Protein AF-A0A530ALJ4-F1 (afdb_monomer)

Foldseek 3Di:
DLVCVVVVNDQQAFAQPVVQLQVQLVLQCVQPVVCSQVSVVVVFVCVVQQQKFFDAPRDTDFLVNDPRRGQPGPVSVNVGGPGMHGRPVCNVLSNDNVSSLLVLLVVLLVLCVDDPSSVVSNQLSNDVVCNPPPVPTDDPVRNVVSNCVSVVNDDDPPPPDPDDDDDDDDDDDPDDDPDPADAFDPPQQAQWFWAQDPQAIETDDDLQLDFADSHPCSVVVQVVLLVVLQVLLVVLLVCVVVCVDDDDCVLNVLSVQLNQQRQDPVGSRGLLSNVLSLVLNQLSCQVCQVPGDQVSLVSNQVSSVSSLVNCVRRCSNVVLLVLLVLFDDPDAFPVVLLVLLLVLQVVCPPVHHDPNVNVVLCVLLPDDDDDDDDDDDDDPPTRHHDQRPSHDGDRRSSSLSNSLSRLSSVVNNLVVCCVPCVVPPSSVVSCVSNRVSSRSSSVNSVNRRD

Mean predicted aligned error: 17.32 Å

Structure (mmCIF, N/CA/C/O backbone):
data_AF-A0A530ALJ4-F1
#
_entry.id   AF-A0A530ALJ4-F1
#
loop_
_atom_site.group_PDB
_atom_site.id
_atom_site.type_symbol
_atom_site.label_atom_id
_atom_site.label_alt_id
_atom_site.label_comp_id
_atom_site.label_asym_id
_atom_site.label_entity_id
_atom_site.label_seq_id
_atom_site.pdbx_PDB_ins_code
_atom_site.Cartn_x
_atom_site.Cartn_y
_atom_site.Cartn_z
_atom_site.occupancy
_atom_site.B_iso_or_equiv
_atom_site.auth_seq_id
_atom_site.auth_comp_id
_atom_site.auth_asym_id
_atom_site.auth_atom_id
_atom_site.pdbx_PDB_model_num
ATOM 1 N N . MET A 1 1 ? 7.897 -26.451 12.520 1.00 87.94 1 MET A N 1
ATOM 2 C CA . MET A 1 1 ? 6.699 -27.219 12.928 1.00 87.94 1 MET A CA 1
ATOM 3 C C . MET A 1 1 ? 6.142 -28.083 11.814 1.00 87.94 1 MET A C 1
ATOM 5 O O . MET A 1 1 ? 5.813 -29.214 12.121 1.00 87.94 1 MET A O 1
ATOM 9 N N . ILE A 1 2 ? 6.093 -27.618 10.557 1.00 90.00 2 ILE A N 1
ATOM 10 C CA . ILE A 1 2 ? 5.659 -28.441 9.409 1.00 90.00 2 ILE A CA 1
ATOM 11 C C . ILE A 1 2 ? 6.342 -29.816 9.406 1.00 90.00 2 ILE A C 1
ATOM 13 O O . ILE A 1 2 ? 5.658 -30.824 9.496 1.00 90.00 2 ILE A O 1
ATOM 17 N N . ASP A 1 3 ? 7.677 -29.860 9.478 1.00 89.81 3 ASP A N 1
ATOM 18 C CA . ASP A 1 3 ? 8.403 -31.140 9.524 1.00 89.81 3 ASP A CA 1
ATOM 19 C C . ASP A 1 3 ? 8.071 -31.996 10.747 1.00 89.81 3 ASP A C 1
ATOM 21 O O . ASP A 1 3 ? 8.085 -33.213 10.670 1.00 89.81 3 ASP A O 1
ATOM 25 N N . LEU A 1 4 ? 7.790 -31.382 11.900 1.00 91.06 4 LEU A N 1
ATOM 26 C CA . LEU A 1 4 ? 7.402 -32.146 13.086 1.00 91.06 4 LEU A CA 1
ATOM 27 C C . LEU A 1 4 ? 6.035 -32.809 12.882 1.00 91.06 4 LEU A C 1
ATOM 29 O O . LEU A 1 4 ? 5.836 -33.916 13.371 1.00 91.06 4 LEU A O 1
ATOM 33 N N . ALA A 1 5 ? 5.114 -32.146 12.177 1.00 90.19 5 ALA A N 1
ATOM 34 C CA . ALA A 1 5 ? 3.811 -32.708 11.835 1.00 90.19 5 ALA A CA 1
ATOM 35 C C . ALA A 1 5 ? 3.948 -33.805 10.770 1.00 90.19 5 ALA A C 1
ATOM 37 O O . ALA A 1 5 ? 3.363 -34.871 10.924 1.00 90.19 5 ALA A O 1
ATOM 38 N N . ASP A 1 6 ? 4.772 -33.583 9.740 1.00 88.62 6 ASP A N 1
ATOM 39 C CA . ASP A 1 6 ? 5.056 -34.581 8.697 1.00 88.62 6 ASP A CA 1
ATOM 40 C C . ASP A 1 6 ? 5.747 -35.834 9.267 1.00 88.62 6 ASP A C 1
ATOM 42 O O . ASP A 1 6 ? 5.489 -36.949 8.828 1.00 88.62 6 ASP A O 1
ATOM 46 N N . GLU A 1 7 ? 6.580 -35.667 10.297 1.00 90.50 7 GLU A N 1
ATOM 47 C CA . GLU A 1 7 ? 7.210 -36.763 11.044 1.00 90.50 7 GLU A CA 1
ATOM 48 C C . GLU A 1 7 ? 6.268 -37.431 12.068 1.00 90.50 7 GLU A C 1
ATOM 50 O O . GLU A 1 7 ? 6.688 -38.359 12.760 1.00 90.50 7 GLU A O 1
ATOM 55 N N . GLY A 1 8 ? 5.030 -36.947 12.231 1.00 89.06 8 GLY A N 1
ATOM 56 C CA . GLY A 1 8 ? 4.081 -37.453 13.231 1.00 89.06 8 GLY A CA 1
ATOM 57 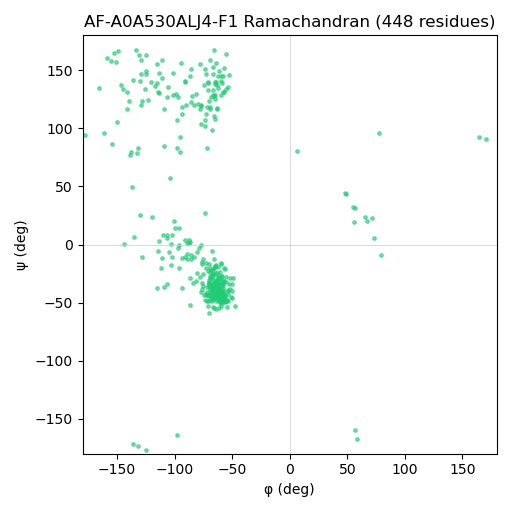C C . GLY A 1 8 ? 4.516 -37.216 14.682 1.00 89.06 8 GLY A C 1
ATOM 58 O O . GLY A 1 8 ? 4.118 -37.953 15.581 1.00 89.06 8 GLY A O 1
ATOM 59 N N . ARG A 1 9 ? 5.372 -36.216 14.926 1.00 89.81 9 ARG A N 1
ATOM 60 C CA . ARG A 1 9 ? 5.935 -35.900 16.251 1.00 89.81 9 ARG A CA 1
ATOM 61 C C . ARG A 1 9 ? 5.153 -34.848 17.028 1.00 89.81 9 ARG A C 1
ATOM 63 O O . ARG A 1 9 ? 5.456 -34.638 18.200 1.00 89.81 9 ARG A O 1
ATOM 70 N N . ILE A 1 10 ? 4.214 -34.161 16.383 1.00 89.94 10 ILE A N 1
ATOM 71 C CA . ILE A 1 10 ? 3.303 -33.211 17.025 1.00 89.94 10 ILE A CA 1
ATOM 72 C C . ILE A 1 10 ? 1.868 -33.514 16.607 1.00 89.94 10 ILE A C 1
ATOM 74 O O . ILE A 1 10 ? 1.613 -33.806 15.440 1.00 89.94 10 ILE A O 1
ATOM 78 N N . GLU A 1 11 ? 0.941 -33.390 17.551 1.00 87.88 11 GLU A N 1
ATOM 79 C CA . GLU A 1 11 ? -0.495 -33.345 17.285 1.00 87.88 11 GLU A CA 1
ATOM 80 C C . GLU A 1 11 ? -0.937 -31.875 17.370 1.00 87.88 11 GLU A C 1
ATOM 82 O O . GLU A 1 11 ? -0.630 -31.224 18.367 1.00 87.88 11 GLU A O 1
ATOM 87 N N . PRO A 1 12 ? -1.653 -31.315 16.376 1.00 85.94 12 PRO A N 1
ATOM 88 C CA . PRO A 1 12 ? -2.104 -29.919 16.392 1.00 85.94 12 PRO A CA 1
ATOM 89 C C . PRO A 1 12 ? -2.809 -29.447 17.673 1.00 85.94 12 PRO A C 1
ATOM 91 O O . PRO A 1 12 ? -2.748 -28.262 17.992 1.00 85.94 12 PRO A O 1
ATOM 94 N N . ALA A 1 13 ? -3.478 -30.349 18.395 1.00 86.38 13 ALA A N 1
ATOM 95 C CA . ALA A 1 13 ? -4.177 -30.047 19.644 1.00 86.38 13 ALA A CA 1
ATOM 96 C C . ALA A 1 13 ? -3.306 -30.197 20.906 1.00 86.38 13 ALA A C 1
ATOM 98 O O . ALA A 1 13 ? -3.757 -29.843 21.986 1.00 86.38 13 ALA A O 1
ATOM 99 N N . GLU A 1 14 ? -2.091 -30.737 20.800 1.00 90.19 14 GLU A N 1
ATOM 100 C CA . GLU A 1 14 ? -1.212 -30.964 21.948 1.00 90.19 14 GLU A CA 1
ATOM 101 C C . GLU A 1 14 ? 0.255 -30.980 21.491 1.00 90.19 14 GLU A C 1
ATOM 103 O O . GLU A 1 14 ? 0.837 -32.012 21.151 1.00 90.19 14 GLU A O 1
ATOM 108 N N . ILE A 1 15 ? 0.855 -29.791 21.435 1.00 92.88 15 ILE A N 1
ATOM 109 C CA . ILE A 1 15 ? 2.227 -29.582 20.972 1.00 92.88 15 ILE A CA 1
ATOM 110 C C . ILE A 1 15 ? 3.134 -29.267 22.161 1.00 92.88 15 ILE A C 1
ATOM 112 O O . ILE A 1 15 ? 2.912 -28.307 22.899 1.00 92.88 15 ILE A O 1
ATOM 116 N N . ASP A 1 16 ? 4.231 -30.013 22.288 1.00 93.50 16 ASP A N 1
ATOM 117 C CA . ASP A 1 16 ? 5.317 -29.668 23.205 1.00 93.50 16 ASP A CA 1
ATOM 118 C C . ASP A 1 16 ? 6.116 -28.466 22.663 1.00 93.50 16 ASP A C 1
ATOM 120 O O . ASP A 1 16 ? 6.846 -28.557 21.668 1.00 93.50 16 ASP A O 1
ATOM 124 N N . ALA A 1 17 ? 6.018 -27.324 23.349 1.00 92.44 17 ALA A N 1
ATOM 125 C CA . ALA A 1 17 ? 6.743 -26.103 23.002 1.00 92.44 17 ALA A CA 1
ATOM 126 C C . ALA A 1 17 ? 8.272 -26.290 23.003 1.00 92.44 17 ALA A C 1
ATOM 128 O O . ALA A 1 17 ? 8.984 -25.625 22.238 1.00 92.44 17 ALA A O 1
ATOM 129 N N . LYS A 1 18 ? 8.798 -27.205 23.829 1.00 93.62 18 LYS A N 1
ATOM 130 C CA . LYS A 1 18 ? 10.225 -27.533 23.859 1.00 93.62 18 LYS A CA 1
ATOM 131 C C . LYS A 1 18 ? 10.652 -28.167 22.541 1.00 93.62 18 LYS A C 1
ATOM 133 O O . LYS A 1 18 ? 11.658 -27.742 21.976 1.00 93.62 18 LYS A O 1
ATOM 138 N N . LEU A 1 19 ? 9.870 -29.114 22.026 1.00 94.44 19 LEU A N 1
ATOM 139 C CA . LEU A 1 19 ? 10.148 -29.792 20.761 1.00 94.44 19 LEU A CA 1
ATOM 140 C C . LEU A 1 19 ? 10.218 -28.804 19.588 1.00 94.44 19 LEU A C 1
ATOM 142 O O . LEU A 1 19 ? 11.087 -28.923 18.722 1.00 94.44 19 LEU A O 1
ATOM 146 N N . VAL A 1 20 ? 9.349 -27.791 19.585 1.00 93.94 20 VAL A N 1
ATOM 147 C CA . VAL A 1 20 ? 9.362 -26.730 18.568 1.00 93.94 20 VAL A CA 1
ATOM 148 C C . VAL A 1 20 ? 10.607 -25.852 18.685 1.00 93.94 20 VAL A C 1
ATOM 150 O O . VAL A 1 20 ? 11.263 -25.583 17.678 1.00 93.94 20 VAL A O 1
ATOM 153 N N . CYS A 1 21 ? 10.964 -25.434 19.903 1.00 93.94 21 CYS A N 1
ATOM 154 C CA . CYS A 1 21 ? 12.163 -24.628 20.141 1.00 93.94 21 CYS A CA 1
ATOM 155 C C . CYS A 1 21 ? 13.450 -25.381 19.781 1.00 93.94 21 CYS A C 1
ATOM 157 O O . CYS A 1 21 ? 14.392 -24.779 19.273 1.00 93.94 21 CYS A O 1
ATOM 159 N N . ASP A 1 22 ? 13.508 -26.681 20.065 1.00 93.69 22 ASP A N 1
ATOM 160 C CA . ASP A 1 22 ? 14.657 -27.519 19.728 1.00 93.69 22 ASP A CA 1
ATOM 161 C C . ASP A 1 22 ? 14.760 -27.687 18.208 1.00 93.69 22 ASP A C 1
ATOM 163 O O . ASP A 1 22 ? 15.823 -27.446 17.644 1.00 93.69 22 ASP A O 1
ATOM 167 N N . ARG A 1 23 ? 13.635 -27.929 17.515 1.00 92.56 23 ARG A N 1
ATOM 168 C CA . ARG A 1 23 ? 13.611 -27.969 16.044 1.00 92.56 23 ARG A CA 1
ATOM 169 C C . ARG A 1 23 ? 14.056 -26.652 15.407 1.00 92.56 23 ARG A C 1
ATOM 171 O O . ARG A 1 23 ? 14.727 -26.669 14.382 1.00 92.56 23 ARG A O 1
ATOM 178 N N . PHE A 1 24 ? 13.673 -25.514 15.978 1.00 93.12 24 PHE A N 1
ATOM 179 C CA . PHE A 1 24 ? 14.162 -24.217 15.510 1.00 93.12 24 PHE A CA 1
ATOM 180 C C . PHE A 1 24 ? 15.687 -24.119 15.652 1.00 93.12 24 PHE A C 1
ATOM 182 O O . PHE A 1 24 ? 16.373 -23.702 14.722 1.00 93.12 24 PHE A O 1
ATOM 189 N N . SER A 1 25 ? 16.219 -24.543 16.801 1.00 93.00 25 SER A N 1
ATOM 190 C CA . SER A 1 25 ? 17.659 -24.559 17.053 1.00 93.00 25 SER A CA 1
ATOM 191 C C . SER A 1 25 ? 18.400 -25.444 16.049 1.00 93.00 25 SER A C 1
ATOM 193 O O . SER A 1 25 ? 19.443 -25.017 15.556 1.00 93.00 25 SER A O 1
ATOM 195 N N . ASP A 1 26 ? 17.858 -26.617 15.707 1.00 91.25 26 ASP A N 1
ATOM 196 C CA . ASP A 1 26 ? 18.438 -27.529 14.709 1.00 91.25 26 ASP A CA 1
ATOM 197 C C . ASP A 1 26 ? 18.567 -26.866 13.328 1.00 91.25 26 ASP A C 1
ATOM 199 O O . ASP A 1 26 ? 19.550 -27.090 12.628 1.00 91.25 26 ASP A O 1
ATOM 203 N N . TYR A 1 27 ? 17.601 -26.021 12.949 1.00 89.44 27 TYR A N 1
ATOM 204 C CA . TYR A 1 27 ? 17.629 -25.305 11.673 1.00 89.44 27 TYR A CA 1
ATOM 205 C C . TYR A 1 27 ? 18.568 -24.112 11.651 1.00 89.44 27 TYR A C 1
ATOM 207 O O . TYR A 1 27 ? 19.235 -23.873 10.650 1.00 89.44 27 TYR A O 1
ATOM 215 N N . VAL A 1 28 ? 18.602 -23.344 12.735 1.00 90.56 28 VAL A N 1
ATOM 216 C CA . VAL A 1 28 ? 19.259 -22.036 12.730 1.00 90.56 28 VAL A CA 1
ATOM 217 C C . VAL A 1 28 ? 20.703 -22.128 13.203 1.00 90.56 28 VAL A C 1
ATOM 219 O O . VAL A 1 28 ? 21.560 -21.460 12.637 1.00 90.56 28 VAL A O 1
ATOM 222 N N . SER A 1 29 ? 21.012 -22.970 14.191 1.00 92.12 29 SER A N 1
ATOM 223 C CA . SER A 1 29 ? 22.356 -23.025 14.792 1.00 92.12 29 SER A CA 1
ATOM 224 C C . SER A 1 29 ? 23.487 -23.387 13.820 1.00 92.12 29 SER A C 1
ATOM 226 O O . SER A 1 29 ? 24.571 -22.835 13.997 1.00 92.12 29 SER A O 1
ATOM 228 N N . PRO A 1 30 ? 23.295 -24.254 12.801 1.00 90.38 30 PRO A N 1
ATOM 229 C CA . PRO A 1 30 ? 24.355 -24.555 11.834 1.00 90.38 30 PRO A CA 1
ATOM 230 C C . PRO A 1 30 ? 24.824 -23.341 11.020 1.00 90.38 30 PRO A C 1
ATOM 232 O O . PRO A 1 30 ? 25.971 -23.307 10.583 1.00 90.38 30 PRO A O 1
ATOM 235 N N . PHE A 1 31 ? 23.951 -22.349 10.829 1.00 88.25 31 PHE A N 1
ATOM 236 C CA . PHE A 1 31 ? 24.226 -21.145 10.037 1.00 88.25 31 PHE A CA 1
ATOM 237 C C . PHE A 1 31 ? 24.429 -19.907 10.922 1.00 88.25 31 PHE A C 1
ATOM 239 O O . PHE A 1 31 ? 25.254 -19.050 10.623 1.00 88.25 31 PHE A O 1
ATOM 246 N N . TYR A 1 32 ? 23.714 -19.846 12.048 1.00 89.56 32 TYR A N 1
ATOM 247 C CA . TYR A 1 32 ? 23.690 -18.738 13.001 1.00 89.56 32 TYR A CA 1
ATOM 248 C C . TYR A 1 32 ? 23.687 -19.269 14.452 1.00 89.56 32 TYR A C 1
ATOM 250 O O . TYR A 1 32 ? 22.644 -19.252 15.120 1.00 89.56 32 TYR A O 1
ATOM 258 N N . PRO A 1 33 ? 24.844 -19.722 14.979 1.00 87.81 33 PRO A N 1
ATOM 259 C CA . PRO A 1 33 ? 24.946 -20.370 16.293 1.00 87.81 33 PRO A CA 1
ATOM 260 C C . PRO A 1 33 ? 24.354 -19.547 17.444 1.00 87.81 33 PRO A C 1
ATOM 262 O O . PRO A 1 33 ? 23.663 -20.079 18.314 1.00 87.81 33 PRO A O 1
ATOM 265 N N . ASP A 1 34 ? 24.553 -18.228 17.419 1.00 88.19 34 ASP A N 1
ATOM 266 C CA . ASP A 1 34 ? 24.066 -17.330 18.468 1.00 88.19 34 ASP A CA 1
ATOM 267 C C . ASP A 1 34 ? 22.549 -17.117 18.444 1.00 88.19 34 ASP A C 1
ATOM 269 O O . ASP A 1 34 ? 21.971 -16.734 19.465 1.00 88.19 34 ASP A O 1
ATOM 273 N N . ARG A 1 35 ? 21.895 -17.385 17.305 1.00 88.06 35 ARG A N 1
ATOM 274 C CA . ARG A 1 35 ? 20.454 -17.166 17.101 1.00 88.06 35 ARG A CA 1
ATOM 275 C C . ARG A 1 35 ? 19.616 -18.422 17.335 1.00 88.06 35 ARG A C 1
ATOM 277 O O . ARG A 1 35 ? 18.432 -18.303 17.636 1.00 88.06 35 ARG A O 1
ATOM 284 N N . GLY A 1 36 ? 20.200 -19.620 17.278 1.00 87.81 36 GLY A N 1
ATOM 285 C CA . GLY A 1 36 ? 19.458 -20.878 17.461 1.00 87.81 36 GLY A CA 1
ATOM 286 C C . GLY A 1 36 ? 18.722 -20.991 18.803 1.00 87.81 36 GLY A C 1
ATOM 287 O O . GLY A 1 36 ? 17.618 -21.531 18.880 1.00 87.81 36 GLY A O 1
ATOM 288 N N . LYS A 1 37 ? 19.276 -20.386 19.862 1.00 89.06 37 LYS A N 1
ATOM 289 C CA . LYS A 1 37 ? 18.667 -20.351 21.205 1.00 89.06 37 LYS A CA 1
ATOM 290 C C . LYS A 1 37 ? 17.417 -19.467 21.311 1.00 89.06 37 LYS A C 1
ATOM 292 O O . LYS A 1 37 ? 16.649 -19.613 22.265 1.00 89.06 37 LYS A O 1
ATOM 297 N N . ASP A 1 38 ? 17.204 -18.573 20.347 1.00 91.44 38 ASP A N 1
ATOM 298 C CA . ASP A 1 38 ? 16.185 -17.523 20.400 1.00 91.44 38 ASP A CA 1
ATOM 299 C C . ASP A 1 38 ? 14.835 -17.937 19.802 1.00 91.44 38 ASP A C 1
ATOM 301 O O . ASP A 1 38 ? 13.903 -17.137 19.811 1.00 91.44 38 ASP A O 1
ATOM 305 N N . GLY A 1 39 ? 14.672 -19.196 19.374 1.00 90.62 39 GLY A N 1
ATOM 306 C CA . GLY A 1 39 ? 13.433 -19.711 18.770 1.00 90.62 39 GLY A CA 1
ATOM 307 C C . GLY A 1 39 ? 12.168 -19.548 19.617 1.00 90.62 39 GLY A C 1
ATOM 308 O O . GLY A 1 39 ? 11.067 -19.506 19.077 1.00 90.62 39 GLY A O 1
ATOM 309 N N . TYR A 1 40 ? 12.306 -19.377 20.934 1.00 93.06 40 TYR A N 1
ATOM 310 C CA . TYR A 1 40 ? 11.180 -19.099 21.829 1.00 93.06 40 TYR A CA 1
ATOM 311 C C . TYR A 1 40 ? 10.529 -17.726 21.577 1.00 93.06 40 TYR A C 1
ATOM 313 O O . TYR A 1 40 ? 9.357 -17.552 21.898 1.00 93.06 40 TYR A O 1
ATOM 321 N N . LYS A 1 41 ? 11.266 -16.753 21.018 1.00 91.06 41 LYS A N 1
ATOM 322 C CA . LYS A 1 41 ? 10.756 -15.409 20.705 1.00 91.06 41 LYS A CA 1
ATOM 323 C C . LYS A 1 41 ? 9.762 -15.439 19.538 1.00 91.06 41 LYS A C 1
ATOM 325 O O . LYS A 1 41 ? 8.616 -15.064 19.773 1.00 91.06 41 LYS A O 1
ATOM 330 N N . PRO A 1 42 ? 10.116 -15.914 18.323 1.00 89.00 42 PRO A N 1
ATOM 331 C CA . PRO A 1 42 ? 9.137 -16.044 17.245 1.00 89.00 42 PRO A CA 1
ATOM 332 C C . PRO A 1 42 ? 8.036 -17.046 17.611 1.00 89.00 42 PRO A C 1
ATOM 334 O O . PRO A 1 42 ? 6.880 -16.820 17.267 1.00 89.00 42 PRO A O 1
ATOM 337 N N . LEU A 1 43 ? 8.361 -18.094 18.386 1.00 90.94 43 LEU A N 1
ATOM 338 C CA . LEU A 1 43 ? 7.355 -19.017 18.910 1.00 90.94 43 LEU A CA 1
ATOM 339 C C . LEU A 1 43 ? 6.315 -18.292 19.786 1.00 90.94 43 LEU A C 1
ATOM 341 O O . LEU A 1 43 ? 5.129 -18.577 19.703 1.00 90.94 43 LEU A O 1
ATOM 345 N N . TRP A 1 44 ? 6.732 -17.339 20.620 1.00 88.62 44 TRP A N 1
ATOM 346 C CA . TRP A 1 44 ? 5.804 -16.517 21.393 1.00 88.62 44 TRP A CA 1
ATOM 347 C C . TRP A 1 44 ? 5.052 -15.512 20.518 1.00 88.62 44 TRP A C 1
ATOM 349 O O . TRP A 1 44 ? 3.839 -15.437 20.604 1.00 88.62 44 TRP A O 1
ATOM 359 N N . HIS A 1 45 ? 5.734 -14.762 19.651 1.00 84.06 45 HIS A N 1
ATOM 360 C CA . HIS A 1 45 ? 5.103 -13.676 18.891 1.00 84.06 45 HIS A CA 1
ATOM 361 C C . HIS A 1 45 ? 3.930 -14.123 18.015 1.00 84.06 45 HIS A C 1
ATOM 363 O O . HIS A 1 45 ? 2.936 -13.409 17.934 1.00 84.06 45 HIS A O 1
ATOM 369 N N . LEU A 1 46 ? 3.988 -15.331 17.459 1.00 81.75 46 LEU A N 1
ATOM 370 C CA . LEU A 1 46 ? 2.913 -15.901 16.641 1.00 81.75 46 LEU A CA 1
ATOM 371 C C . LEU A 1 46 ? 1.621 -16.212 17.440 1.00 81.75 46 LEU A C 1
ATOM 373 O O . LEU A 1 46 ? 0.592 -16.540 16.845 1.00 81.75 46 LEU A O 1
ATOM 377 N N . THR A 1 47 ? 1.610 -16.052 18.773 1.00 79.50 47 THR A N 1
ATOM 378 C CA . THR A 1 47 ? 0.356 -16.031 19.552 1.00 79.50 47 THR A CA 1
ATOM 379 C C . THR A 1 47 ? -0.462 -14.774 19.302 1.00 79.50 47 THR A C 1
ATOM 381 O O . THR A 1 47 ? -1.690 -14.831 19.348 1.00 79.50 47 THR A O 1
ATOM 384 N N . ASN A 1 48 ? 0.195 -13.639 19.031 1.00 75.38 48 ASN A N 1
ATOM 385 C CA . ASN A 1 48 ? -0.492 -12.393 18.671 1.00 75.38 48 ASN A CA 1
ATOM 386 C C . ASN A 1 48 ? -1.319 -12.585 17.392 1.00 75.38 48 ASN A C 1
ATOM 388 O O . ASN A 1 48 ? -2.405 -12.027 17.246 1.00 75.38 48 ASN A O 1
ATOM 392 N N . ASP A 1 49 ? -0.835 -13.485 16.542 1.00 73.56 49 ASP A N 1
ATOM 393 C CA . ASP A 1 49 ? -1.369 -13.806 15.226 1.00 73.56 49 ASP A CA 1
ATOM 394 C C . ASP A 1 49 ? -2.436 -14.914 15.302 1.00 73.56 49 ASP A C 1
ATOM 396 O O . ASP A 1 49 ? -3.001 -15.345 14.292 1.00 73.56 49 ASP A O 1
ATOM 400 N N . ARG A 1 50 ? -2.728 -15.382 16.528 1.00 79.25 50 ARG A N 1
ATOM 401 C CA . ARG A 1 50 ? -3.640 -16.488 16.862 1.00 79.25 50 ARG A CA 1
ATOM 402 C C . ARG A 1 50 ? -3.302 -17.799 16.158 1.00 79.25 50 ARG A C 1
ATOM 404 O O . ARG A 1 50 ? -4.159 -18.678 16.069 1.00 79.25 50 ARG A O 1
ATOM 411 N N . LEU A 1 51 ? -2.072 -17.947 15.666 1.00 82.25 51 LEU A N 1
ATOM 412 C CA . LEU A 1 51 ? -1.645 -19.168 14.989 1.00 82.25 51 LEU A CA 1
ATOM 413 C C . LEU A 1 51 ? -1.634 -20.344 15.969 1.00 82.25 51 LEU A C 1
ATOM 415 O O . LEU A 1 51 ? -1.973 -21.471 15.608 1.00 82.25 51 LEU A O 1
ATOM 419 N N . TRP A 1 52 ? -1.320 -20.059 17.230 1.00 89.00 52 TRP A N 1
ATOM 420 C CA . TRP A 1 52 ? -1.424 -21.001 18.330 1.00 89.00 52 TRP A CA 1
ATOM 421 C C . TRP A 1 52 ? -1.665 -20.302 19.667 1.00 89.00 52 TRP A C 1
ATOM 423 O O . TRP A 1 52 ? -1.487 -19.092 19.807 1.00 89.00 52 TRP A O 1
ATOM 433 N N . THR A 1 53 ? -2.084 -21.080 20.659 1.00 89.19 53 THR A N 1
ATOM 434 C CA . THR A 1 53 ? -2.351 -20.641 22.030 1.00 89.19 53 THR A CA 1
ATOM 435 C C . THR A 1 53 ? -1.560 -21.509 23.000 1.00 89.19 53 THR A C 1
ATOM 437 O O . THR A 1 53 ? -1.548 -22.730 22.875 1.00 89.19 53 THR A O 1
ATOM 440 N N . PHE A 1 54 ? -0.892 -20.882 23.967 1.00 91.81 54 PHE A N 1
ATOM 441 C CA . PHE A 1 54 ? -0.218 -21.596 25.050 1.00 91.81 54 PHE A CA 1
ATOM 442 C C . PHE A 1 54 ? -1.181 -21.872 26.194 1.00 91.81 54 PHE A C 1
ATOM 444 O O . PHE A 1 54 ? -1.998 -21.013 26.523 1.00 91.81 54 PHE A O 1
ATOM 451 N N . PHE A 1 55 ? -1.029 -23.016 26.850 1.00 92.44 55 PHE A N 1
ATOM 452 C CA . PHE A 1 55 ? -1.857 -23.402 27.982 1.00 92.44 55 PHE A CA 1
ATOM 453 C C . PHE A 1 55 ? -1.022 -23.733 29.217 1.00 92.44 55 PHE A C 1
ATOM 455 O O . PHE A 1 55 ? 0.095 -24.240 29.128 1.00 92.44 55 PHE A O 1
ATOM 462 N N . CYS A 1 56 ? -1.593 -23.430 30.381 1.00 93.12 56 CYS A N 1
ATOM 463 C CA . CYS A 1 56 ? -1.116 -23.867 31.687 1.00 93.12 56 CYS A CA 1
ATOM 464 C C . CYS A 1 56 ? -2.320 -24.245 32.550 1.00 93.12 56 CYS A C 1
ATOM 466 O O . CYS A 1 56 ? -3.223 -23.430 32.756 1.00 93.12 56 CYS A O 1
ATOM 468 N N . ASN A 1 57 ? -2.352 -25.474 33.055 1.00 89.06 57 ASN A N 1
ATOM 469 C CA . ASN A 1 57 ? -3.426 -26.048 33.856 1.00 89.06 57 ASN A CA 1
ATOM 470 C C . ASN A 1 57 ? -4.813 -25.839 33.216 1.00 89.06 57 ASN A C 1
ATOM 472 O O . ASN A 1 57 ? -5.766 -25.424 33.878 1.00 89.06 57 ASN A O 1
ATOM 476 N N . GLY A 1 58 ? -4.905 -26.056 31.899 1.00 85.44 58 GLY A N 1
ATOM 477 C CA . GLY A 1 58 ? -6.136 -25.891 31.115 1.00 85.44 58 GLY A CA 1
ATOM 478 C C . GLY A 1 58 ? -6.574 -24.441 30.870 1.00 85.44 58 GLY A C 1
ATOM 479 O O . GLY A 1 58 ? -7.649 -24.220 30.315 1.00 85.44 58 GLY A O 1
ATOM 480 N N . LYS A 1 59 ? -5.776 -23.440 31.263 1.00 89.25 59 LYS A N 1
ATOM 481 C CA . LYS A 1 59 ? -6.040 -22.019 30.992 1.00 89.25 59 LYS A CA 1
ATOM 482 C C . LYS A 1 59 ? -5.122 -21.499 29.897 1.00 89.25 59 LYS A C 1
ATOM 484 O O . LYS A 1 59 ? -3.920 -21.743 29.941 1.00 89.25 59 LYS A O 1
ATOM 489 N N . SER A 1 60 ? -5.687 -20.747 28.955 1.00 89.56 60 SER A N 1
ATOM 490 C CA . SER A 1 60 ? -4.915 -20.054 27.924 1.00 89.56 60 SER A CA 1
ATOM 491 C C . SER A 1 60 ? -4.057 -18.955 28.546 1.00 89.56 60 SER A C 1
ATOM 493 O O . SER A 1 60 ? -4.569 -18.146 29.323 1.00 89.56 60 SER A O 1
ATOM 495 N N . LEU A 1 61 ? -2.788 -18.901 28.167 1.00 85.62 61 LEU A N 1
ATOM 496 C CA . LEU A 1 61 ? -1.852 -17.856 28.556 1.00 85.62 61 LEU A CA 1
ATOM 497 C C . LEU A 1 61 ? -1.860 -16.721 27.528 1.00 85.62 61 LEU A C 1
ATOM 499 O O . LEU A 1 61 ? -1.869 -16.963 26.322 1.00 85.62 61 LEU A O 1
ATOM 503 N N . GLY A 1 62 ? -1.798 -15.485 28.013 1.00 82.69 62 GLY A N 1
ATOM 504 C CA . GLY A 1 62 ? -1.644 -14.276 27.208 1.00 82.69 62 GLY A CA 1
ATOM 505 C C . GLY A 1 62 ? -0.548 -13.356 27.745 1.00 82.69 62 GLY A C 1
ATOM 506 O O . GLY A 1 62 ? 0.177 -13.685 28.683 1.00 82.69 62 GLY A O 1
ATOM 507 N N . SER A 1 63 ? -0.420 -12.161 27.166 1.00 80.75 63 SER A N 1
ATOM 508 C CA . SER A 1 63 ? 0.610 -11.188 27.560 1.00 80.75 63 SER A CA 1
ATOM 509 C C . SER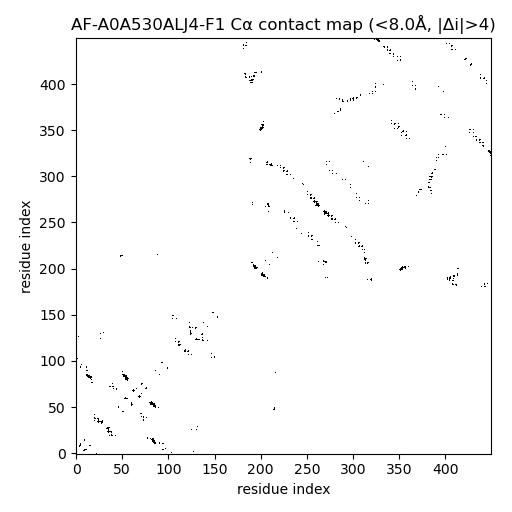 A 1 63 ? 0.542 -10.797 29.039 1.00 80.75 63 SER A C 1
ATOM 511 O O . SER A 1 63 ? 1.580 -10.632 29.675 1.00 80.75 63 SER A O 1
ATOM 513 N N . SER A 1 64 ? -0.660 -10.715 29.619 1.00 80.75 64 SER A N 1
ATOM 514 C CA . SER A 1 64 ? -0.863 -10.414 31.044 1.00 80.75 64 SER A CA 1
ATOM 515 C C . SER A 1 64 ? -0.261 -11.456 31.988 1.00 80.75 64 SER A C 1
ATOM 517 O O . SER A 1 64 ? -0.023 -11.159 33.155 1.00 80.75 64 SER A O 1
ATOM 519 N N . ASP A 1 65 ? 0.013 -12.666 31.499 1.00 81.31 65 ASP A N 1
ATOM 520 C CA . ASP A 1 65 ? 0.627 -13.726 32.290 1.00 81.31 65 ASP A CA 1
ATOM 521 C C . ASP A 1 65 ? 2.149 -13.564 32.413 1.00 81.31 65 ASP A C 1
ATOM 523 O O . ASP A 1 65 ? 2.788 -14.290 33.175 1.00 81.31 65 ASP A O 1
ATOM 527 N N . PHE A 1 66 ? 2.761 -12.607 31.718 1.00 80.44 66 PHE A N 1
ATOM 528 C CA . PHE A 1 66 ? 4.196 -12.355 31.783 1.00 80.44 66 PHE A CA 1
ATOM 529 C C . PHE A 1 66 ? 4.475 -10.928 32.255 1.00 80.44 66 PHE A C 1
ATOM 531 O O . PHE A 1 66 ? 3.826 -9.979 31.829 1.00 80.44 66 PHE A O 1
ATOM 538 N N . SER A 1 67 ? 5.492 -10.757 33.107 1.00 73.25 67 SER A N 1
ATOM 539 C CA . SER A 1 67 ? 5.800 -9.477 33.773 1.00 73.25 67 SER A CA 1
ATOM 540 C C . SER A 1 67 ? 6.044 -8.292 32.826 1.00 73.25 67 SER A C 1
ATOM 542 O O . SER A 1 67 ? 5.931 -7.149 33.252 1.00 73.25 67 SER A O 1
ATOM 544 N N . HIS A 1 68 ? 6.369 -8.551 31.557 1.00 74.19 68 HIS A N 1
ATOM 545 C CA . HIS A 1 68 ? 6.598 -7.531 30.527 1.00 74.19 68 HIS A CA 1
ATOM 546 C C . HIS A 1 68 ? 5.809 -7.810 29.239 1.00 74.19 68 HIS A C 1
ATOM 548 O O . HIS A 1 68 ? 6.247 -7.444 28.154 1.00 74.19 68 HIS A O 1
ATOM 554 N N . GLY A 1 69 ? 4.689 -8.533 29.322 1.00 76.75 69 GLY A N 1
ATOM 555 C CA . GLY A 1 69 ? 3.889 -8.877 28.141 1.00 76.75 69 GLY A CA 1
ATOM 556 C C . GLY A 1 69 ? 4.426 -10.045 27.300 1.00 76.75 69 GLY A C 1
ATOM 557 O O . GLY A 1 69 ? 3.727 -10.519 26.406 1.00 76.75 69 GLY A O 1
ATOM 558 N N . ALA A 1 70 ? 5.645 -10.520 27.583 1.00 85.06 70 ALA A N 1
ATOM 559 C CA . ALA A 1 70 ? 6.316 -11.607 26.873 1.00 85.06 70 ALA A CA 1
ATOM 560 C C . ALA A 1 70 ? 7.293 -12.385 27.787 1.00 85.06 70 ALA A C 1
ATOM 562 O O . ALA A 1 70 ? 7.774 -11.843 28.793 1.00 85.06 70 ALA A O 1
ATOM 563 N N . PRO A 1 71 ? 7.627 -13.649 27.461 1.00 86.19 71 PRO A N 1
ATOM 564 C CA . PRO A 1 71 ? 8.618 -14.431 28.191 1.00 86.19 71 PRO A CA 1
ATOM 565 C C . PRO A 1 71 ? 10.022 -13.833 28.035 1.00 86.19 71 PRO A C 1
ATOM 567 O O . PRO A 1 71 ? 10.519 -13.639 26.930 1.00 86.19 71 PRO A O 1
ATOM 570 N N . ALA A 1 72 ? 10.719 -13.607 29.152 1.00 85.75 72 ALA A N 1
ATOM 571 C CA . ALA A 1 72 ? 12.075 -13.047 29.108 1.00 85.75 72 ALA A CA 1
ATOM 572 C C . ALA A 1 72 ? 13.156 -14.063 28.677 1.00 85.75 72 ALA A C 1
ATOM 574 O O . ALA A 1 72 ? 14.271 -13.665 28.355 1.00 85.75 72 ALA A O 1
ATOM 575 N N . SER A 1 73 ? 12.865 -15.370 28.684 1.00 90.12 73 SER A N 1
ATOM 576 C CA . SER A 1 73 ? 13.791 -16.420 28.232 1.00 90.12 73 SER A CA 1
ATOM 577 C C . SER A 1 73 ? 13.057 -17.712 27.855 1.00 90.12 73 SER A C 1
ATOM 579 O O . SER A 1 73 ? 11.949 -17.953 28.344 1.00 90.12 73 SER A O 1
ATOM 581 N N . LYS A 1 74 ? 13.711 -18.587 27.069 1.00 91.25 74 LYS A N 1
ATOM 582 C CA . LYS A 1 74 ? 13.231 -19.955 26.771 1.00 91.25 74 LYS A CA 1
ATOM 583 C C . LYS A 1 74 ? 12.862 -20.712 28.051 1.00 91.25 74 LYS A C 1
ATOM 585 O O . LYS A 1 74 ? 11.784 -21.283 28.133 1.00 91.25 74 LYS A O 1
ATOM 590 N N . ALA A 1 75 ? 13.718 -20.662 29.075 1.00 91.44 75 ALA A N 1
ATOM 591 C CA . ALA A 1 75 ? 13.470 -21.339 30.349 1.00 91.44 75 ALA A CA 1
ATOM 592 C C . ALA A 1 75 ? 12.204 -20.826 31.056 1.00 91.44 75 ALA A C 1
ATOM 594 O O . ALA A 1 75 ? 11.438 -21.624 31.583 1.00 91.44 75 ALA A O 1
ATOM 595 N N . LYS A 1 76 ? 11.950 -19.508 31.034 1.00 90.38 76 LYS A N 1
ATOM 596 C CA . LYS A 1 76 ? 10.735 -18.928 31.630 1.00 90.38 76 LYS A CA 1
ATOM 597 C C . LYS A 1 76 ? 9.465 -19.282 30.859 1.00 90.38 76 LYS A C 1
ATOM 599 O O . LYS A 1 76 ? 8.429 -19.448 31.492 1.00 90.38 76 LYS A O 1
ATOM 604 N N . LEU A 1 77 ? 9.537 -19.386 29.530 1.00 90.44 77 LEU A N 1
ATOM 605 C CA . LEU A 1 77 ? 8.411 -19.858 28.721 1.00 90.44 77 LEU A CA 1
ATOM 606 C C . LEU A 1 77 ? 8.089 -21.317 29.070 1.00 90.44 77 LEU A C 1
ATOM 608 O O . LEU A 1 77 ? 6.977 -21.618 29.487 1.00 90.44 77 LEU A O 1
ATOM 612 N N . LEU A 1 78 ? 9.083 -22.203 28.975 1.00 92.25 78 LEU A N 1
ATOM 613 C CA . LEU A 1 78 ? 8.892 -23.644 29.170 1.00 92.25 78 LEU A CA 1
ATOM 614 C C . LEU A 1 78 ? 8.543 -24.030 30.614 1.00 92.25 78 LEU A C 1
ATOM 616 O O . LEU A 1 78 ? 7.897 -25.041 30.826 1.00 92.25 78 LEU A O 1
ATOM 620 N N . ALA A 1 79 ? 8.939 -23.235 31.611 1.00 90.75 79 ALA A N 1
ATOM 621 C CA . ALA A 1 79 ? 8.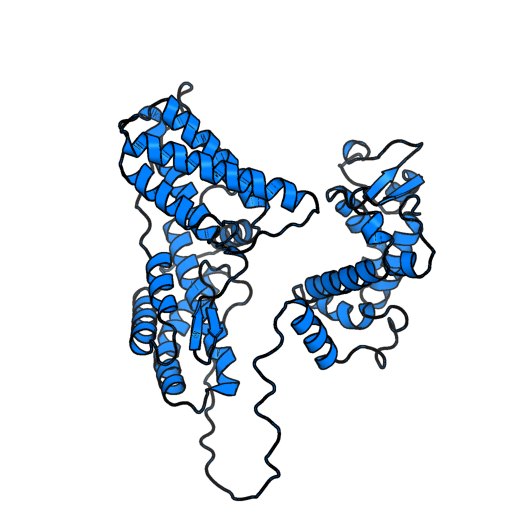549 -23.476 33.001 1.00 90.75 79 ALA A CA 1
ATOM 622 C C . ALA A 1 79 ? 7.072 -23.152 33.289 1.00 90.75 79 ALA A C 1
ATOM 624 O O . ALA A 1 79 ? 6.568 -23.522 34.347 1.00 90.75 79 ALA A O 1
ATOM 625 N N . LYS A 1 80 ? 6.407 -22.402 32.401 1.00 89.38 80 LYS A N 1
ATOM 626 C CA . LYS A 1 80 ? 5.036 -21.916 32.595 1.00 89.38 80 LYS A CA 1
ATOM 627 C C . LYS A 1 80 ? 4.026 -22.564 31.648 1.00 89.38 80 LYS A C 1
ATOM 629 O O . LYS A 1 80 ? 2.836 -22.497 31.919 1.00 89.38 80 LYS A O 1
ATOM 634 N N . VAL A 1 81 ? 4.487 -23.130 30.541 1.00 91.75 81 VAL A N 1
ATOM 635 C CA . VAL A 1 81 ? 3.652 -23.734 29.501 1.00 91.75 81 VAL A CA 1
ATOM 636 C C . VAL A 1 81 ? 3.618 -25.242 29.694 1.00 91.75 81 VAL A C 1
ATOM 638 O O . VAL A 1 81 ? 4.677 -25.862 29.744 1.00 91.75 81 VAL A O 1
ATOM 641 N N . ASP A 1 82 ? 2.419 -25.815 29.709 1.00 90.88 82 ASP A N 1
ATOM 642 C CA . ASP A 1 82 ? 2.231 -27.267 29.679 1.00 90.88 82 ASP A CA 1
ATOM 643 C C . ASP A 1 82 ? 2.220 -27.764 28.231 1.00 90.88 82 ASP A C 1
ATOM 645 O O . ASP A 1 82 ? 2.997 -28.638 27.853 1.00 90.88 82 ASP A O 1
ATOM 649 N N . HIS A 1 83 ? 1.381 -27.147 27.396 1.00 92.25 83 HIS A N 1
ATOM 650 C CA . HIS A 1 83 ? 1.273 -27.460 25.977 1.00 92.25 83 HIS A CA 1
ATOM 651 C C . HIS A 1 83 ? 0.873 -26.236 25.151 1.00 92.25 83 HIS A C 1
ATOM 653 O O . HIS A 1 83 ? 0.460 -25.188 25.660 1.00 92.25 83 HIS A O 1
ATOM 659 N N . LEU A 1 84 ? 1.036 -26.379 23.844 1.00 93.00 84 LEU A N 1
ATOM 660 C CA . LEU A 1 84 ? 0.628 -25.435 22.820 1.00 93.00 84 LEU A CA 1
ATOM 661 C C . LEU A 1 84 ? -0.461 -26.083 21.954 1.00 93.00 84 LEU A C 1
ATOM 663 O O . LEU A 1 84 ? -0.330 -27.241 21.571 1.00 93.00 84 LEU A O 1
ATOM 667 N N . GLU A 1 85 ? -1.494 -25.329 21.591 1.00 92.44 85 GLU A N 1
ATOM 668 C CA . GLU A 1 85 ? -2.504 -25.765 20.618 1.00 92.44 85 GLU A CA 1
ATOM 669 C C . GLU A 1 85 ? -2.483 -24.855 19.396 1.00 92.44 85 GLU A C 1
ATOM 671 O O . GLU A 1 85 ? -2.448 -23.631 19.531 1.00 92.44 85 GLU A O 1
ATOM 676 N N . ILE A 1 86 ? -2.557 -25.434 18.200 1.00 89.38 86 ILE A N 1
ATOM 677 C CA . ILE A 1 86 ? -2.805 -24.682 16.970 1.00 89.38 86 ILE A CA 1
ATOM 678 C C . ILE A 1 86 ? -4.204 -24.067 17.050 1.00 89.38 86 ILE A C 1
ATOM 680 O O . ILE A 1 86 ? -5.159 -24.709 17.489 1.00 89.38 86 ILE A O 1
ATOM 684 N N . GLY A 1 87 ? -4.333 -22.809 16.622 1.00 86.12 87 GLY A N 1
ATOM 685 C CA . GLY A 1 87 ? -5.617 -22.117 16.601 1.00 86.12 87 GLY A CA 1
ATOM 686 C C . GLY A 1 87 ? -6.662 -22.932 15.835 1.00 86.12 87 GLY A C 1
ATOM 687 O O . GLY A 1 87 ? -6.379 -23.454 14.758 1.00 86.12 87 GLY A O 1
ATOM 688 N N . LYS A 1 88 ? -7.879 -23.036 16.384 1.00 81.81 88 LYS A N 1
ATOM 689 C CA . LYS A 1 88 ? -8.953 -23.888 15.834 1.00 81.81 88 LYS A CA 1
ATOM 690 C C . LYS A 1 88 ? -9.233 -23.628 14.353 1.00 81.81 88 LYS A C 1
ATOM 692 O O . LYS A 1 88 ? -9.507 -24.571 13.621 1.00 81.81 88 LYS A O 1
ATOM 697 N N . ASP A 1 89 ? -9.086 -22.377 13.922 1.00 80.50 89 ASP A N 1
ATOM 698 C CA . ASP A 1 89 ? -9.273 -21.945 12.533 1.00 80.50 89 ASP A CA 1
ATOM 699 C C . ASP A 1 89 ? -8.264 -22.571 11.549 1.00 80.50 89 ASP A C 1
ATOM 701 O O . ASP A 1 89 ? -8.500 -22.567 10.344 1.00 80.50 89 ASP A O 1
ATOM 705 N N . TYR A 1 90 ? -7.147 -23.111 12.046 1.00 82.56 90 TYR A N 1
ATOM 706 C CA . TYR A 1 90 ? -6.045 -23.634 11.240 1.00 82.56 90 TYR A CA 1
ATOM 707 C C . TYR A 1 90 ? -5.841 -25.147 11.382 1.00 82.56 90 TYR A C 1
ATOM 709 O O . TYR A 1 90 ? -5.005 -25.705 10.674 1.00 82.56 90 TYR A O 1
ATOM 717 N N . ILE A 1 91 ? -6.566 -25.827 12.279 1.00 84.12 91 ILE A N 1
ATOM 718 C CA . ILE A 1 91 ? -6.340 -27.253 12.578 1.00 84.12 91 ILE A CA 1
ATOM 719 C C . ILE A 1 91 ? -6.485 -28.125 11.325 1.00 84.12 91 ILE A C 1
ATOM 721 O O . ILE A 1 91 ? -5.632 -28.978 11.082 1.00 84.12 91 ILE A O 1
ATOM 725 N N . ASP A 1 92 ? -7.519 -27.900 10.514 1.00 79.81 92 ASP A N 1
ATOM 726 C CA . ASP A 1 92 ? -7.780 -28.722 9.325 1.00 79.81 92 ASP A CA 1
ATOM 727 C C . ASP A 1 92 ? -6.701 -28.527 8.249 1.00 79.81 92 ASP A C 1
ATOM 729 O O . ASP A 1 92 ? -6.230 -29.495 7.648 1.00 79.81 92 ASP A O 1
ATOM 733 N N . ILE A 1 93 ? -6.227 -27.287 8.086 1.00 79.75 93 ILE A N 1
ATOM 734 C CA . ILE A 1 93 ? -5.110 -26.935 7.198 1.00 79.75 93 ILE A CA 1
ATOM 735 C C . ILE A 1 93 ? -3.832 -27.629 7.683 1.00 79.75 93 ILE A C 1
ATOM 737 O O . ILE A 1 93 ? -3.130 -28.270 6.907 1.00 79.75 93 ILE A O 1
ATOM 741 N N . TRP A 1 94 ? -3.555 -27.577 8.988 1.00 83.81 94 TRP A N 1
ATOM 742 C CA . TRP A 1 94 ? -2.380 -28.217 9.575 1.00 83.81 94 TRP A CA 1
ATOM 743 C C . TRP A 1 94 ? -2.413 -29.740 9.518 1.00 83.81 94 TRP A C 1
ATOM 745 O O . TRP A 1 94 ? -1.346 -30.348 9.516 1.00 83.81 94 TRP A O 1
ATOM 755 N N . LYS A 1 95 ? -3.586 -30.376 9.455 1.00 86.25 95 LYS A N 1
ATOM 756 C CA . LYS A 1 95 ? -3.708 -31.836 9.301 1.00 86.25 95 LYS A CA 1
ATOM 757 C C . LYS A 1 95 ? -3.462 -32.305 7.868 1.00 86.25 95 LYS A C 1
ATOM 759 O O . LYS A 1 95 ? -2.961 -33.414 7.679 1.00 86.25 95 LYS A O 1
ATOM 764 N N . SER A 1 96 ? -3.725 -31.464 6.871 1.00 87.50 96 SER A N 1
ATOM 765 C CA . SER A 1 96 ? -3.497 -31.791 5.461 1.00 87.50 96 SER A CA 1
ATOM 766 C C . SER A 1 96 ? -2.016 -31.693 5.074 1.00 87.50 96 SER A C 1
ATOM 768 O O . SER A 1 96 ? -1.406 -30.630 5.144 1.00 87.50 96 SER A O 1
ATOM 770 N N . GLU A 1 97 ? -1.428 -32.801 4.612 1.00 88.62 97 GLU A N 1
ATOM 771 C CA . GLU A 1 97 ? -0.047 -32.814 4.100 1.00 88.62 97 GLU A CA 1
ATOM 772 C C . GLU A 1 97 ? 0.121 -31.899 2.876 1.00 88.62 97 GLU A C 1
ATOM 774 O O . GLU A 1 97 ? 1.126 -31.201 2.755 1.00 88.62 97 GLU A O 1
ATOM 779 N N . ALA A 1 98 ? -0.876 -31.863 1.986 1.00 82.94 98 ALA A N 1
ATOM 780 C CA . ALA A 1 98 ? -0.848 -31.006 0.804 1.00 82.94 98 ALA A CA 1
ATOM 781 C C . ALA A 1 98 ? -0.829 -29.519 1.190 1.00 82.94 98 ALA A C 1
ATOM 783 O O . ALA A 1 98 ? 0.003 -28.765 0.690 1.00 82.94 98 ALA A O 1
ATOM 784 N N . GLU A 1 99 ? -1.671 -29.115 2.143 1.00 84.00 99 GLU A N 1
ATOM 785 C CA . GLU A 1 99 ? -1.708 -27.732 2.631 1.00 84.00 99 GLU A CA 1
ATOM 786 C C . GLU A 1 99 ? -0.422 -27.354 3.367 1.00 84.00 99 GLU A C 1
ATOM 788 O O . GLU A 1 99 ? 0.096 -26.253 3.196 1.00 84.00 99 GLU A O 1
ATOM 793 N N . ARG A 1 100 ? 0.161 -28.279 4.141 1.00 88.31 100 ARG A N 1
ATOM 794 C CA . ARG A 1 100 ? 1.466 -28.062 4.779 1.00 88.31 100 ARG A CA 1
ATOM 795 C C . ARG A 1 100 ? 2.595 -27.878 3.761 1.00 88.31 100 ARG A C 1
ATOM 797 O O . ARG A 1 100 ? 3.476 -27.045 3.986 1.00 88.31 100 ARG A O 1
ATOM 804 N N . LYS A 1 101 ? 2.574 -28.604 2.637 1.00 85.19 101 LYS A N 1
ATOM 805 C CA . LYS A 1 101 ? 3.521 -28.394 1.524 1.00 85.19 101 LYS A CA 1
ATOM 806 C C . LYS A 1 101 ? 3.338 -27.015 0.898 1.00 85.19 101 LYS A C 1
ATOM 808 O O . LYS A 1 101 ? 4.321 -26.296 0.739 1.00 85.19 101 LYS A O 1
ATOM 813 N N . THR A 1 102 ? 2.099 -26.616 0.624 1.00 82.12 102 THR A N 1
ATOM 814 C CA . THR A 1 102 ? 1.771 -25.278 0.112 1.00 82.12 102 THR A CA 1
ATOM 815 C C . THR A 1 102 ? 2.232 -24.178 1.072 1.00 82.12 102 THR A C 1
ATOM 817 O O . THR A 1 102 ? 2.917 -23.242 0.662 1.00 82.12 102 THR A O 1
ATOM 820 N N . LEU A 1 103 ? 1.950 -24.322 2.370 1.00 84.44 103 LEU A N 1
ATOM 821 C CA . LEU A 1 103 ? 2.387 -23.388 3.408 1.00 84.44 103 LEU A CA 1
ATOM 822 C C . LEU A 1 103 ? 3.912 -23.259 3.451 1.00 84.44 103 LEU A C 1
ATOM 824 O O . LEU A 1 103 ? 4.421 -22.144 3.542 1.00 84.44 103 LEU A O 1
ATOM 828 N N . ARG A 1 104 ? 4.653 -24.371 3.347 1.00 87.88 104 ARG A N 1
ATOM 829 C CA . ARG A 1 104 ? 6.121 -24.328 3.270 1.00 87.88 104 ARG A CA 1
ATOM 830 C C . ARG A 1 104 ? 6.579 -23.468 2.099 1.00 87.88 104 ARG A C 1
ATOM 832 O O . ARG A 1 104 ? 7.457 -22.634 2.288 1.00 87.88 104 ARG A O 1
ATOM 839 N N . LEU A 1 105 ? 6.002 -23.663 0.916 1.00 84.94 105 LEU A N 1
ATOM 840 C CA . LEU A 1 105 ? 6.393 -22.908 -0.271 1.00 84.94 105 LEU A CA 1
ATOM 841 C C . LEU A 1 105 ? 6.140 -21.406 -0.094 1.00 84.94 105 LEU A C 1
ATOM 843 O O . LEU A 1 105 ? 7.031 -20.614 -0.388 1.00 84.94 105 LEU A O 1
ATOM 847 N N . PHE A 1 106 ? 4.998 -21.015 0.479 1.00 81.56 106 PHE A N 1
ATOM 848 C CA . PHE A 1 106 ? 4.730 -19.611 0.805 1.00 81.56 106 PHE A CA 1
ATOM 849 C C . PHE A 1 106 ? 5.700 -19.051 1.850 1.00 81.56 106 PHE A C 1
ATOM 851 O O . PHE A 1 106 ? 6.187 -17.936 1.696 1.00 81.56 106 PHE A O 1
ATOM 858 N N . MET A 1 107 ? 6.044 -19.819 2.887 1.00 86.00 107 MET A N 1
ATOM 859 C CA . MET A 1 107 ? 7.043 -19.391 3.874 1.00 86.00 107 MET A CA 1
ATOM 860 C C . MET A 1 107 ? 8.425 -19.191 3.240 1.00 86.00 107 MET A C 1
ATOM 862 O O . MET A 1 107 ? 9.111 -18.228 3.566 1.00 86.00 107 MET A O 1
ATOM 866 N N . LEU A 1 108 ? 8.831 -20.073 2.324 1.00 87.12 108 LEU A N 1
ATOM 867 C CA . LEU A 1 108 ? 10.090 -19.930 1.591 1.00 87.12 108 LEU A CA 1
ATOM 868 C C . LEU A 1 108 ? 10.059 -18.733 0.630 1.00 87.12 108 LEU A C 1
ATOM 870 O O . LEU A 1 108 ? 11.075 -18.060 0.496 1.00 87.12 108 LEU A O 1
ATOM 874 N N . ALA A 1 109 ? 8.910 -18.432 0.018 1.00 80.88 109 ALA A N 1
ATOM 875 C CA . ALA A 1 109 ? 8.733 -17.240 -0.810 1.00 80.88 109 ALA A CA 1
ATOM 876 C C . ALA A 1 109 ? 8.868 -15.948 0.017 1.00 80.88 109 ALA A C 1
ATOM 878 O O . ALA A 1 109 ? 9.584 -15.041 -0.390 1.00 80.88 109 ALA A O 1
ATOM 879 N N . ILE A 1 110 ? 8.298 -15.906 1.228 1.00 79.62 110 ILE A N 1
ATOM 880 C CA . ILE A 1 110 ? 8.477 -14.775 2.158 1.00 79.62 110 ILE A CA 1
ATOM 881 C C . ILE A 1 110 ? 9.958 -14.592 2.523 1.00 79.62 110 ILE A C 1
ATOM 883 O O . ILE A 1 110 ? 10.459 -13.471 2.541 1.00 79.62 110 ILE A O 1
ATOM 887 N N . LEU A 1 111 ? 10.688 -15.684 2.786 1.00 82.94 111 LEU A N 1
ATOM 888 C CA . LEU A 1 111 ? 12.135 -15.604 3.026 1.00 82.94 111 LEU A CA 1
ATOM 889 C C . LEU A 1 111 ? 12.900 -15.134 1.780 1.00 82.94 111 LEU A C 1
ATOM 891 O O . LEU A 1 111 ? 13.924 -14.467 1.916 1.00 82.94 111 LEU A O 1
ATOM 895 N N . ASN A 1 112 ? 12.413 -15.466 0.579 1.00 81.50 112 ASN A N 1
ATOM 896 C CA . ASN A 1 112 ? 13.017 -15.057 -0.691 1.00 81.50 112 ASN A CA 1
ATOM 897 C C . ASN A 1 112 ? 12.924 -13.546 -0.925 1.00 81.50 112 ASN A C 1
ATOM 899 O O . ASN A 1 112 ? 13.817 -12.969 -1.538 1.00 81.50 112 ASN A O 1
ATOM 903 N N . GLU A 1 113 ? 11.875 -12.915 -0.407 1.00 75.69 113 GLU A N 1
ATOM 904 C CA . GLU A 1 113 ? 11.647 -11.468 -0.475 1.00 75.69 113 GLU A CA 1
ATOM 905 C C . GLU A 1 113 ? 12.316 -10.695 0.678 1.00 75.69 113 GLU A C 1
ATOM 907 O O . GLU A 1 113 ? 12.197 -9.475 0.761 1.00 75.69 113 GLU A O 1
ATOM 912 N N . SER A 1 114 ? 13.029 -11.392 1.571 1.00 76.88 114 SER A N 1
ATOM 913 C CA . SER A 1 114 ? 13.655 -10.818 2.764 1.00 76.88 114 SER A CA 1
ATOM 914 C C . SER A 1 114 ? 15.154 -10.509 2.571 1.00 76.88 114 SER A C 1
ATOM 916 O O . SER A 1 114 ? 15.678 -10.433 1.455 1.00 76.88 114 SER A O 1
ATOM 918 N N . ASP A 1 115 ? 15.872 -10.299 3.676 1.00 80.06 115 ASP A N 1
ATOM 919 C CA . ASP A 1 115 ? 17.299 -9.984 3.684 1.00 80.06 115 ASP A CA 1
ATOM 920 C C . ASP A 1 115 ? 18.186 -11.134 3.157 1.00 80.06 115 ASP A C 1
ATOM 922 O O . ASP A 1 115 ? 17.757 -12.270 2.930 1.00 80.06 115 ASP A O 1
ATOM 926 N N . SER A 1 116 ? 19.461 -10.830 2.894 1.00 80.25 116 SER A N 1
ATOM 927 C CA . SER A 1 116 ? 20.428 -11.811 2.381 1.00 80.25 116 SER A CA 1
ATOM 928 C C . SER A 1 116 ? 20.638 -12.998 3.326 1.00 80.25 116 SER A C 1
ATOM 930 O O . SER A 1 116 ? 20.824 -14.118 2.851 1.00 80.25 116 SER A O 1
ATOM 932 N N . ASP A 1 117 ? 20.577 -12.781 4.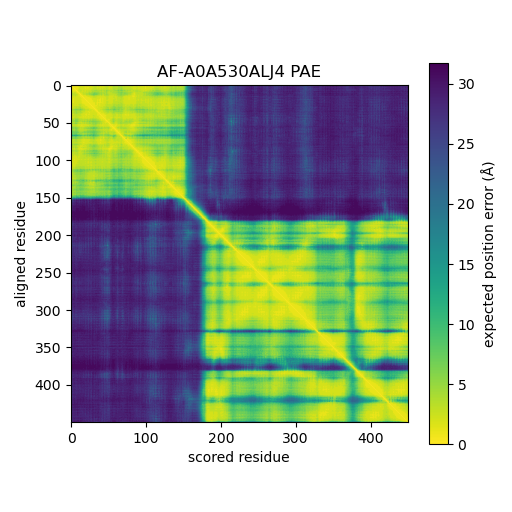642 1.00 79.81 117 ASP A N 1
ATOM 933 C CA . ASP A 1 117 ? 20.714 -13.838 5.648 1.00 79.81 117 ASP A CA 1
ATOM 934 C C . ASP A 1 117 ? 19.548 -14.835 5.569 1.00 79.81 117 ASP A C 1
ATOM 936 O O . ASP A 1 117 ? 19.741 -16.052 5.550 1.00 79.81 117 ASP A O 1
ATOM 940 N N . SER A 1 118 ? 18.332 -14.319 5.440 1.00 82.62 118 SER A N 1
ATOM 941 C CA . SER A 1 118 ? 17.100 -15.091 5.304 1.00 82.62 118 SER A CA 1
ATOM 942 C C . SER A 1 118 ? 17.065 -15.868 3.988 1.00 82.62 118 SER A C 1
ATOM 944 O O . SER A 1 118 ? 16.705 -17.048 3.977 1.00 82.62 118 SER A O 1
ATOM 946 N N . ARG A 1 119 ? 17.532 -15.261 2.889 1.00 84.19 119 ARG A N 1
ATOM 947 C CA . ARG A 1 119 ? 17.652 -15.935 1.586 1.00 84.19 119 ARG A CA 1
ATOM 948 C C . ARG A 1 119 ? 18.636 -17.100 1.604 1.00 84.19 119 ARG A C 1
ATOM 950 O O . ARG A 1 119 ? 18.365 -18.141 1.005 1.00 84.19 119 ARG A O 1
ATOM 957 N N . ASN A 1 120 ? 19.738 -16.975 2.339 1.00 85.06 120 ASN A N 1
ATOM 958 C CA . ASN A 1 120 ? 20.726 -18.048 2.479 1.00 85.06 120 ASN A CA 1
ATOM 959 C C . ASN A 1 120 ? 20.173 -19.291 3.200 1.00 85.06 120 ASN A C 1
ATOM 961 O O . ASN A 1 120 ? 20.725 -20.382 3.045 1.00 85.06 120 ASN A O 1
ATOM 965 N N . LEU A 1 121 ? 19.075 -19.155 3.951 1.00 85.69 121 LEU A N 1
ATOM 966 C CA . LEU A 1 121 ? 18.392 -20.276 4.599 1.00 85.69 121 LEU A CA 1
ATOM 967 C C . LEU A 1 121 ? 17.415 -21.013 3.671 1.00 85.69 121 LEU A C 1
ATOM 969 O O . LEU A 1 121 ? 16.968 -22.103 4.016 1.00 85.69 121 LEU A O 1
ATOM 973 N N . ILE A 1 122 ? 17.094 -20.484 2.489 1.00 88.62 122 ILE A N 1
ATOM 974 C CA . ILE A 1 122 ? 16.094 -21.094 1.600 1.00 88.62 122 ILE A CA 1
ATOM 975 C C . ILE A 1 122 ? 16.548 -22.451 1.051 1.00 88.62 122 ILE A C 1
ATOM 977 O O . ILE A 1 122 ? 15.803 -23.417 1.243 1.00 88.62 122 ILE A O 1
ATOM 981 N N . PRO A 1 123 ? 17.731 -22.587 0.407 1.00 88.06 123 PRO A N 1
ATOM 982 C CA . PRO A 1 123 ? 18.165 -23.886 -0.104 1.00 88.06 123 PRO A CA 1
ATOM 983 C C . PRO A 1 123 ? 18.178 -25.001 0.962 1.00 88.06 123 PRO A C 1
ATOM 985 O O . PRO A 1 123 ? 17.593 -26.054 0.698 1.00 88.06 123 PRO A O 1
ATOM 988 N N . PRO A 1 124 ? 18.743 -24.797 2.175 1.00 87.19 124 PRO A N 1
ATOM 989 C CA . PRO A 1 124 ? 18.742 -25.836 3.205 1.00 87.19 124 PRO A CA 1
ATOM 990 C C . PRO A 1 124 ? 17.352 -26.127 3.801 1.00 87.19 124 PRO A C 1
ATOM 992 O O . PRO A 1 124 ? 17.105 -27.247 4.245 1.00 87.19 124 PRO A O 1
ATOM 995 N N . LEU A 1 125 ? 16.416 -25.169 3.807 1.00 87.12 125 LEU A N 1
ATOM 996 C CA . LEU A 1 125 ? 15.059 -25.367 4.346 1.00 87.12 125 LEU A CA 1
ATOM 997 C C . LEU A 1 125 ? 14.068 -25.980 3.342 1.00 87.12 125 LEU A C 1
ATOM 999 O O . LEU A 1 125 ? 12.958 -26.370 3.732 1.00 87.12 125 LEU A O 1
ATOM 1003 N N . PHE A 1 126 ? 14.462 -26.098 2.072 1.00 84.38 126 PHE A N 1
ATOM 1004 C CA . PHE A 1 126 ? 13.630 -26.682 1.021 1.00 84.38 126 PHE A CA 1
ATOM 1005 C C . PHE A 1 126 ? 13.308 -28.155 1.302 1.00 84.38 126 PHE A C 1
ATOM 1007 O O . PHE A 1 126 ? 12.164 -28.587 1.167 1.00 84.38 126 PHE A O 1
ATOM 1014 N N . ASN A 1 127 ? 14.300 -28.910 1.783 1.00 81.38 127 ASN A N 1
ATOM 1015 C CA . ASN A 1 127 ? 14.121 -30.259 2.307 1.00 81.38 127 ASN A CA 1
ATOM 1016 C C . ASN A 1 127 ? 15.011 -30.463 3.536 1.00 81.38 127 ASN A C 1
ATOM 1018 O O . ASN A 1 127 ? 16.236 -30.483 3.422 1.00 81.38 127 ASN A O 1
ATOM 1022 N N . LYS A 1 128 ? 14.387 -30.695 4.697 1.00 78.12 128 LYS A N 1
ATOM 1023 C CA . LYS A 1 128 ? 15.085 -30.924 5.968 1.00 78.12 128 LYS A CA 1
ATOM 1024 C C . LYS A 1 128 ? 16.159 -32.008 5.872 1.00 78.12 128 LYS A C 1
ATOM 1026 O O . LYS A 1 128 ? 17.192 -31.878 6.522 1.00 78.12 128 LYS A O 1
ATOM 1031 N N . ILE A 1 129 ? 15.910 -33.087 5.128 1.00 82.25 129 ILE A N 1
ATOM 1032 C CA . ILE A 1 129 ? 16.843 -34.225 5.052 1.00 82.25 129 ILE A CA 1
ATOM 1033 C C . ILE A 1 129 ? 18.217 -33.753 4.558 1.00 82.25 129 ILE A C 1
ATOM 1035 O O . ILE A 1 129 ? 19.237 -34.229 5.041 1.00 82.25 129 ILE A O 1
ATOM 1039 N N . ASN A 1 130 ? 18.232 -32.733 3.701 1.00 84.50 130 ASN A N 1
ATOM 1040 C CA . ASN A 1 130 ? 19.429 -32.218 3.054 1.00 84.50 130 ASN A CA 1
ATOM 1041 C C . ASN A 1 130 ? 19.973 -30.959 3.750 1.00 84.50 130 ASN A C 1
ATOM 1043 O O . ASN A 1 130 ? 20.796 -30.255 3.171 1.00 84.50 130 ASN A O 1
ATOM 1047 N N . LEU A 1 131 ? 19.531 -30.643 4.977 1.00 86.38 131 LEU A N 1
ATOM 1048 C CA . LEU A 1 131 ? 19.834 -29.371 5.651 1.00 86.38 131 LEU A CA 1
ATOM 1049 C C . LEU A 1 131 ? 21.333 -29.028 5.650 1.00 86.38 131 LEU A C 1
ATOM 1051 O O . LEU A 1 131 ? 21.700 -27.872 5.460 1.00 86.38 131 LEU A O 1
ATOM 1055 N N . LEU A 1 132 ? 22.196 -30.028 5.852 1.00 87.25 132 LEU A N 1
ATOM 1056 C CA . LEU A 1 132 ? 23.653 -29.862 5.914 1.00 87.25 132 LEU A CA 1
ATOM 1057 C C . LEU A 1 132 ? 24.382 -30.355 4.652 1.00 87.25 132 LEU A C 1
ATOM 1059 O O . LEU A 1 132 ? 25.588 -30.150 4.531 1.00 87.25 132 LEU A O 1
ATOM 1063 N N . GLU A 1 133 ? 23.667 -30.976 3.715 1.00 88.56 133 GLU A N 1
ATOM 1064 C CA . GLU A 1 133 ? 24.223 -31.595 2.508 1.00 88.56 133 GLU A CA 1
ATOM 1065 C C . GLU A 1 133 ? 24.085 -30.629 1.330 1.00 88.56 133 GLU A C 1
ATOM 1067 O O . GLU A 1 133 ? 23.126 -30.690 0.558 1.00 88.56 133 GLU A O 1
ATOM 1072 N N . LYS A 1 134 ? 25.038 -29.693 1.222 1.00 85.69 134 LYS A N 1
ATOM 1073 C CA . LYS A 1 134 ? 25.019 -28.613 0.219 1.00 85.69 134 LYS A CA 1
ATOM 1074 C C . LYS A 1 134 ? 24.904 -29.123 -1.211 1.00 85.69 134 LYS A C 1
ATOM 1076 O O . LYS A 1 134 ? 24.312 -28.453 -2.051 1.00 85.69 134 LYS A O 1
ATOM 1081 N N . GLU A 1 135 ? 25.463 -30.295 -1.488 1.00 88.38 135 GLU A N 1
ATOM 1082 C CA . GLU A 1 135 ? 25.419 -30.932 -2.802 1.00 88.38 135 GLU A CA 1
ATOM 1083 C C . GLU A 1 135 ? 24.001 -31.369 -3.199 1.00 88.38 135 GLU A C 1
ATOM 1085 O O . GLU A 1 135 ? 23.717 -31.519 -4.385 1.00 88.38 135 GLU A O 1
ATOM 1090 N N . LEU A 1 136 ? 23.110 -31.555 -2.219 1.00 87.19 136 LEU A N 1
ATOM 1091 C CA . LEU A 1 136 ? 21.716 -31.960 -2.412 1.00 87.19 136 LEU A CA 1
ATOM 1092 C C . LEU A 1 136 ? 20.726 -30.793 -2.292 1.00 87.19 136 LEU A C 1
ATOM 1094 O O . LEU A 1 136 ? 19.508 -31.011 -2.244 1.00 87.19 136 LEU A O 1
ATOM 1098 N N . TRP A 1 137 ? 21.224 -29.559 -2.199 1.00 90.44 137 TRP A N 1
ATOM 1099 C CA . TRP A 1 137 ? 20.380 -28.371 -2.194 1.00 90.44 137 TRP A CA 1
ATOM 1100 C C . TRP A 1 137 ? 19.807 -28.107 -3.590 1.00 90.44 137 TRP A C 1
ATOM 1102 O O . TRP A 1 137 ? 20.467 -28.379 -4.597 1.00 90.44 137 TRP A O 1
ATOM 1112 N N . PRO A 1 138 ? 18.582 -27.562 -3.682 1.00 87.38 138 PRO A N 1
ATOM 1113 C CA . PRO A 1 138 ? 18.013 -27.183 -4.966 1.00 87.38 138 PRO A CA 1
ATOM 1114 C C . PRO A 1 138 ? 18.898 -26.141 -5.658 1.00 87.38 138 PRO A C 1
ATOM 1116 O O . PRO A 1 138 ? 19.418 -25.220 -5.022 1.00 87.38 138 PRO A O 1
ATOM 1119 N N . SER A 1 139 ? 19.050 -26.271 -6.977 1.00 86.81 139 SER A N 1
ATOM 1120 C CA . SER A 1 139 ? 19.776 -25.280 -7.767 1.00 86.81 139 SER A CA 1
ATOM 1121 C C . SER A 1 139 ? 19.058 -23.926 -7.733 1.00 86.81 139 SER A C 1
ATOM 1123 O O . SER A 1 139 ? 17.840 -23.842 -7.555 1.00 86.81 139 SER A O 1
ATOM 1125 N N . ALA A 1 140 ? 19.802 -22.845 -7.969 1.00 81.75 140 ALA A N 1
ATOM 1126 C CA . ALA A 1 140 ? 19.220 -21.506 -8.069 1.00 81.75 140 ALA A CA 1
ATOM 1127 C C . ALA A 1 140 ? 18.176 -21.391 -9.200 1.00 81.75 140 ALA A C 1
ATOM 1129 O O . ALA A 1 140 ? 17.277 -20.560 -9.136 1.00 81.75 140 ALA A O 1
ATOM 1130 N N . GLU A 1 141 ? 18.295 -22.203 -10.250 1.00 81.19 141 GLU A N 1
ATOM 1131 C CA . GLU A 1 141 ? 17.322 -22.292 -11.344 1.00 81.19 141 GLU A CA 1
ATOM 1132 C C . GLU A 1 141 ? 16.036 -23.010 -10.909 1.00 81.19 141 GLU A C 1
ATOM 1134 O O . GLU A 1 141 ? 14.935 -22.525 -11.170 1.00 81.19 141 GLU A O 1
ATOM 1139 N N . HIS A 1 142 ? 16.165 -24.105 -10.152 1.00 83.88 142 HIS A N 1
ATOM 1140 C CA . HIS A 1 142 ? 15.018 -24.808 -9.585 1.00 83.88 142 HIS A CA 1
ATOM 1141 C C . HIS A 1 142 ? 14.240 -23.919 -8.610 1.00 83.88 142 HIS A C 1
ATOM 1143 O O . HIS A 1 142 ? 13.022 -23.817 -8.716 1.00 83.88 142 HIS A O 1
ATOM 1149 N N . LEU A 1 143 ? 14.934 -23.223 -7.702 1.00 83.56 143 LEU A N 1
ATOM 1150 C CA . LEU A 1 143 ? 14.298 -22.281 -6.775 1.00 83.56 143 LEU A CA 1
ATOM 1151 C C . LEU A 1 143 ? 13.571 -21.155 -7.518 1.00 83.56 143 LEU A C 1
ATOM 1153 O O . LEU A 1 143 ? 12.430 -20.848 -7.182 1.00 83.56 143 LEU A O 1
ATOM 1157 N N . ARG A 1 144 ? 14.191 -20.587 -8.563 1.00 79.31 144 ARG A N 1
ATOM 1158 C CA . ARG A 1 144 ? 13.551 -19.572 -9.414 1.00 79.31 144 ARG A CA 1
ATOM 1159 C C . ARG A 1 144 ? 12.267 -20.091 -10.054 1.00 79.31 144 ARG A C 1
ATOM 1161 O O . ARG A 1 144 ? 11.252 -19.418 -9.944 1.00 79.31 144 ARG A O 1
ATOM 1168 N N . THR A 1 145 ? 12.300 -21.293 -10.628 1.00 81.31 145 THR A N 1
ATOM 1169 C CA . THR A 1 145 ? 11.131 -21.939 -11.252 1.00 81.31 145 THR A CA 1
ATOM 1170 C C . THR A 1 145 ? 10.009 -22.194 -10.243 1.00 81.31 145 THR A C 1
ATOM 1172 O O . THR A 1 145 ? 8.829 -21.990 -10.516 1.00 81.31 145 THR A O 1
ATOM 1175 N N . VAL A 1 146 ? 10.363 -22.653 -9.042 1.00 79.75 146 VAL A N 1
ATOM 1176 C CA . VAL A 1 146 ? 9.384 -22.918 -7.984 1.00 79.75 146 VAL A CA 1
ATOM 1177 C C . VAL A 1 146 ? 8.712 -21.623 -7.537 1.00 79.75 146 VAL A C 1
ATOM 1179 O O . VAL A 1 146 ? 7.488 -21.588 -7.426 1.00 79.75 146 VAL A O 1
ATOM 1182 N N . PHE A 1 147 ? 9.481 -20.555 -7.313 1.00 80.81 147 PHE A N 1
ATOM 1183 C CA . PHE A 1 147 ? 8.921 -19.279 -6.877 1.00 80.81 147 PHE A CA 1
ATOM 1184 C C . PHE A 1 147 ? 8.148 -18.557 -7.982 1.00 80.81 147 PHE A C 1
ATOM 1186 O O . PHE A 1 147 ? 7.092 -18.009 -7.683 1.00 80.81 147 PHE A O 1
ATOM 1193 N N . SER A 1 148 ? 8.589 -18.623 -9.243 1.00 72.12 148 SER A N 1
ATOM 1194 C CA . SER A 1 148 ? 7.854 -18.051 -10.379 1.00 72.12 148 SER A CA 1
ATOM 1195 C C . SER A 1 148 ? 6.480 -18.702 -10.554 1.00 72.12 148 SER A C 1
ATOM 1197 O O . SER A 1 148 ? 5.482 -18.014 -10.759 1.00 72.12 148 SER A O 1
ATOM 1199 N N . ASN A 1 149 ? 6.395 -20.024 -10.382 1.00 71.44 149 ASN A N 1
ATOM 1200 C CA . ASN A 1 149 ? 5.127 -20.751 -10.446 1.00 71.44 149 ASN A CA 1
ATOM 1201 C C . ASN A 1 149 ? 4.214 -20.453 -9.246 1.00 71.44 149 ASN A C 1
ATOM 1203 O O . ASN A 1 149 ? 2.993 -20.474 -9.386 1.00 71.44 149 ASN A O 1
ATOM 1207 N N . LEU A 1 150 ? 4.784 -20.163 -8.071 1.00 66.75 150 LEU A N 1
ATOM 1208 C CA . LEU A 1 150 ? 4.015 -19.863 -6.859 1.00 66.75 150 LEU A CA 1
ATOM 1209 C C . LEU A 1 150 ? 3.403 -18.457 -6.871 1.00 66.75 150 LEU A C 1
ATOM 1211 O O . LEU A 1 150 ? 2.308 -18.258 -6.351 1.00 66.75 150 LEU A O 1
ATOM 1215 N N . THR A 1 151 ? 4.111 -17.484 -7.448 1.00 59.97 151 THR A N 1
ATOM 1216 C CA . THR A 1 151 ? 3.664 -16.085 -7.546 1.00 59.97 151 THR A CA 1
ATOM 1217 C C . THR A 1 151 ? 2.790 -15.823 -8.775 1.00 59.97 151 THR A C 1
ATOM 1219 O O . THR A 1 151 ? 2.349 -14.694 -8.981 1.00 59.97 151 THR A O 1
ATOM 1222 N N . GLY A 1 152 ? 2.505 -16.858 -9.577 1.00 46.06 152 GLY A N 1
ATOM 1223 C CA . GLY A 1 152 ? 1.725 -16.739 -10.810 1.00 46.06 152 GLY A CA 1
ATOM 1224 C C . GLY A 1 152 ? 2.475 -16.027 -11.940 1.00 46.06 152 GLY A C 1
ATOM 1225 O O . GLY A 1 152 ? 1.845 -15.490 -12.845 1.00 46.06 152 GLY A O 1
ATOM 1226 N N . GLN A 1 153 ? 3.809 -16.015 -11.903 1.00 42.91 153 GLN A N 1
ATOM 1227 C CA . GLN A 1 153 ? 4.675 -15.436 -12.931 1.00 42.91 153 GLN A CA 1
ATOM 1228 C C . GLN A 1 153 ? 5.311 -16.523 -13.812 1.00 42.91 153 GLN A C 1
ATOM 1230 O O . GLN A 1 153 ? 6.532 -16.618 -13.914 1.00 42.91 153 GLN A O 1
ATOM 1235 N N . GLY A 1 154 ? 4.489 -17.355 -14.455 1.00 35.03 154 GLY A N 1
ATOM 1236 C CA . GLY A 1 154 ? 4.956 -18.407 -15.363 1.00 35.03 154 GLY A CA 1
ATOM 1237 C C . GLY A 1 154 ? 4.208 -18.415 -16.693 1.00 35.03 154 GLY A C 1
ATOM 1238 O O . GLY A 1 154 ? 3.231 -19.140 -16.811 1.00 35.03 154 GLY A O 1
ATOM 1239 N N . ASP A 1 155 ? 4.633 -17.560 -17.633 1.00 35.34 155 ASP A N 1
ATOM 1240 C CA . ASP A 1 155 ? 4.849 -17.863 -19.068 1.00 35.34 155 ASP A CA 1
ATOM 1241 C C . ASP A 1 155 ? 4.961 -16.566 -19.888 1.00 35.34 155 ASP A C 1
ATOM 1243 O O . ASP A 1 155 ? 3.974 -16.004 -20.361 1.00 35.34 155 ASP A O 1
ATOM 1247 N N . LEU A 1 156 ? 6.189 -16.076 -20.078 1.00 28.44 156 LEU A N 1
ATOM 1248 C CA . LEU A 1 156 ? 6.471 -15.012 -21.055 1.00 28.44 156 LEU A CA 1
ATOM 1249 C C . LEU A 1 156 ? 7.831 -15.154 -21.761 1.00 28.44 156 LEU A C 1
ATOM 1251 O O . LEU A 1 156 ? 8.148 -14.328 -22.611 1.00 28.44 156 LEU A O 1
ATOM 1255 N N . PHE A 1 157 ? 8.627 -16.194 -21.466 1.00 35.41 157 PHE A N 1
ATOM 1256 C CA . PHE A 1 157 ? 10.037 -16.226 -21.890 1.00 35.41 157 PHE A CA 1
ATOM 1257 C C . PHE A 1 157 ? 10.572 -17.535 -22.502 1.00 35.41 157 PHE A C 1
ATOM 1259 O O . PHE A 1 157 ? 11.752 -17.573 -22.830 1.00 35.41 157 PHE A O 1
ATOM 1266 N N . GLU A 1 158 ? 9.763 -18.570 -22.763 1.00 30.72 158 GLU A N 1
ATOM 1267 C CA . GLU A 1 158 ? 10.299 -19.870 -23.239 1.00 30.72 158 GLU A CA 1
ATOM 1268 C C . GLU A 1 158 ? 9.812 -20.369 -24.613 1.00 30.72 158 GLU A C 1
ATOM 1270 O O . GLU A 1 158 ? 9.918 -21.552 -24.922 1.00 30.72 158 GLU A O 1
ATOM 1275 N N . ALA A 1 159 ? 9.362 -19.486 -25.511 1.00 26.06 159 ALA A N 1
ATOM 1276 C CA . ALA A 1 159 ? 9.062 -19.879 -26.900 1.00 26.06 159 ALA A CA 1
ATOM 1277 C C . ALA A 1 159 ? 10.124 -19.466 -27.944 1.00 26.06 159 ALA A C 1
ATOM 1279 O O . ALA A 1 159 ? 9.946 -19.754 -29.125 1.00 26.06 159 ALA A O 1
ATOM 1280 N N . ALA A 1 160 ? 11.223 -18.803 -27.561 1.00 30.80 160 ALA A N 1
ATOM 1281 C CA . ALA A 1 160 ? 12.137 -18.178 -28.531 1.00 30.80 160 ALA A CA 1
ATOM 1282 C C . ALA A 1 160 ? 13.526 -18.830 -28.682 1.00 30.80 160 ALA A C 1
ATOM 1284 O O . ALA A 1 160 ? 14.380 -18.270 -29.366 1.00 30.80 160 ALA A O 1
ATOM 1285 N N . SER A 1 161 ? 13.790 -19.997 -28.089 1.00 33.69 161 SER A N 1
ATOM 1286 C CA . SER A 1 161 ? 15.144 -20.576 -28.096 1.00 33.69 161 SER A CA 1
ATOM 1287 C C . SER A 1 161 ? 15.193 -22.079 -28.371 1.00 33.69 161 SER A C 1
ATOM 1289 O O . SER A 1 161 ? 15.912 -22.816 -27.705 1.00 33.69 161 SER A O 1
ATOM 1291 N N . VAL A 1 162 ? 14.510 -22.543 -29.421 1.00 31.33 162 VAL A N 1
ATOM 1292 C CA . VAL A 1 162 ? 14.864 -23.819 -30.067 1.00 31.33 162 VAL A CA 1
ATOM 1293 C C . VAL A 1 162 ? 14.787 -23.659 -31.584 1.00 31.33 162 VAL A C 1
ATOM 1295 O O . VAL A 1 162 ? 13.774 -23.972 -32.192 1.00 31.33 162 VAL A O 1
ATOM 1298 N N . ASP A 1 163 ? 15.832 -23.068 -32.168 1.00 31.69 163 ASP A N 1
ATOM 1299 C CA . ASP A 1 163 ? 16.458 -23.521 -33.423 1.00 31.69 163 ASP A CA 1
ATOM 1300 C C . ASP A 1 163 ? 17.476 -22.484 -33.918 1.00 31.69 163 ASP A C 1
ATOM 1302 O O . ASP A 1 163 ? 17.164 -21.587 -34.695 1.00 31.69 163 ASP A O 1
ATOM 1306 N N . ALA A 1 164 ? 18.732 -22.631 -33.494 1.00 27.89 164 ALA A N 1
ATOM 1307 C CA . ALA A 1 164 ? 19.877 -22.164 -34.272 1.00 27.89 164 ALA A CA 1
ATOM 1308 C C . ALA A 1 164 ? 21.154 -22.865 -33.791 1.00 27.89 164 ALA A C 1
ATOM 1310 O O . ALA A 1 164 ? 21.806 -22.446 -32.836 1.00 27.89 164 ALA A O 1
ATOM 1311 N N . SER A 1 165 ? 21.527 -23.949 -34.474 1.00 27.66 165 SER A N 1
ATOM 1312 C CA . SER A 1 165 ? 22.921 -24.406 -34.475 1.00 27.66 165 SER A CA 1
ATOM 1313 C C . SER A 1 165 ? 23.813 -23.380 -35.199 1.00 27.66 165 SER A C 1
ATOM 1315 O O . SER A 1 165 ? 23.330 -22.669 -36.083 1.00 27.66 165 SER A O 1
ATOM 1317 N N . PRO A 1 166 ? 25.110 -23.286 -34.857 1.00 31.97 166 PRO A N 1
ATOM 1318 C CA . PRO A 1 166 ? 25.931 -22.137 -35.207 1.00 31.97 166 PRO A CA 1
ATOM 1319 C C . PRO A 1 166 ? 26.531 -22.285 -36.608 1.00 31.97 166 PRO A C 1
ATOM 1321 O O . PRO A 1 166 ? 27.291 -23.215 -36.876 1.00 31.97 166 PRO A O 1
ATOM 1324 N N . SER A 1 167 ? 26.263 -21.321 -37.490 1.00 24.80 167 SER A N 1
ATOM 1325 C CA . SER A 1 167 ? 27.092 -21.078 -38.672 1.00 24.80 167 SER A CA 1
ATOM 1326 C C . SER A 1 167 ? 27.862 -19.774 -38.494 1.00 24.80 167 SER A C 1
ATOM 1328 O O . SER A 1 167 ? 27.288 -18.693 -38.389 1.00 24.80 167 SER A O 1
ATOM 1330 N N . SER A 1 168 ? 29.180 -19.914 -38.448 1.00 34.38 168 SER A N 1
ATOM 1331 C CA . SER A 1 168 ? 30.180 -18.860 -38.362 1.00 34.38 168 SER A CA 1
ATOM 1332 C C . SER A 1 168 ? 30.102 -17.850 -39.511 1.00 34.38 168 SER A C 1
ATOM 1334 O O . SER A 1 168 ? 30.219 -18.248 -40.669 1.00 34.38 168 SER A O 1
ATOM 1336 N N . SER A 1 169 ? 30.106 -16.556 -39.193 1.00 25.67 169 SER A N 1
ATOM 1337 C CA . SER A 1 169 ? 30.935 -15.577 -39.909 1.00 25.67 169 SER A CA 1
ATOM 1338 C C . SER A 1 169 ? 31.025 -14.261 -39.138 1.00 25.67 169 SER A C 1
ATOM 1340 O O . SER A 1 169 ? 30.032 -13.755 -38.626 1.00 25.67 169 SER A O 1
ATOM 1342 N N . ALA A 1 170 ? 32.258 -13.771 -39.069 1.00 31.09 170 ALA A N 1
ATOM 1343 C CA . ALA A 1 170 ? 32.770 -12.606 -38.368 1.00 31.09 170 ALA A CA 1
ATOM 1344 C C . ALA A 1 170 ? 32.104 -11.247 -38.672 1.00 31.09 170 ALA A C 1
ATOM 1346 O O . ALA A 1 170 ? 31.518 -11.035 -39.730 1.00 31.09 170 ALA A O 1
ATOM 1347 N N . ASP A 1 171 ? 32.394 -10.324 -37.746 1.00 29.61 171 ASP A N 1
ATOM 1348 C CA . ASP A 1 171 ? 32.477 -8.864 -37.877 1.00 29.61 171 ASP A CA 1
ATOM 1349 C C . ASP A 1 171 ? 31.187 -8.031 -37.923 1.00 29.61 171 ASP A C 1
ATOM 1351 O O . ASP A 1 171 ? 30.645 -7.715 -38.980 1.00 29.61 171 ASP A O 1
ATOM 1355 N N . ARG A 1 172 ? 30.810 -7.504 -36.746 1.00 29.59 172 ARG A N 1
ATOM 1356 C CA . ARG A 1 172 ? 31.010 -6.085 -36.366 1.00 29.59 172 ARG A CA 1
ATOM 1357 C C . ARG A 1 172 ? 30.496 -5.858 -34.940 1.00 29.59 172 ARG A C 1
ATOM 1359 O O . ARG A 1 172 ? 29.320 -5.586 -34.722 1.00 29.59 172 ARG A O 1
ATOM 1366 N N . SER A 1 173 ? 31.395 -5.952 -33.965 1.00 33.38 173 SER A N 1
ATOM 1367 C CA . SER A 1 173 ? 31.114 -5.562 -32.582 1.00 33.38 173 SER A CA 1
ATOM 1368 C C . SER A 1 173 ? 31.076 -4.039 -32.467 1.00 33.38 173 SER A C 1
ATOM 1370 O O . SER A 1 173 ? 32.113 -3.385 -32.416 1.00 33.38 173 SER A O 1
ATOM 1372 N N . SER A 1 174 ? 29.871 -3.479 -32.418 1.00 32.22 174 SER A N 1
ATOM 1373 C CA . SER A 1 174 ? 29.596 -2.227 -31.712 1.00 32.22 174 SER A CA 1
ATOM 1374 C C . SER A 1 174 ? 29.080 -2.620 -30.331 1.00 32.22 174 SER A C 1
ATOM 1376 O O . SER A 1 174 ? 27.873 -2.698 -30.110 1.00 32.22 174 SER A O 1
ATOM 1378 N N . SER A 1 175 ? 29.994 -2.965 -29.428 1.00 32.97 175 SER A N 1
ATOM 1379 C CA . SER A 1 175 ? 29.671 -3.194 -28.023 1.00 32.97 175 SER A CA 1
ATOM 1380 C C . SER A 1 175 ? 29.208 -1.876 -27.406 1.00 32.97 175 SER A C 1
ATOM 1382 O O . SER A 1 175 ? 29.993 -0.942 -27.260 1.00 32.97 175 SER A O 1
ATOM 1384 N N . PHE A 1 176 ? 27.920 -1.802 -27.087 1.00 39.44 176 PHE A N 1
ATOM 1385 C CA . PHE A 1 176 ? 27.362 -0.793 -26.201 1.00 39.44 176 PHE A CA 1
ATOM 1386 C C . PHE A 1 176 ? 27.958 -1.029 -24.806 1.00 39.44 176 PHE A C 1
ATOM 1388 O O . PHE A 1 176 ? 27.654 -2.039 -24.176 1.00 39.44 176 PHE A O 1
ATOM 1395 N N . GLU A 1 177 ? 28.858 -0.155 -24.357 1.00 31.75 177 GLU A N 1
ATOM 1396 C CA . GLU A 1 177 ? 29.275 -0.097 -22.953 1.00 31.75 177 GLU A CA 1
ATOM 1397 C C . GLU A 1 177 ? 28.396 0.946 -22.244 1.00 31.75 177 GLU A C 1
ATOM 1399 O O . GLU A 1 177 ? 28.514 2.135 -22.560 1.00 31.75 177 GLU A O 1
ATOM 1404 N N . PRO A 1 178 ? 27.507 0.551 -21.313 1.00 39.88 178 PRO A N 1
ATOM 1405 C CA . PRO A 1 178 ? 26.784 1.511 -20.494 1.00 39.88 178 PRO A CA 1
ATOM 1406 C C . PRO A 1 178 ? 27.772 2.183 -19.531 1.00 39.88 178 PRO A C 1
ATOM 1408 O O . PRO A 1 178 ? 28.407 1.536 -18.695 1.00 39.88 178 PRO A O 1
ATOM 1411 N N . ALA A 1 179 ? 27.949 3.495 -19.678 1.00 36.66 179 ALA A N 1
ATOM 1412 C CA . ALA A 1 179 ? 28.776 4.300 -18.788 1.00 36.66 179 ALA A CA 1
ATOM 1413 C C . ALA A 1 179 ? 28.115 4.393 -17.402 1.00 36.66 179 ALA A C 1
ATOM 1415 O O . ALA A 1 179 ? 26.956 4.781 -17.329 1.00 36.66 179 ALA A O 1
ATOM 1416 N N . HIS A 1 180 ? 28.868 4.049 -16.343 1.00 44.66 180 HIS A N 1
ATO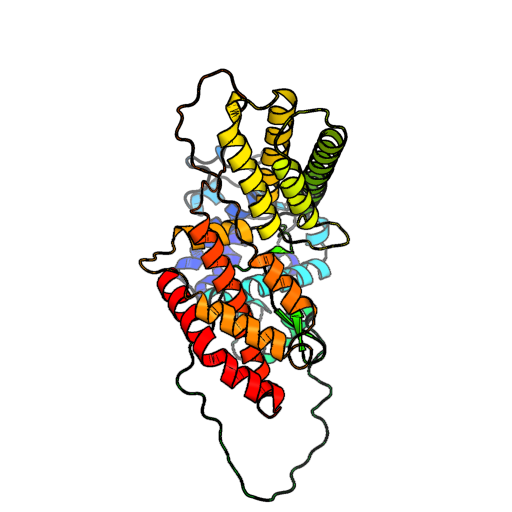M 1417 C CA . HIS A 1 180 ? 28.536 4.151 -14.904 1.00 44.66 180 HIS A CA 1
ATOM 1418 C C . HIS A 1 180 ? 27.090 4.580 -14.595 1.00 44.66 180 HIS A C 1
ATOM 1420 O O . HIS A 1 180 ? 26.811 5.748 -14.318 1.00 44.66 180 HIS A O 1
ATOM 1426 N N . GLU A 1 181 ? 26.181 3.607 -14.667 1.00 61.12 181 GLU A N 1
ATOM 1427 C CA . GLU A 1 181 ? 24.745 3.813 -14.520 1.00 61.12 181 GLU A CA 1
ATOM 1428 C C . GLU A 1 181 ? 24.366 4.065 -13.055 1.00 61.12 181 GLU A C 1
ATOM 1430 O O . GLU A 1 181 ? 24.845 3.412 -12.126 1.00 61.12 181 GLU A O 1
ATOM 1435 N N . ILE A 1 182 ? 23.474 5.031 -12.830 1.00 72.31 182 ILE A N 1
ATOM 1436 C CA . ILE A 1 182 ? 22.734 5.100 -11.575 1.00 72.31 182 ILE A CA 1
ATOM 1437 C C . ILE A 1 182 ? 21.683 3.982 -11.610 1.00 72.31 182 ILE A C 1
ATOM 1439 O O . ILE A 1 182 ? 20.686 4.065 -12.328 1.00 72.31 182 ILE A O 1
ATOM 1443 N N . ASP A 1 183 ? 21.928 2.933 -10.825 1.00 84.81 183 ASP A N 1
ATOM 1444 C CA . ASP A 1 183 ? 20.940 1.880 -10.576 1.00 84.81 183 ASP A CA 1
ATOM 1445 C C . ASP A 1 183 ? 19.683 2.419 -9.878 1.00 84.81 183 ASP A C 1
ATOM 1447 O O . ASP A 1 183 ? 19.752 3.297 -9.008 1.00 84.81 183 ASP A O 1
ATOM 1451 N N . ALA A 1 184 ? 18.527 1.854 -10.221 1.00 88.00 184 ALA A N 1
ATOM 1452 C CA . ALA A 1 184 ? 17.310 2.090 -9.458 1.00 88.00 184 ALA A CA 1
ATOM 1453 C C . ALA A 1 184 ? 17.493 1.633 -7.999 1.00 88.00 184 ALA A C 1
ATOM 1455 O O . ALA A 1 184 ? 18.179 0.654 -7.710 1.00 88.00 184 ALA A O 1
ATOM 1456 N N . ILE A 1 185 ? 16.873 2.356 -7.074 1.00 87.88 185 ILE A N 1
ATOM 1457 C CA . ILE A 1 185 ? 16.877 2.048 -5.648 1.00 87.88 185 ILE A CA 1
ATOM 1458 C C . ILE A 1 185 ? 15.821 0.973 -5.384 1.00 87.88 185 ILE A C 1
ATOM 1460 O O . ILE A 1 185 ? 14.666 1.097 -5.803 1.00 87.88 185 ILE A O 1
ATOM 1464 N N . ASP A 1 186 ? 16.207 -0.086 -4.683 1.00 83.75 186 ASP A N 1
ATOM 1465 C CA . ASP A 1 186 ? 15.282 -1.148 -4.306 1.00 83.75 186 ASP A CA 1
ATOM 1466 C C . ASP A 1 186 ? 14.330 -0.717 -3.183 1.00 83.75 186 ASP A C 1
ATOM 1468 O O . ASP A 1 186 ? 14.668 0.103 -2.333 1.00 83.75 186 ASP A O 1
ATOM 1472 N N . HIS A 1 187 ? 13.133 -1.311 -3.180 1.00 81.00 187 HIS A N 1
ATOM 1473 C CA . HIS A 1 187 ? 12.113 -1.138 -2.137 1.00 81.00 187 HIS A CA 1
ATOM 1474 C C . HIS A 1 187 ? 11.668 0.314 -1.885 1.00 81.00 187 HIS A C 1
ATOM 1476 O O . HIS A 1 187 ? 11.297 0.657 -0.767 1.00 81.00 187 HIS A O 1
ATOM 1482 N N . VAL A 1 188 ? 11.678 1.167 -2.915 1.00 84.31 188 VAL A N 1
ATOM 1483 C CA . VAL A 1 188 ? 11.064 2.500 -2.834 1.00 84.31 188 VAL A CA 1
ATOM 1484 C C . VAL A 1 188 ? 9.548 2.378 -3.027 1.00 84.31 188 VAL A C 1
ATOM 1486 O O . VAL A 1 188 ? 9.133 1.914 -4.095 1.00 84.31 188 VAL A O 1
ATOM 1489 N N . PRO A 1 189 ? 8.731 2.812 -2.047 1.00 84.19 189 PRO A N 1
ATOM 1490 C CA . PRO A 1 189 ? 7.282 2.838 -2.183 1.00 84.19 189 PRO A CA 1
ATOM 1491 C C . PRO A 1 189 ? 6.833 3.699 -3.359 1.00 84.19 189 PRO A C 1
ATOM 1493 O O . PRO A 1 189 ? 7.372 4.785 -3.581 1.00 84.19 189 PRO A O 1
ATOM 1496 N N . THR A 1 190 ? 5.836 3.239 -4.111 1.00 86.06 190 THR A N 1
ATOM 1497 C CA . THR A 1 190 ? 5.353 3.971 -5.289 1.00 86.06 190 THR A CA 1
ATOM 1498 C C . THR A 1 190 ? 3.852 3.786 -5.508 1.00 86.06 190 THR A C 1
ATOM 1500 O O . THR A 1 190 ? 3.350 2.662 -5.420 1.00 86.06 190 THR A O 1
ATOM 1503 N N . PRO A 1 191 ? 3.110 4.860 -5.842 1.00 81.56 191 PRO A N 1
ATOM 1504 C CA . PRO A 1 191 ? 1.711 4.735 -6.229 1.00 81.56 191 PRO A CA 1
ATOM 1505 C C . PRO A 1 191 ? 1.558 4.047 -7.592 1.00 81.56 191 PRO A C 1
ATOM 1507 O O . PRO A 1 191 ? 0.556 3.380 -7.807 1.00 81.56 191 PRO A O 1
ATOM 1510 N N . ILE A 1 192 ? 2.532 4.156 -8.501 1.00 85.81 192 ILE A N 1
ATOM 1511 C CA . ILE A 1 192 ? 2.472 3.516 -9.822 1.00 85.81 192 ILE A CA 1
ATOM 1512 C C . ILE A 1 192 ? 3.552 2.447 -9.914 1.00 85.81 192 ILE A C 1
ATOM 1514 O O . ILE A 1 192 ? 4.723 2.721 -9.633 1.00 85.81 192 ILE A O 1
ATOM 1518 N N . ALA A 1 193 ? 3.176 1.247 -10.349 1.00 85.12 193 ALA A N 1
ATOM 1519 C CA . ALA A 1 193 ? 4.136 0.249 -10.786 1.00 85.12 193 ALA A CA 1
ATOM 1520 C C . ALA A 1 193 ? 4.007 -0.039 -12.271 1.00 85.12 193 ALA A C 1
ATOM 1522 O O . ALA A 1 193 ? 2.918 -0.017 -12.846 1.00 85.12 193 ALA A O 1
ATOM 1523 N N . TYR A 1 194 ? 5.149 -0.352 -12.864 1.00 84.62 194 TYR A N 1
ATOM 1524 C CA . TYR A 1 194 ? 5.274 -0.682 -14.267 1.00 84.62 194 TYR A CA 1
ATOM 1525 C C . TYR A 1 194 ? 5.719 -2.133 -14.448 1.00 84.62 194 TYR A C 1
ATOM 1527 O O . TYR A 1 194 ? 6.360 -2.732 -13.584 1.00 84.62 194 TYR A O 1
ATOM 1535 N N . GLY A 1 195 ? 5.387 -2.705 -15.598 1.00 85.81 195 GLY A N 1
ATOM 1536 C CA . GLY A 1 195 ? 5.816 -4.038 -15.996 1.00 85.81 195 GLY A CA 1
ATOM 1537 C C . GLY A 1 195 ? 5.824 -4.186 -17.511 1.00 85.81 195 GLY A C 1
ATOM 1538 O O . GLY A 1 195 ? 5.140 -3.450 -18.219 1.00 85.81 195 GLY A O 1
ATOM 1539 N N . TRP A 1 196 ? 6.604 -5.141 -18.018 1.00 79.00 196 TRP A N 1
ATOM 1540 C CA . TRP A 1 196 ? 6.573 -5.488 -19.437 1.00 79.00 196 TRP A CA 1
ATOM 1541 C C . TRP A 1 196 ? 5.347 -6.357 -19.740 1.00 79.00 196 TRP A C 1
ATOM 1543 O O . TRP A 1 196 ? 5.242 -7.479 -19.248 1.00 79.00 196 TRP A O 1
ATOM 1553 N N . VAL A 1 197 ? 4.440 -5.854 -20.576 1.00 80.31 197 VAL A N 1
ATOM 1554 C CA . VAL A 1 197 ? 3.230 -6.533 -21.052 1.00 80.31 197 VAL A CA 1
ATOM 1555 C C . VAL A 1 197 ? 3.203 -6.451 -22.574 1.00 80.31 197 VAL A C 1
ATOM 1557 O O . VAL A 1 197 ? 3.275 -5.365 -23.142 1.00 80.31 197 VAL A O 1
ATOM 1560 N N . ALA A 1 198 ? 3.126 -7.600 -23.253 1.00 79.69 198 ALA A N 1
ATOM 1561 C CA . ALA A 1 198 ? 3.067 -7.676 -24.719 1.00 79.69 198 ALA A CA 1
ATOM 1562 C C . ALA A 1 198 ? 4.126 -6.801 -25.439 1.00 79.69 198 ALA A C 1
ATOM 1564 O O . ALA A 1 198 ? 3.826 -6.115 -26.416 1.00 79.69 198 ALA A O 1
ATOM 1565 N N . ASN A 1 199 ? 5.373 -6.841 -24.953 1.00 77.88 199 ASN A N 1
ATOM 1566 C CA . ASN A 1 199 ? 6.530 -6.081 -25.455 1.00 77.88 199 ASN A CA 1
ATOM 1567 C C . ASN A 1 199 ? 6.467 -4.556 -25.270 1.00 77.88 199 ASN A C 1
ATOM 1569 O O . ASN A 1 199 ? 7.194 -3.827 -25.943 1.00 77.88 199 ASN A O 1
ATOM 1573 N N . LYS A 1 200 ? 5.631 -4.071 -24.351 1.00 83.69 200 LYS A N 1
ATOM 1574 C CA . LYS A 1 200 ? 5.566 -2.664 -23.944 1.00 83.69 200 LYS A CA 1
ATOM 1575 C C . LYS A 1 200 ? 5.631 -2.544 -22.434 1.00 83.69 200 LYS A C 1
ATOM 1577 O O . LYS A 1 200 ? 5.314 -3.490 -21.723 1.00 83.69 200 LYS A O 1
ATOM 1582 N N . ILE A 1 201 ? 6.011 -1.380 -21.942 1.00 84.00 201 ILE A N 1
ATOM 1583 C CA . ILE A 1 201 ? 5.902 -1.032 -20.532 1.00 84.00 201 ILE A CA 1
ATOM 1584 C C . ILE A 1 201 ? 4.475 -0.554 -20.282 1.00 84.00 201 ILE A C 1
ATOM 1586 O O . ILE A 1 201 ? 4.041 0.423 -20.884 1.00 84.00 201 ILE A O 1
ATOM 1590 N N . ALA A 1 202 ? 3.759 -1.242 -19.403 1.00 84.44 202 ALA A N 1
ATOM 1591 C CA . ALA A 1 202 ? 2.395 -0.924 -19.005 1.00 84.44 202 ALA A CA 1
ATOM 1592 C C . ALA A 1 202 ? 2.304 -0.762 -17.484 1.00 84.44 202 ALA A C 1
ATOM 1594 O O . ALA A 1 202 ? 3.191 -1.205 -16.749 1.00 84.44 202 ALA A O 1
ATOM 1595 N N . VAL A 1 203 ? 1.225 -0.135 -17.016 1.00 84.94 203 VAL A N 1
ATOM 1596 C CA . VAL A 1 203 ? 0.899 -0.070 -15.586 1.00 84.94 203 VAL A CA 1
ATOM 1597 C C . VAL A 1 203 ? 0.455 -1.454 -15.117 1.00 84.94 203 VAL A C 1
ATOM 1599 O O . VAL A 1 203 ? -0.350 -2.111 -15.776 1.00 84.94 203 VAL A O 1
ATOM 1602 N N . VAL A 1 204 ? 0.991 -1.904 -13.986 1.00 83.69 204 VAL A N 1
ATOM 1603 C CA . VAL A 1 204 ? 0.679 -3.203 -13.376 1.00 83.69 204 VAL A CA 1
ATOM 1604 C C . VAL A 1 204 ? 0.363 -3.036 -11.893 1.00 83.69 204 VAL A C 1
ATOM 1606 O O . VAL A 1 204 ? 0.700 -2.024 -11.282 1.00 83.69 204 VAL A O 1
ATOM 1609 N N . GLU A 1 205 ? -0.268 -4.047 -11.302 1.00 81.00 205 GLU A N 1
ATOM 1610 C CA . GLU A 1 205 ? -0.531 -4.068 -9.862 1.00 81.00 205 GLU A CA 1
ATOM 1611 C C . GLU A 1 205 ? 0.759 -4.171 -9.027 1.00 81.00 205 GLU A C 1
ATOM 1613 O O . GLU A 1 205 ? 1.710 -4.868 -9.388 1.00 81.00 205 GLU A O 1
ATOM 1618 N N . ASN A 1 206 ? 0.751 -3.538 -7.856 1.00 80.69 206 ASN A N 1
ATOM 1619 C CA . ASN A 1 206 ? 1.802 -3.541 -6.847 1.00 80.69 206 ASN A CA 1
ATOM 1620 C C . ASN A 1 206 ? 1.249 -3.724 -5.421 1.00 80.69 206 ASN A C 1
ATOM 1622 O O . ASN A 1 206 ? 0.070 -4.015 -5.203 1.00 80.69 206 ASN A O 1
ATOM 1626 N N . SER A 1 207 ? 2.129 -3.560 -4.433 1.00 77.50 207 SER A N 1
ATOM 1627 C CA . SER A 1 207 ? 1.815 -3.629 -3.003 1.00 77.50 207 SER A CA 1
ATOM 1628 C C . SER A 1 207 ? 0.802 -2.574 -2.537 1.00 77.50 207 SER A C 1
ATOM 1630 O O . SER A 1 207 ? 0.024 -2.853 -1.628 1.00 77.50 207 SER A O 1
ATOM 1632 N N . ALA A 1 208 ? 0.731 -1.400 -3.171 1.00 80.44 208 ALA A N 1
ATOM 1633 C CA . ALA A 1 208 ? -0.298 -0.392 -2.904 1.00 80.44 208 ALA A CA 1
ATOM 1634 C C . ALA A 1 208 ? -1.691 -0.811 -3.412 1.00 80.44 208 ALA A C 1
ATOM 1636 O O . ALA A 1 208 ? -2.707 -0.334 -2.902 1.00 80.44 208 ALA A O 1
ATOM 1637 N N . ASN A 1 209 ? -1.765 -1.715 -4.391 1.00 83.25 209 ASN A N 1
ATOM 1638 C CA . ASN A 1 209 ? -3.032 -2.230 -4.913 1.00 83.25 209 ASN A CA 1
ATOM 1639 C C . ASN A 1 209 ? -3.527 -3.469 -4.137 1.00 83.25 209 ASN A C 1
ATOM 1641 O O . ASN A 1 209 ? -4.670 -3.895 -4.293 1.00 83.25 209 ASN A O 1
ATOM 1645 N N . ARG A 1 210 ? -2.688 -4.081 -3.287 1.00 81.12 210 ARG A N 1
ATOM 1646 C CA . ARG A 1 210 ? -2.988 -5.385 -2.676 1.00 81.12 210 ARG A CA 1
ATOM 1647 C C . ARG A 1 210 ? -2.967 -5.344 -1.149 1.00 81.12 210 ARG A C 1
ATOM 1649 O O . ARG A 1 210 ? -1.947 -5.003 -0.555 1.00 81.12 210 ARG A O 1
ATOM 1656 N N . PRO A 1 211 ? -4.059 -5.754 -0.479 1.00 83.75 211 PRO A N 1
ATOM 1657 C CA . PRO A 1 211 ? -4.033 -5.901 0.964 1.00 83.75 211 PRO A CA 1
ATOM 1658 C C . PRO A 1 211 ? -3.173 -7.103 1.370 1.00 83.75 211 PRO A C 1
ATOM 1660 O O . PRO A 1 211 ? -3.254 -8.182 0.777 1.00 83.75 211 PRO A O 1
ATOM 1663 N N . ILE A 1 212 ? -2.407 -6.940 2.443 1.00 81.69 212 ILE A N 1
ATOM 1664 C CA . ILE A 1 212 ? -1.680 -8.018 3.104 1.00 81.69 212 ILE A CA 1
ATOM 1665 C C . ILE A 1 212 ? -2.512 -8.507 4.287 1.00 81.69 212 ILE A C 1
ATOM 1667 O O . ILE A 1 212 ? -2.940 -7.745 5.158 1.00 81.69 212 ILE A O 1
ATOM 1671 N N . PHE A 1 213 ? -2.750 -9.817 4.320 1.00 82.62 213 PHE A N 1
ATOM 1672 C CA . PHE A 1 213 ? -3.497 -10.481 5.381 1.00 82.62 213 PHE A CA 1
ATOM 1673 C C . PHE A 1 213 ? -2.548 -11.325 6.226 1.00 82.62 213 PHE A C 1
ATOM 1675 O O . PHE A 1 213 ? -2.443 -12.528 5.994 1.00 82.62 213 PHE A O 1
ATOM 1682 N N . PRO A 1 214 ? -1.873 -10.726 7.224 1.00 62.25 214 PRO A N 1
ATOM 1683 C CA . PRO A 1 214 ? -0.941 -11.474 8.063 1.00 62.25 214 PRO A CA 1
ATOM 1684 C C . PRO A 1 214 ? -1.651 -12.539 8.918 1.00 62.25 214 PRO A C 1
ATOM 1686 O O . PRO A 1 214 ? -1.020 -13.502 9.341 1.00 62.25 214 PRO A O 1
ATOM 1689 N N . PHE A 1 215 ? -2.969 -12.410 9.144 1.00 68.88 215 PHE A N 1
ATOM 1690 C CA . PHE A 1 215 ? -3.778 -13.329 9.958 1.00 68.88 215 PHE A CA 1
ATOM 1691 C C . PHE A 1 215 ? -4.975 -13.867 9.160 1.00 68.88 215 PHE A C 1
ATOM 1693 O O . PHE A 1 215 ? -5.554 -13.141 8.351 1.00 68.88 215 PHE A O 1
ATOM 1700 N N . ALA A 1 216 ? -5.452 -15.091 9.426 1.00 58.22 216 ALA A N 1
ATOM 1701 C CA . ALA A 1 216 ? -6.621 -15.633 8.707 1.00 58.22 216 ALA A CA 1
ATOM 1702 C C . ALA A 1 216 ? -7.913 -14.840 8.942 1.00 58.22 216 ALA A C 1
ATOM 1704 O O . ALA A 1 216 ? -8.782 -14.781 8.070 1.00 58.22 216 ALA A O 1
ATOM 1705 N N . THR A 1 217 ? -8.046 -14.186 10.100 1.00 65.69 217 THR A N 1
ATOM 1706 C CA . THR A 1 217 ? -9.181 -13.287 10.351 1.00 65.69 217 THR A CA 1
ATOM 1707 C C . THR A 1 217 ? -9.034 -11.949 9.630 1.00 65.69 217 THR A C 1
ATOM 1709 O O . THR A 1 217 ? -10.037 -11.269 9.433 1.00 65.69 217 THR A O 1
ATOM 1712 N N . SER A 1 218 ? -7.832 -11.581 9.171 1.00 69.62 218 SER A N 1
ATOM 1713 C CA . SER A 1 218 ? -7.576 -10.300 8.507 1.00 69.62 218 SER A CA 1
ATOM 1714 C C . SER A 1 218 ? -8.390 -10.147 7.229 1.00 69.62 218 SER A C 1
ATOM 1716 O O . SER A 1 218 ? -8.982 -9.093 7.031 1.00 69.62 218 SER A O 1
ATOM 1718 N N . ARG A 1 219 ? -8.546 -11.211 6.431 1.00 71.94 219 ARG A N 1
ATOM 1719 C CA . ARG A 1 219 ? -9.411 -11.176 5.239 1.00 71.94 219 ARG A CA 1
ATOM 1720 C C . ARG A 1 219 ? -10.888 -10.969 5.604 1.00 71.94 219 ARG A C 1
ATOM 1722 O O . ARG A 1 219 ? -11.564 -10.153 4.988 1.00 71.94 219 ARG A O 1
ATOM 1729 N N . ARG A 1 220 ? -11.378 -11.653 6.649 1.00 75.75 220 ARG A N 1
ATOM 1730 C CA . ARG A 1 220 ? -12.758 -11.489 7.159 1.00 75.75 220 ARG A CA 1
ATOM 1731 C C . ARG A 1 220 ? -13.002 -10.114 7.787 1.00 75.75 220 ARG A C 1
ATOM 1733 O O . ARG A 1 220 ? -14.134 -9.650 7.786 1.00 75.75 220 ARG A O 1
ATOM 1740 N N . ASN A 1 221 ? -11.963 -9.475 8.320 1.00 80.06 221 ASN A N 1
ATOM 1741 C CA . ASN A 1 221 ? -12.044 -8.146 8.926 1.00 80.06 221 ASN A CA 1
ATOM 1742 C C . ASN A 1 221 ? -11.878 -7.018 7.899 1.00 80.06 221 ASN A C 1
ATOM 1744 O O . ASN A 1 221 ? -12.413 -5.931 8.104 1.00 80.06 221 ASN A O 1
ATOM 1748 N N . HIS A 1 222 ? -11.139 -7.263 6.817 1.00 89.06 222 HIS A N 1
ATOM 1749 C CA . HIS A 1 222 ? -10.856 -6.280 5.776 1.00 89.06 222 HIS A CA 1
ATOM 1750 C C . HIS A 1 222 ? -12.088 -5.957 4.937 1.00 89.06 222 HIS A C 1
ATOM 1752 O O . HIS A 1 222 ? -12.460 -4.788 4.882 1.00 89.06 222 HIS A O 1
ATOM 1758 N N . ALA A 1 223 ? -12.771 -6.960 4.374 1.00 86.19 223 ALA A N 1
ATOM 1759 C CA . ALA A 1 223 ? -13.906 -6.715 3.480 1.00 86.19 223 ALA A CA 1
ATOM 1760 C C . ALA A 1 223 ? -15.024 -5.860 4.124 1.00 86.19 223 ALA A C 1
ATOM 1762 O O . ALA A 1 223 ? -15.417 -4.859 3.523 1.00 86.19 223 ALA A O 1
ATOM 1763 N N . PRO A 1 224 ? -15.474 -6.120 5.374 1.00 86.75 224 PRO A N 1
ATOM 1764 C CA . PRO A 1 224 ? -16.457 -5.259 6.035 1.00 86.75 224 PRO A CA 1
ATOM 1765 C C . PRO A 1 224 ? -15.963 -3.831 6.296 1.00 86.75 224 PRO A C 1
ATOM 1767 O O . PRO A 1 224 ? -16.765 -2.901 6.292 1.00 86.75 224 PRO A O 1
ATOM 1770 N N . ARG A 1 225 ? -14.660 -3.632 6.538 1.00 87.94 225 ARG A N 1
ATOM 1771 C CA . ARG A 1 225 ? -14.076 -2.297 6.763 1.00 87.94 225 ARG A CA 1
ATOM 1772 C C . ARG A 1 225 ? -13.960 -1.511 5.466 1.00 87.94 225 ARG A C 1
ATOM 1774 O O . ARG A 1 225 ? -14.309 -0.335 5.435 1.00 87.94 225 ARG A O 1
ATOM 1781 N N . LEU A 1 226 ? -13.508 -2.169 4.404 1.00 91.94 226 LEU A N 1
ATOM 1782 C CA . LEU A 1 226 ? -13.447 -1.601 3.063 1.00 91.94 226 LEU A CA 1
ATOM 1783 C C . LEU A 1 226 ? -14.844 -1.169 2.601 1.00 91.94 226 LEU A C 1
ATOM 1785 O O . LEU A 1 226 ? -15.028 -0.044 2.141 1.00 91.94 226 LEU A O 1
ATOM 1789 N N . GLU A 1 227 ? -15.844 -2.024 2.822 1.00 91.69 227 GLU A N 1
ATOM 1790 C CA . GLU A 1 227 ? -17.235 -1.707 2.512 1.00 91.69 227 GLU A CA 1
ATOM 1791 C C . GLU A 1 227 ? -17.788 -0.585 3.399 1.00 91.69 227 GLU A C 1
ATOM 1793 O O . GLU A 1 227 ? -18.445 0.327 2.904 1.00 91.69 227 GLU A O 1
ATOM 1798 N N . ALA A 1 228 ? -17.466 -0.570 4.696 1.00 92.50 228 ALA A N 1
ATOM 1799 C CA . ALA A 1 228 ? -17.861 0.524 5.580 1.00 92.50 228 ALA A CA 1
ATOM 1800 C C . ALA A 1 228 ? -17.292 1.877 5.121 1.00 92.50 228 ALA A C 1
ATOM 1802 O O . ALA A 1 228 ? -18.012 2.876 5.159 1.00 92.50 228 ALA A O 1
ATOM 1803 N N . CYS A 1 229 ? -16.034 1.918 4.672 1.00 95.62 229 CYS A N 1
ATOM 1804 C CA . CYS A 1 229 ? -15.440 3.101 4.052 1.00 95.62 229 CYS A CA 1
ATOM 1805 C C . CYS A 1 229 ? -16.228 3.525 2.808 1.00 95.62 229 CYS A C 1
ATOM 1807 O O . CYS A 1 229 ? -16.620 4.685 2.697 1.00 95.62 229 CYS A O 1
ATOM 1809 N N . ARG A 1 230 ? -16.501 2.583 1.901 1.00 95.19 230 ARG A N 1
ATOM 1810 C CA . ARG A 1 230 ? -17.200 2.848 0.640 1.00 95.19 230 ARG A CA 1
ATOM 1811 C C . ARG A 1 230 ? -18.608 3.391 0.863 1.00 95.19 230 ARG A C 1
ATOM 1813 O O . ARG A 1 230 ? -18.915 4.483 0.391 1.00 95.19 230 ARG A O 1
ATOM 1820 N N . VAL A 1 231 ? -19.434 2.676 1.625 1.00 94.94 231 VAL A N 1
ATOM 1821 C CA . VAL A 1 231 ? -20.830 3.053 1.900 1.00 94.94 231 VAL A CA 1
ATOM 1822 C C . VAL A 1 231 ? -20.904 4.427 2.562 1.00 94.94 231 VAL A C 1
ATOM 1824 O O . VAL A 1 231 ? -21.735 5.250 2.186 1.00 94.94 231 VAL A O 1
ATOM 1827 N N . LYS A 1 232 ? -20.015 4.715 3.522 1.00 95.25 232 LYS A N 1
ATOM 1828 C CA . LYS A 1 232 ? -19.982 6.022 4.195 1.00 95.25 232 LYS A CA 1
ATOM 1829 C C . LYS A 1 232 ? -19.594 7.149 3.248 1.00 95.25 232 LYS A C 1
ATOM 1831 O O . LYS A 1 232 ? -20.229 8.200 3.283 1.00 95.25 232 LYS A O 1
ATOM 1836 N N . SER A 1 233 ? -18.586 6.943 2.403 1.00 96.75 233 SER A N 1
ATOM 1837 C CA . SER A 1 233 ? -18.190 7.946 1.413 1.00 96.75 233 SER A CA 1
ATOM 1838 C C . SER A 1 233 ? -19.297 8.185 0.386 1.00 96.75 233 SER A C 1
ATOM 1840 O O . SER A 1 233 ? -19.585 9.334 0.064 1.00 96.75 233 SER A O 1
ATOM 1842 N N . GLN A 1 234 ? -19.977 7.131 -0.079 1.00 96.94 234 GLN A N 1
ATOM 1843 C CA . GLN A 1 234 ? -21.108 7.251 -1.006 1.00 96.94 234 GLN A CA 1
ATOM 1844 C C . GLN A 1 234 ? -22.288 8.009 -0.384 1.00 96.94 234 GLN A C 1
ATOM 1846 O O . GLN A 1 234 ? -22.838 8.901 -1.028 1.00 96.94 234 GLN A O 1
ATOM 1851 N N . ASP A 1 235 ? -22.643 7.709 0.870 1.00 95.69 235 ASP A N 1
ATOM 1852 C CA . ASP A 1 235 ? -23.690 8.422 1.615 1.00 95.69 235 ASP A CA 1
ATOM 1853 C C . ASP A 1 235 ? -23.345 9.909 1.800 1.00 95.69 235 ASP A C 1
ATOM 1855 O O . ASP A 1 235 ? -24.183 10.781 1.567 1.00 95.69 235 ASP A O 1
ATOM 1859 N N . LEU A 1 236 ? -22.091 10.220 2.146 1.00 95.69 236 LEU A N 1
ATOM 1860 C CA . LEU A 1 236 ? -21.608 11.599 2.235 1.00 95.69 236 LEU A CA 1
ATOM 1861 C C . LEU A 1 236 ? -21.706 12.323 0.887 1.00 95.69 236 LEU A C 1
ATOM 1863 O O . LEU A 1 236 ? -22.251 13.423 0.831 1.00 95.69 236 LEU A O 1
ATOM 1867 N N . ILE A 1 237 ? -21.234 11.711 -0.203 1.00 96.25 237 ILE A N 1
ATOM 1868 C CA . ILE A 1 237 ? -21.316 12.290 -1.553 1.00 96.25 237 ILE A CA 1
ATOM 1869 C C . ILE A 1 237 ? -22.771 12.529 -1.955 1.00 96.25 237 ILE A C 1
ATOM 1871 O O . ILE A 1 237 ? -23.075 13.582 -2.516 1.00 96.25 237 ILE A O 1
ATOM 1875 N N . LEU A 1 238 ? -23.671 11.582 -1.678 1.00 94.75 238 LEU A N 1
ATOM 1876 C CA . LEU A 1 238 ? -25.095 11.720 -1.978 1.00 94.75 238 LEU A CA 1
ATOM 1877 C C . LEU A 1 238 ? -25.692 12.920 -1.234 1.00 94.75 238 LEU A C 1
ATOM 1879 O O . LEU A 1 238 ? -26.271 13.799 -1.866 1.00 94.75 238 LEU A O 1
ATOM 1883 N N . LYS A 1 239 ? -25.463 13.022 0.078 1.00 89.31 239 LYS A N 1
ATOM 1884 C CA . LYS A 1 239 ? -25.952 14.140 0.899 1.00 89.31 239 LYS A CA 1
ATOM 1885 C C . LYS A 1 239 ? -25.361 15.489 0.483 1.00 89.31 239 LYS A C 1
ATOM 1887 O O . LYS A 1 239 ? -26.053 16.503 0.545 1.00 89.31 239 LYS A O 1
ATOM 1892 N N . LEU A 1 240 ? -24.109 15.519 0.022 1.00 88.12 240 LEU A N 1
ATOM 1893 C CA . LEU A 1 240 ? -23.497 16.722 -0.554 1.00 88.12 240 LEU A CA 1
ATOM 1894 C C . LEU A 1 240 ? -24.125 17.093 -1.906 1.00 88.12 240 LEU A C 1
ATOM 1896 O O . LEU A 1 240 ? -24.382 18.268 -2.155 1.00 88.12 240 LEU A O 1
ATOM 1900 N N . LYS A 1 241 ? -24.430 16.110 -2.767 1.00 90.50 241 LYS A N 1
ATOM 1901 C CA . LYS A 1 241 ? -25.153 16.328 -4.037 1.00 90.50 241 LYS A CA 1
ATOM 1902 C C . LYS A 1 241 ? -26.569 16.855 -3.803 1.00 90.50 241 LYS A C 1
ATOM 1904 O O . LYS A 1 241 ? -27.014 17.735 -4.533 1.00 90.50 241 LYS A O 1
ATOM 1909 N N . GLU A 1 242 ? -27.239 16.360 -2.769 1.00 90.56 242 GLU A N 1
ATOM 1910 C CA . GLU A 1 242 ? -28.560 16.815 -2.321 1.00 90.56 242 GLU A CA 1
ATOM 1911 C C . GLU A 1 242 ? -28.516 18.138 -1.537 1.00 90.56 242 GLU A C 1
ATOM 1913 O O . GLU A 1 242 ? -29.559 18.640 -1.123 1.00 90.56 242 GLU A O 1
ATOM 1918 N N . GLN A 1 243 ? -27.326 18.718 -1.337 1.00 86.31 243 GLN A N 1
ATOM 1919 C CA . GLN A 1 243 ? -27.115 19.960 -0.588 1.00 86.31 243 GLN A CA 1
ATOM 1920 C C . GLN A 1 243 ? -27.682 19.918 0.843 1.00 86.31 243 GLN A C 1
ATOM 1922 O O . GLN A 1 243 ? -28.085 20.944 1.392 1.00 86.31 243 GLN A O 1
ATOM 1927 N N . VAL A 1 244 ? -27.672 18.737 1.477 1.00 82.56 244 VAL A N 1
ATOM 1928 C CA . VAL A 1 244 ? -28.084 18.546 2.882 1.00 82.56 244 VAL A CA 1
ATOM 1929 C C . VAL A 1 244 ? -27.263 19.436 3.820 1.00 82.56 244 VAL A C 1
ATOM 1931 O O . VAL A 1 244 ? -27.762 19.899 4.847 1.00 82.56 244 VAL A O 1
ATOM 1934 N N . TRP A 1 245 ? -26.009 19.708 3.451 1.00 85.94 245 TRP A N 1
ATOM 1935 C CA . TRP A 1 245 ? -25.101 20.600 4.161 1.00 85.94 245 TRP A CA 1
ATOM 1936 C C . TRP A 1 245 ? -24.484 21.626 3.215 1.00 85.94 245 TRP A C 1
ATOM 1938 O O . TRP A 1 245 ? -24.195 21.326 2.059 1.00 85.94 245 TRP A O 1
ATOM 1948 N N . GLN A 1 246 ? -24.237 22.827 3.736 1.00 79.94 246 GLN A N 1
ATOM 1949 C CA . GLN A 1 246 ? -23.528 23.895 3.035 1.00 79.94 246 GLN A CA 1
ATOM 1950 C C . GLN A 1 246 ? -22.054 23.851 3.444 1.00 79.94 246 GLN A C 1
ATOM 1952 O O . GLN A 1 246 ? -21.674 24.398 4.476 1.00 79.94 246 GLN A O 1
ATOM 1957 N N . VAL A 1 247 ? -21.243 23.139 2.665 1.00 84.88 247 VAL A N 1
ATOM 1958 C CA . VAL A 1 247 ? -19.786 23.022 2.843 1.00 84.88 247 VAL A CA 1
ATOM 1959 C C . VAL A 1 247 ? -19.095 23.228 1.496 1.00 84.88 247 VAL A C 1
ATOM 1961 O O . VAL A 1 247 ? -19.755 23.220 0.455 1.00 84.88 247 VAL A O 1
ATOM 1964 N N . ARG A 1 248 ? -17.773 23.422 1.490 1.00 84.06 248 ARG A N 1
ATOM 1965 C CA . ARG A 1 248 ? -17.016 23.567 0.237 1.00 84.06 248 ARG A CA 1
ATOM 1966 C C . ARG A 1 248 ? -17.178 22.348 -0.672 1.00 84.06 248 ARG A C 1
ATOM 1968 O O . ARG A 1 248 ? -17.218 21.207 -0.209 1.00 84.06 248 ARG A O 1
ATOM 1975 N N . ASN A 1 249 ? -17.194 22.602 -1.979 1.00 83.81 249 ASN A N 1
ATOM 1976 C CA . ASN A 1 249 ? -17.309 21.552 -2.992 1.00 83.81 249 ASN A CA 1
ATOM 1977 C C . ASN A 1 249 ? -16.116 20.590 -2.987 1.00 83.81 249 ASN A C 1
ATOM 1979 O O . ASN A 1 249 ? -16.277 19.436 -3.374 1.00 83.81 249 ASN A O 1
ATOM 1983 N N . ASP A 1 250 ? -14.958 21.032 -2.498 1.00 83.88 250 ASP A N 1
ATOM 1984 C CA . ASP A 1 250 ? -13.746 20.212 -2.473 1.00 83.88 250 ASP A CA 1
ATOM 1985 C C . ASP A 1 250 ? -13.916 18.957 -1.608 1.00 83.88 250 ASP A C 1
ATOM 1987 O O . ASP A 1 250 ? -13.382 17.916 -1.960 1.00 83.88 250 ASP A O 1
ATOM 1991 N N . TYR A 1 251 ? -14.755 18.975 -0.559 1.00 88.12 251 TYR A N 1
ATOM 1992 C CA . TYR A 1 251 ? -15.091 17.743 0.169 1.00 88.12 251 TYR A CA 1
ATOM 1993 C C . TYR A 1 251 ? -15.701 16.682 -0.737 1.00 88.12 251 TYR A C 1
ATOM 1995 O O . TYR A 1 251 ? -15.374 15.506 -0.613 1.00 88.12 251 TYR A O 1
ATOM 2003 N N . LYS A 1 252 ? -16.603 17.082 -1.636 1.00 89.94 252 LYS A N 1
ATOM 2004 C CA . LYS A 1 252 ? -17.227 16.154 -2.575 1.00 89.94 252 LYS A CA 1
ATOM 2005 C C . LYS A 1 252 ? -16.186 15.631 -3.564 1.00 89.94 252 LYS A C 1
ATOM 2007 O O . LYS A 1 252 ? -16.135 14.423 -3.764 1.00 89.94 252 LYS A O 1
ATOM 2012 N N . SER A 1 253 ? -15.377 16.518 -4.143 1.00 88.38 253 SER A N 1
ATOM 2013 C CA . SER A 1 253 ? -14.323 16.142 -5.092 1.00 88.38 253 SER A CA 1
ATOM 2014 C C . SER A 1 253 ? -13.342 15.150 -4.468 1.00 88.38 253 SER A C 1
ATOM 2016 O O . SER A 1 253 ? -13.084 14.102 -5.048 1.00 88.38 253 SER A O 1
ATOM 2018 N N . GLU A 1 254 ? -12.876 15.416 -3.247 1.00 90.44 254 GLU A N 1
ATOM 2019 C CA . GLU A 1 254 ? -11.943 14.534 -2.544 1.00 90.44 254 GLU A CA 1
ATOM 2020 C C . GLU A 1 254 ? -12.586 13.219 -2.093 1.00 90.44 254 GLU A C 1
ATOM 2022 O O . GLU A 1 254 ? -11.936 12.179 -2.118 1.00 90.44 254 GLU A O 1
ATOM 2027 N N . LEU A 1 255 ? -13.874 13.208 -1.731 1.00 95.38 255 LEU A N 1
ATOM 2028 C CA . LEU A 1 255 ? -14.599 11.960 -1.468 1.00 95.38 255 LEU A CA 1
ATOM 2029 C C . LEU A 1 255 ? -14.769 11.119 -2.745 1.00 95.38 255 LEU A C 1
ATOM 2031 O O . LEU A 1 255 ? -14.698 9.892 -2.684 1.00 95.38 255 LEU A O 1
ATOM 2035 N N . GLU A 1 256 ? -14.995 11.759 -3.895 1.00 94.25 256 GLU A N 1
ATOM 2036 C CA . GLU A 1 256 ? -15.065 11.089 -5.198 1.00 94.25 256 GLU A CA 1
ATOM 2037 C C . GLU A 1 256 ? -13.688 10.529 -5.601 1.00 94.25 256 GLU A C 1
ATOM 2039 O O . GLU A 1 256 ? -13.616 9.376 -6.029 1.00 94.25 256 GLU A O 1
ATOM 2044 N N . SER A 1 257 ? -12.600 11.277 -5.379 1.00 89.94 257 SER A N 1
ATOM 2045 C CA . SER A 1 257 ? -11.219 10.791 -5.531 1.00 89.94 257 SER A CA 1
ATOM 2046 C C . SER A 1 257 ? -10.922 9.625 -4.587 1.00 89.94 257 SER A C 1
ATOM 2048 O O . SER A 1 257 ? -10.409 8.596 -5.016 1.00 89.94 257 SER A O 1
ATOM 2050 N N . TYR A 1 258 ? -11.312 9.735 -3.316 1.00 94.81 258 TYR A N 1
ATOM 2051 C CA . TYR A 1 258 ? -11.145 8.675 -2.328 1.00 94.81 258 TYR A CA 1
ATOM 2052 C C . TYR A 1 258 ? -11.805 7.368 -2.773 1.00 94.81 258 TYR A C 1
ATOM 2054 O O . TYR A 1 258 ? -11.170 6.321 -2.731 1.00 94.81 258 TYR A O 1
ATOM 2062 N N . ILE A 1 259 ? -13.068 7.414 -3.215 1.00 94.06 259 ILE A N 1
ATOM 2063 C CA . ILE A 1 259 ? -13.781 6.217 -3.686 1.00 94.06 259 ILE A CA 1
ATOM 2064 C C . ILE A 1 259 ? -13.149 5.653 -4.950 1.00 94.06 259 ILE A C 1
ATOM 2066 O O . ILE A 1 259 ? -13.049 4.435 -5.053 1.00 94.06 259 ILE A O 1
ATOM 2070 N N . ARG A 1 260 ? -12.747 6.513 -5.894 1.00 90.62 260 ARG A N 1
ATOM 2071 C CA . ARG A 1 260 ? -12.104 6.086 -7.144 1.00 90.62 260 ARG A CA 1
ATOM 2072 C C . ARG A 1 260 ? -10.894 5.203 -6.867 1.00 90.62 260 ARG A C 1
ATOM 2074 O O . ARG A 1 260 ? -10.719 4.194 -7.531 1.00 90.62 260 ARG A O 1
ATOM 2081 N N . TRP A 1 261 ? -10.091 5.583 -5.879 1.00 90.19 261 TRP A N 1
ATOM 2082 C CA . TRP A 1 261 ? -8.870 4.869 -5.529 1.00 90.19 261 TRP A CA 1
ATOM 2083 C C . TRP A 1 261 ? -9.068 3.782 -4.481 1.00 90.19 261 TRP A C 1
ATOM 2085 O O . TRP A 1 261 ? -8.165 2.986 -4.242 1.00 90.19 261 TRP A O 1
ATOM 2095 N N . LEU A 1 262 ? -10.222 3.717 -3.825 1.00 92.50 2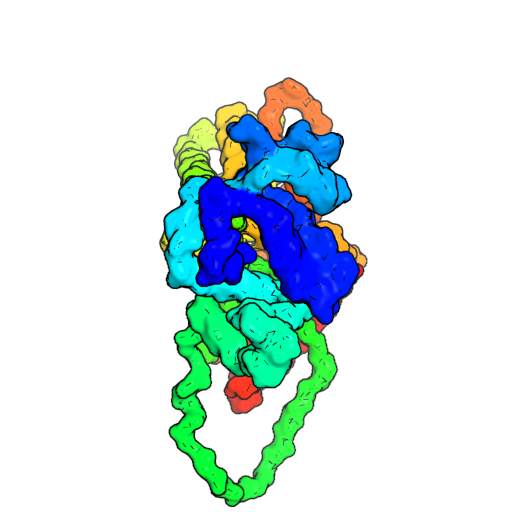62 LEU A N 1
ATOM 2096 C CA . LEU A 1 262 ? -10.456 2.704 -2.811 1.00 92.50 262 LEU A CA 1
ATOM 2097 C C . LEU A 1 262 ? -10.589 1.322 -3.482 1.00 92.50 262 LEU A C 1
ATOM 2099 O O . LEU A 1 262 ? -11.496 1.152 -4.298 1.00 92.50 262 LEU A O 1
ATOM 2103 N N . PRO A 1 263 ? -9.773 0.319 -3.102 1.00 89.06 263 PRO A N 1
ATOM 2104 C CA . PRO A 1 263 ? -9.856 -1.030 -3.669 1.00 89.06 263 PRO A CA 1
ATOM 2105 C C . PRO A 1 263 ? -11.273 -1.602 -3.597 1.00 89.06 263 PRO A C 1
ATOM 2107 O O . PRO A 1 263 ? -11.984 -1.340 -2.627 1.00 89.06 263 PRO A O 1
ATOM 2110 N N . THR A 1 264 ? -11.688 -2.393 -4.583 1.00 84.56 264 THR A N 1
ATOM 2111 C CA . THR A 1 264 ? -12.977 -3.105 -4.664 1.00 84.56 264 THR A CA 1
ATOM 2112 C C . THR A 1 264 ? -12.762 -4.610 -4.888 1.00 84.56 264 THR A C 1
ATOM 2114 O O . THR A 1 264 ? -11.632 -5.086 -4.828 1.00 84.56 264 THR A O 1
ATOM 2117 N N . GLU A 1 265 ? -13.839 -5.387 -5.056 1.00 72.94 265 GLU A N 1
ATOM 2118 C CA . GLU A 1 265 ? -13.714 -6.812 -5.413 1.00 72.94 265 GLU A CA 1
ATOM 2119 C C . GLU A 1 265 ? -13.217 -7.006 -6.854 1.00 72.94 265 GLU A C 1
ATOM 2121 O O . GLU A 1 265 ? -12.460 -7.942 -7.105 1.00 72.94 265 GLU A O 1
ATOM 2126 N N . ASP A 1 266 ? -13.601 -6.105 -7.765 1.00 75.50 266 ASP A N 1
ATOM 2127 C CA . ASP A 1 266 ? -13.337 -6.209 -9.208 1.00 75.50 266 ASP A CA 1
ATOM 2128 C C . ASP A 1 266 ? -12.189 -5.303 -9.689 1.00 75.50 266 ASP A C 1
ATOM 2130 O O . ASP A 1 266 ? -11.646 -5.502 -10.773 1.00 75.50 266 ASP A O 1
ATOM 2134 N N . ASP A 1 267 ? -11.828 -4.302 -8.889 1.00 79.69 267 ASP A N 1
ATOM 2135 C CA . ASP A 1 267 ? -10.788 -3.315 -9.179 1.00 79.69 267 ASP A CA 1
ATOM 2136 C C . ASP A 1 267 ? -9.832 -3.247 -7.983 1.00 79.69 267 ASP A C 1
ATOM 2138 O O . ASP A 1 267 ? -10.278 -2.921 -6.876 1.00 79.69 267 ASP A O 1
ATOM 2142 N N . PRO A 1 268 ? -8.536 -3.542 -8.162 1.00 76.81 268 PRO A N 1
ATOM 2143 C CA . PRO A 1 268 ? -7.577 -3.543 -7.068 1.00 76.81 268 PRO A CA 1
ATOM 2144 C C . PRO A 1 268 ? -7.351 -2.139 -6.468 1.00 76.81 268 PRO A C 1
ATOM 2146 O O . PRO A 1 268 ? -6.821 -2.038 -5.362 1.00 76.81 268 PRO A O 1
ATOM 2149 N N . GLY A 1 269 ? -7.808 -1.059 -7.122 1.00 85.12 269 GLY A N 1
ATOM 2150 C CA . GLY A 1 269 ? -7.715 0.320 -6.634 1.00 85.12 269 GLY A CA 1
ATOM 2151 C C . GLY A 1 269 ? -6.277 0.728 -6.328 1.00 85.12 269 GLY A C 1
ATOM 2152 O O . GLY A 1 269 ? -5.343 0.113 -6.818 1.00 85.12 269 GLY A O 1
ATOM 2153 N N . ASN A 1 270 ? -6.060 1.755 -5.508 1.00 88.81 270 ASN A N 1
ATOM 2154 C CA . ASN A 1 270 ? -4.740 2.191 -5.057 1.00 88.81 270 ASN A CA 1
ATOM 2155 C C . ASN A 1 270 ? -4.817 2.816 -3.659 1.00 88.81 270 ASN A C 1
ATOM 2157 O O . ASN A 1 270 ? -5.265 3.953 -3.486 1.00 88.81 270 ASN A O 1
ATOM 2161 N N . ILE A 1 271 ? -4.359 2.088 -2.640 1.00 91.31 271 ILE A N 1
ATOM 2162 C CA . ILE A 1 271 ? -4.523 2.541 -1.258 1.00 91.31 271 ILE A CA 1
ATOM 2163 C C . ILE A 1 271 ? -3.684 3.778 -0.922 1.00 91.31 271 ILE A C 1
ATOM 2165 O O . ILE A 1 271 ? -4.102 4.551 -0.066 1.00 91.31 271 ILE A O 1
ATOM 2169 N N . LEU A 1 272 ? -2.535 3.994 -1.574 1.00 88.38 272 LEU A N 1
ATOM 2170 C CA . LEU A 1 272 ? -1.701 5.175 -1.326 1.00 88.38 272 LEU A CA 1
ATOM 2171 C C . LEU A 1 272 ? -2.418 6.442 -1.803 1.00 88.38 272 LEU A C 1
ATOM 2173 O O . LEU A 1 272 ? -2.455 7.438 -1.081 1.00 88.38 272 LEU A O 1
ATOM 2177 N N . LEU A 1 273 ? -3.056 6.381 -2.976 1.00 87.44 273 LEU A N 1
ATOM 2178 C CA . LEU A 1 273 ? -3.853 7.489 -3.509 1.00 87.44 273 LEU A CA 1
ATOM 2179 C C . LEU A 1 273 ? -5.139 7.704 -2.694 1.00 87.44 273 LEU A C 1
ATOM 2181 O O . LEU A 1 273 ? -5.508 8.843 -2.400 1.00 87.44 273 LEU A O 1
ATOM 2185 N N . ALA A 1 274 ? -5.788 6.622 -2.248 1.00 91.81 274 ALA A N 1
ATOM 2186 C CA . ALA A 1 274 ? -6.926 6.716 -1.336 1.00 91.81 274 ALA A CA 1
ATOM 2187 C C . ALA A 1 274 ? -6.528 7.311 0.032 1.00 91.81 274 ALA A C 1
ATOM 2189 O O . ALA A 1 274 ? -7.267 8.128 0.580 1.00 91.81 274 ALA A O 1
ATOM 2190 N N . ASP A 1 275 ? -5.368 6.949 0.591 1.00 91.75 275 ASP A N 1
ATOM 2191 C CA . ASP A 1 275 ? -4.848 7.534 1.838 1.00 91.75 275 ASP A CA 1
ATOM 2192 C C . ASP A 1 275 ? -4.552 9.029 1.685 1.00 91.75 275 ASP A C 1
ATOM 2194 O O . ASP A 1 275 ? -4.929 9.818 2.555 1.00 91.75 275 ASP A O 1
ATOM 2198 N N . GLY A 1 276 ? -3.957 9.428 0.556 1.00 87.38 276 GLY A N 1
ATOM 2199 C CA . GLY A 1 276 ? -3.743 10.833 0.204 1.00 87.38 276 GLY A CA 1
ATOM 2200 C C . GLY A 1 276 ? -5.048 11.633 0.231 1.00 87.38 276 GLY A C 1
ATOM 2201 O O . GLY A 1 276 ? -5.168 12.598 0.989 1.00 87.38 276 GLY A O 1
ATOM 2202 N N . ALA A 1 277 ? -6.075 11.172 -0.491 1.00 90.19 277 ALA A N 1
ATOM 2203 C CA . ALA A 1 277 ? -7.393 11.815 -0.503 1.00 90.19 277 ALA A CA 1
ATOM 2204 C C . ALA A 1 277 ? -8.035 11.869 0.900 1.00 90.19 277 ALA A C 1
ATOM 2206 O O . ALA A 1 277 ? -8.547 12.908 1.328 1.00 90.19 277 ALA A O 1
ATOM 2207 N N . ALA A 1 278 ? -7.960 10.779 1.675 1.00 93.25 278 ALA A N 1
ATOM 2208 C CA . ALA A 1 278 ? -8.473 10.743 3.047 1.00 93.25 278 ALA A CA 1
ATOM 2209 C C . ALA A 1 278 ? -7.786 11.779 3.956 1.00 93.25 278 ALA A C 1
ATOM 2211 O O . ALA A 1 278 ? -8.423 12.371 4.833 1.00 93.25 278 ALA A O 1
ATOM 2212 N N . ARG A 1 279 ? -6.497 12.044 3.740 1.00 88.69 279 ARG A N 1
ATOM 2213 C CA . ARG A 1 279 ? -5.747 13.052 4.497 1.00 88.69 279 ARG A CA 1
ATOM 2214 C C . ARG A 1 279 ? -6.058 14.469 4.071 1.00 88.69 279 ARG A C 1
ATOM 2216 O O . ARG A 1 279 ? -6.218 15.307 4.952 1.00 88.69 279 ARG A O 1
ATOM 2223 N N . ILE A 1 280 ? -6.247 14.730 2.781 1.00 86.69 280 ILE A N 1
ATOM 2224 C CA . ILE A 1 280 ? -6.744 16.029 2.306 1.00 86.69 280 ILE A CA 1
ATOM 2225 C C . ILE A 1 280 ? -8.103 16.328 2.956 1.00 86.69 280 ILE A C 1
ATOM 2227 O O . ILE A 1 280 ? -8.288 17.398 3.540 1.00 86.69 280 ILE A O 1
ATOM 2231 N N . ILE A 1 281 ? -9.021 15.352 2.983 1.00 92.12 281 ILE A N 1
ATOM 2232 C CA . ILE A 1 281 ? -10.303 15.464 3.703 1.00 92.12 281 ILE A CA 1
ATOM 2233 C C . ILE A 1 281 ? -10.077 15.793 5.182 1.00 92.12 281 ILE A C 1
ATOM 2235 O O . ILE A 1 281 ? -10.747 16.668 5.738 1.00 92.12 281 ILE A O 1
ATOM 2239 N N . ARG A 1 282 ? -9.125 15.115 5.830 1.00 92.00 282 ARG A N 1
ATOM 2240 C CA . ARG A 1 282 ? -8.777 15.347 7.234 1.00 92.00 282 ARG A CA 1
ATOM 2241 C C . ARG A 1 282 ? -8.200 16.749 7.476 1.00 92.00 282 ARG A C 1
ATOM 2243 O O . ARG A 1 282 ? -8.564 17.363 8.478 1.00 92.00 282 ARG A O 1
ATOM 2250 N N . TYR A 1 283 ? -7.362 17.270 6.580 1.00 86.62 283 TYR A N 1
ATOM 2251 C CA . TYR A 1 283 ? -6.818 18.631 6.650 1.00 86.62 283 TYR A CA 1
ATOM 2252 C C . TYR A 1 283 ? -7.904 19.686 6.493 1.00 86.62 283 TYR A C 1
ATOM 2254 O O . TYR A 1 283 ? -7.976 20.602 7.312 1.00 86.62 283 TYR A O 1
ATOM 2262 N N . MET A 1 284 ? -8.794 19.526 5.508 1.00 87.06 284 MET A N 1
ATOM 2263 C CA . MET A 1 284 ? -9.957 20.404 5.360 1.00 87.06 284 MET A CA 1
ATOM 2264 C C . MET A 1 284 ? -10.818 20.363 6.625 1.00 87.06 284 MET A C 1
ATOM 2266 O O . MET A 1 284 ? -11.187 21.403 7.162 1.00 87.06 284 MET A O 1
ATOM 2270 N N . PHE A 1 285 ? -11.089 19.162 7.155 1.00 91.88 285 PHE A N 1
ATOM 2271 C CA . PHE A 1 285 ? -11.854 18.996 8.393 1.00 91.88 285 PHE A CA 1
ATOM 2272 C C . PHE A 1 285 ? -11.187 19.713 9.573 1.00 91.88 285 PHE A C 1
ATOM 2274 O O . PHE A 1 285 ? -11.852 20.433 10.312 1.00 91.88 285 PHE A O 1
ATOM 2281 N N . PHE A 1 286 ? -9.873 19.586 9.739 1.00 87.81 286 PHE A N 1
ATOM 2282 C CA . PHE A 1 286 ? -9.167 20.307 10.792 1.00 87.81 286 PHE A CA 1
ATOM 2283 C C . PHE A 1 286 ? -9.282 21.831 10.633 1.00 87.81 286 PHE A C 1
ATOM 2285 O O . PHE A 1 286 ? -9.606 22.513 11.605 1.00 87.81 286 PHE A O 1
ATOM 2292 N N . ALA A 1 287 ? -9.052 22.347 9.422 1.00 83.31 287 ALA A N 1
ATOM 2293 C CA . ALA A 1 287 ? -9.074 23.779 9.124 1.00 83.31 287 ALA A CA 1
ATOM 2294 C C . ALA A 1 287 ? -10.461 24.411 9.328 1.00 83.31 287 ALA A C 1
ATOM 2296 O O . ALA A 1 287 ? -10.564 25.562 9.741 1.00 83.31 287 ALA A O 1
ATOM 2297 N N . GLU A 1 288 ? -11.529 23.652 9.076 1.00 84.56 288 GLU A N 1
ATOM 2298 C CA . GLU A 1 288 ? -12.912 24.145 9.101 1.00 84.56 288 GLU A CA 1
ATOM 2299 C C . GLU A 1 288 ? -13.705 23.658 10.328 1.00 84.56 288 GLU A C 1
ATOM 2301 O O . GLU A 1 288 ? -14.908 23.896 10.431 1.00 84.56 288 GLU A O 1
ATOM 2306 N N . ARG A 1 289 ? -13.052 23.006 11.300 1.00 83.50 289 ARG A N 1
ATOM 2307 C CA . ARG A 1 289 ? -13.698 22.338 12.452 1.00 83.50 289 ARG A CA 1
ATOM 2308 C C . ARG A 1 289 ? -14.681 23.212 13.245 1.00 83.50 289 ARG A C 1
ATOM 2310 O O . ARG A 1 289 ? -15.622 22.692 13.838 1.00 83.50 289 ARG A O 1
ATOM 2317 N N . GLU A 1 290 ? -14.462 24.525 13.266 1.00 83.75 290 GLU A N 1
ATOM 2318 C CA . GLU A 1 290 ? -15.286 25.488 14.009 1.00 83.75 290 GLU A CA 1
ATOM 2319 C C . GLU A 1 290 ? -16.576 25.866 13.264 1.00 83.75 290 GLU A C 1
ATOM 2321 O O . GLU A 1 290 ? -17.564 26.238 13.896 1.00 83.75 290 GLU A O 1
ATOM 2326 N N . ILE A 1 291 ? -16.587 25.739 11.932 1.00 82.19 291 ILE A N 1
ATOM 2327 C CA . ILE A 1 291 ? -17.691 26.172 11.061 1.00 82.19 291 ILE A CA 1
ATOM 2328 C C . ILE A 1 291 ? -18.455 25.010 10.414 1.00 82.19 291 ILE A C 1
ATOM 2330 O O . ILE A 1 291 ? -19.524 25.223 9.841 1.00 82.19 291 ILE A O 1
ATOM 2334 N N . LEU A 1 292 ? -17.940 23.779 10.496 1.00 84.62 292 LEU A N 1
ATOM 2335 C CA . LEU A 1 292 ? -18.577 22.621 9.873 1.00 84.62 292 LEU A CA 1
ATOM 2336 C C . LEU A 1 292 ? -19.876 22.211 10.582 1.00 84.62 292 LEU A C 1
ATOM 2338 O O . LEU A 1 292 ? -19.917 22.131 11.815 1.00 84.62 292 LEU A O 1
ATOM 2342 N N . PRO A 1 293 ? -20.933 21.850 9.825 1.00 85.75 293 PRO A N 1
ATOM 2343 C CA . PRO A 1 293 ? -22.154 21.314 10.410 1.00 85.75 293 PRO A CA 1
ATOM 2344 C C . PRO A 1 293 ? -21.864 20.071 11.258 1.00 85.75 293 PRO A C 1
ATOM 2346 O O . PRO A 1 293 ? -21.229 19.126 10.789 1.00 85.75 293 PRO A O 1
ATOM 2349 N N . PHE A 1 294 ? -22.387 20.031 12.486 1.00 85.38 294 PHE A N 1
ATOM 2350 C CA . PHE A 1 294 ? -22.111 18.959 13.457 1.00 85.38 294 PHE A CA 1
ATOM 2351 C C . PHE A 1 294 ? -22.334 17.545 12.890 1.00 85.38 294 PHE A C 1
ATOM 2353 O O . PHE A 1 294 ? -21.492 16.664 13.046 1.00 85.38 294 PHE A O 1
ATOM 2360 N N . ALA A 1 295 ? -23.449 17.326 12.186 1.00 84.31 295 ALA A N 1
ATOM 2361 C CA . ALA A 1 295 ? -23.783 16.029 11.594 1.00 84.31 295 ALA A CA 1
ATOM 2362 C C . ALA A 1 295 ? -22.819 15.623 10.461 1.00 84.31 295 ALA A C 1
ATOM 2364 O O . ALA A 1 295 ? -22.501 14.440 10.310 1.00 84.31 295 ALA A O 1
ATOM 2365 N N . PHE A 1 296 ? -22.326 16.600 9.697 1.00 90.00 296 PHE A N 1
ATOM 2366 C CA . PHE A 1 296 ? -21.325 16.379 8.657 1.00 90.00 296 PHE A CA 1
ATOM 2367 C C . PHE A 1 296 ? -19.963 16.054 9.278 1.00 90.00 296 PHE A C 1
ATOM 2369 O O . PHE A 1 296 ? -19.373 15.029 8.949 1.00 90.00 296 PHE A O 1
ATOM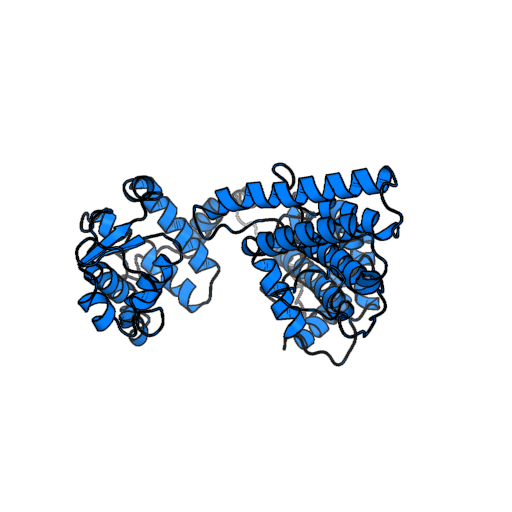 2376 N N . ALA A 1 297 ? -19.523 16.850 10.258 1.00 90.25 297 ALA A N 1
ATOM 2377 C CA . ALA A 1 297 ? -18.287 16.626 11.005 1.00 90.25 297 ALA A CA 1
ATOM 2378 C C . ALA A 1 297 ? -18.258 15.245 11.691 1.00 90.25 297 ALA A C 1
ATOM 2380 O O . ALA A 1 297 ? -17.263 14.526 11.611 1.00 90.25 297 ALA A O 1
ATOM 2381 N N . ALA A 1 298 ? -19.368 14.822 12.306 1.00 89.25 298 ALA A N 1
ATOM 2382 C CA . ALA A 1 298 ? -19.500 13.484 12.886 1.00 89.25 298 ALA A CA 1
ATOM 2383 C C . ALA A 1 298 ? -19.357 12.376 11.829 1.00 89.25 298 ALA A C 1
ATOM 2385 O O . ALA A 1 298 ? -18.680 11.374 12.058 1.00 89.25 298 ALA A O 1
ATOM 2386 N N . SER A 1 299 ? -19.974 12.566 10.661 1.00 92.56 299 SER A N 1
ATOM 2387 C CA . SER A 1 299 ? -19.933 11.594 9.565 1.00 92.56 299 SER A CA 1
ATOM 2388 C C . SER A 1 299 ? -18.529 11.481 8.961 1.00 92.56 299 SER A C 1
ATOM 2390 O O . SER A 1 299 ? -18.041 10.367 8.764 1.00 92.56 299 SER A O 1
ATOM 2392 N N . LEU A 1 300 ? -17.846 12.616 8.757 1.00 95.69 300 LEU A N 1
ATOM 2393 C CA . LEU A 1 300 ? -16.443 12.661 8.337 1.00 95.69 300 LEU A CA 1
ATOM 2394 C C . LEU A 1 300 ? -15.524 11.983 9.351 1.00 95.69 300 LEU A C 1
ATOM 2396 O O . LEU A 1 300 ? -14.682 11.177 8.966 1.00 95.69 300 LEU A O 1
ATOM 2400 N N . LYS A 1 301 ? -15.703 12.260 10.648 1.00 94.75 301 LYS A N 1
ATOM 2401 C CA . LYS A 1 301 ? -14.900 11.635 11.705 1.00 94.75 301 LYS A CA 1
ATOM 2402 C C . LYS A 1 301 ? -14.974 10.111 11.632 1.00 94.75 301 LYS A C 1
ATOM 2404 O O . LYS A 1 301 ? -13.938 9.456 11.612 1.00 94.75 301 LYS A O 1
ATOM 2409 N N . ILE A 1 302 ? -16.183 9.560 11.531 1.00 94.44 302 ILE A N 1
ATOM 2410 C CA . ILE A 1 302 ? -16.380 8.108 11.465 1.00 94.44 302 ILE A CA 1
ATOM 2411 C C . ILE A 1 302 ? -15.768 7.528 10.185 1.00 94.44 302 ILE A C 1
ATOM 2413 O O . ILE A 1 302 ? -15.151 6.469 10.245 1.00 94.44 302 ILE A O 1
ATOM 2417 N N . LEU A 1 303 ? -15.922 8.190 9.032 1.00 96.94 303 LEU A N 1
ATOM 2418 C CA . LEU A 1 303 ? -15.269 7.757 7.791 1.00 96.94 303 LEU A CA 1
ATOM 2419 C C . LEU A 1 303 ? -13.745 7.666 7.972 1.00 96.94 303 LEU A C 1
ATOM 2421 O O . LEU A 1 303 ? -13.149 6.641 7.649 1.00 96.94 303 LEU A O 1
ATOM 2425 N N . LEU A 1 304 ? -13.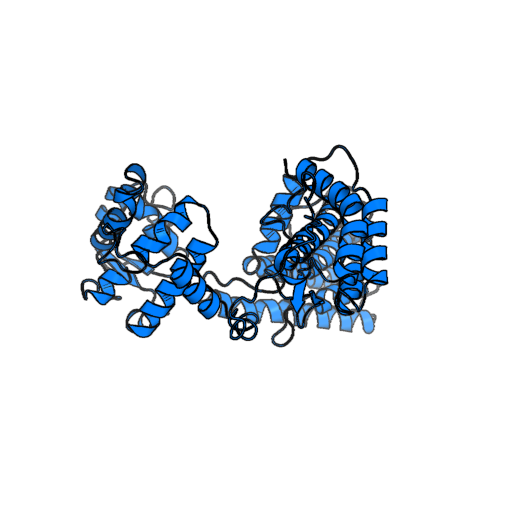128 8.709 8.529 1.00 96.25 304 LEU A N 1
ATOM 2426 C CA . LEU A 1 304 ? -11.682 8.764 8.738 1.00 96.25 304 LEU A CA 1
ATOM 2427 C C . LEU A 1 304 ? -11.201 7.708 9.744 1.00 96.25 304 LEU A C 1
ATOM 2429 O O . LEU A 1 304 ? -10.155 7.105 9.534 1.00 96.25 304 LEU A O 1
ATOM 2433 N N . GLU A 1 305 ? -11.969 7.420 10.798 1.00 94.19 305 GLU A N 1
ATOM 2434 C CA . GLU A 1 305 ? -11.668 6.328 11.736 1.00 94.19 305 GLU A CA 1
ATOM 2435 C C . GLU A 1 305 ? -11.699 4.953 11.051 1.00 94.19 305 GLU A C 1
ATOM 2437 O O . GLU A 1 305 ? -10.822 4.121 11.297 1.00 94.19 305 GLU A O 1
ATOM 2442 N N . GLN A 1 306 ? -12.670 4.715 10.159 1.00 94.44 306 GLN A N 1
ATOM 2443 C CA . GLN A 1 306 ? -12.724 3.478 9.371 1.00 94.44 306 GLN A CA 1
ATOM 2444 C C . GLN A 1 306 ? -11.540 3.375 8.409 1.00 94.44 306 GLN A C 1
ATOM 2446 O O . GLN A 1 306 ? -10.924 2.313 8.314 1.00 94.44 306 GLN A O 1
ATOM 2451 N N . HIS A 1 307 ? -11.177 4.477 7.749 1.00 95.62 307 HIS A N 1
ATOM 2452 C CA . HIS A 1 307 ? -10.014 4.516 6.871 1.00 95.62 307 HIS A CA 1
ATOM 2453 C C . HIS A 1 307 ? -8.711 4.244 7.640 1.00 95.62 307 HIS A C 1
ATOM 2455 O O . HIS A 1 307 ? -7.926 3.389 7.239 1.00 95.62 307 HIS A O 1
ATOM 2461 N N . ILE A 1 308 ? -8.507 4.875 8.802 1.00 93.31 308 ILE A N 1
ATOM 2462 C CA . ILE A 1 308 ? -7.348 4.604 9.668 1.00 93.31 308 ILE A CA 1
ATOM 2463 C C . ILE A 1 308 ? -7.290 3.117 10.044 1.00 93.31 308 ILE A C 1
ATOM 2465 O O . ILE A 1 308 ? -6.227 2.500 9.987 1.00 93.31 308 ILE A O 1
ATOM 2469 N N . ALA A 1 309 ? -8.432 2.512 10.380 1.00 90.44 309 ALA A N 1
ATOM 2470 C CA . ALA A 1 309 ? -8.509 1.088 10.689 1.00 90.44 309 ALA A CA 1
ATOM 2471 C C . ALA A 1 309 ? -8.261 0.177 9.468 1.00 90.44 309 ALA A C 1
ATOM 2473 O O . ALA A 1 309 ? -7.917 -0.996 9.649 1.00 90.44 309 ALA A O 1
ATOM 2474 N N . LEU A 1 310 ? -8.453 0.677 8.244 1.00 91.69 310 LEU A N 1
ATOM 2475 C CA . LEU A 1 310 ? -8.187 -0.036 6.994 1.00 91.69 310 LEU A CA 1
ATOM 2476 C C . LEU A 1 310 ? -6.684 -0.100 6.679 1.00 91.69 310 LEU A C 1
ATOM 2478 O O . LEU A 1 310 ? -6.223 -1.118 6.169 1.00 91.69 310 LEU A O 1
ATOM 2482 N N . ARG A 1 311 ? -5.902 0.924 7.047 1.00 90.56 311 ARG A N 1
ATOM 2483 C CA . ARG A 1 311 ? -4.445 0.988 6.789 1.00 90.56 311 ARG A CA 1
ATOM 2484 C C . ARG A 1 311 ? -3.664 -0.206 7.335 1.00 90.56 311 ARG A C 1
ATOM 2486 O O . ARG A 1 311 ? -2.659 -0.590 6.758 1.00 90.56 311 ARG A O 1
ATOM 2493 N N . ALA A 1 312 ? -4.153 -0.847 8.397 1.00 87.31 312 ALA A N 1
ATOM 2494 C CA . ALA A 1 312 ? -3.529 -2.038 8.979 1.00 87.31 312 ALA A CA 1
ATOM 2495 C C . ALA A 1 312 ? -3.411 -3.231 8.005 1.00 87.31 312 ALA A C 1
ATOM 2497 O O . ALA A 1 312 ? -2.658 -4.163 8.276 1.00 87.31 312 ALA A O 1
ATOM 2498 N N . PHE A 1 313 ? -4.159 -3.225 6.897 1.00 88.75 313 PHE A N 1
ATOM 2499 C CA . PHE A 1 313 ? -4.072 -4.242 5.845 1.00 88.75 313 PHE A CA 1
ATOM 2500 C C . PHE A 1 313 ? -3.172 -3.822 4.678 1.00 88.75 313 PHE A C 1
ATOM 2502 O O . PHE A 1 313 ? -3.030 -4.586 3.735 1.00 88.75 313 PHE A O 1
ATOM 2509 N N . TYR A 1 314 ? -2.577 -2.630 4.717 1.00 89.19 314 TYR A N 1
ATOM 2510 C CA . TYR A 1 314 ? -1.791 -2.061 3.626 1.00 89.19 314 TYR A CA 1
ATOM 2511 C C . TYR A 1 314 ? -0.466 -1.504 4.171 1.00 89.19 314 TYR A C 1
ATOM 2513 O O . TYR A 1 314 ? -0.347 -0.296 4.385 1.00 89.19 314 TYR A O 1
ATOM 2521 N N . PRO A 1 315 ? 0.529 -2.372 4.432 1.00 86.44 315 PRO A N 1
ATOM 2522 C CA . PRO A 1 315 ? 1.792 -1.967 5.056 1.00 86.44 315 PRO A CA 1
ATOM 2523 C C . PRO A 1 315 ? 2.599 -0.981 4.206 1.00 86.44 315 PRO A C 1
ATOM 2525 O O . PRO A 1 315 ? 3.308 -0.154 4.768 1.00 86.44 315 PRO A O 1
ATOM 2528 N N . GLU A 1 316 ? 2.396 -0.987 2.886 1.00 85.25 316 GLU A N 1
ATOM 2529 C CA . GLU A 1 316 ? 2.946 0.003 1.953 1.00 85.25 316 GLU A CA 1
ATOM 2530 C C . GLU A 1 316 ? 2.686 1.451 2.409 1.00 85.25 316 GLU A C 1
ATOM 2532 O O . GLU A 1 316 ? 3.531 2.326 2.231 1.00 85.25 316 GLU A O 1
ATOM 2537 N N . VAL A 1 317 ? 1.536 1.708 3.050 1.00 87.81 317 VAL A N 1
ATOM 2538 C CA . VAL A 1 317 ? 1.230 3.024 3.622 1.00 87.81 317 VAL A CA 1
ATOM 2539 C C . VAL A 1 317 ? 2.231 3.356 4.724 1.00 87.81 317 VAL A C 1
ATOM 2541 O O . VAL A 1 317 ? 2.777 4.446 4.741 1.00 87.81 317 VAL A O 1
ATOM 2544 N N . GLU A 1 318 ? 2.523 2.446 5.649 1.00 87.50 318 GLU A N 1
ATOM 2545 C CA . GLU A 1 318 ? 3.491 2.738 6.710 1.00 87.50 318 GLU A CA 1
ATOM 2546 C C . GLU A 1 318 ? 4.909 2.942 6.156 1.00 87.50 318 GLU A C 1
ATOM 2548 O O . GLU A 1 318 ? 5.599 3.876 6.577 1.00 87.50 318 GLU A O 1
ATOM 2553 N N . ASP A 1 319 ? 5.321 2.117 5.193 1.00 85.25 319 ASP A N 1
ATOM 2554 C CA . ASP A 1 319 ? 6.644 2.210 4.573 1.00 85.25 319 ASP A CA 1
ATOM 2555 C C . ASP A 1 319 ? 6.823 3.541 3.836 1.00 85.25 319 ASP A C 1
ATOM 2557 O O . ASP A 1 319 ? 7.817 4.236 4.063 1.00 85.25 319 ASP A O 1
ATOM 2561 N N . PHE A 1 320 ? 5.816 3.974 3.069 1.00 87.25 320 PHE A N 1
ATOM 2562 C CA . PHE A 1 320 ? 5.793 5.299 2.447 1.00 87.25 320 PHE A CA 1
ATOM 2563 C C . PHE A 1 320 ? 6.005 6.418 3.478 1.00 87.25 320 PHE A C 1
ATOM 2565 O O . PHE A 1 320 ? 6.865 7.283 3.307 1.00 87.25 320 PHE A O 1
ATOM 2572 N N . TYR A 1 321 ? 5.274 6.382 4.596 1.00 86.62 321 TYR A N 1
ATOM 2573 C CA . TYR A 1 321 ? 5.374 7.406 5.644 1.00 86.62 321 TYR A CA 1
ATOM 2574 C C . TYR A 1 321 ? 6.740 7.424 6.305 1.00 86.62 321 TYR A C 1
ATOM 2576 O O . TYR A 1 321 ? 7.279 8.494 6.603 1.00 86.62 321 TYR A O 1
ATOM 2584 N N . ARG A 1 322 ? 7.294 6.238 6.555 1.00 85.69 322 ARG A N 1
ATOM 2585 C CA . ARG A 1 322 ? 8.625 6.095 7.126 1.00 85.69 322 ARG A CA 1
ATOM 2586 C C . ARG A 1 322 ? 9.657 6.736 6.207 1.00 85.69 322 ARG A C 1
ATOM 2588 O O . ARG A 1 322 ? 10.407 7.573 6.699 1.00 85.69 322 ARG A O 1
ATOM 2595 N N . SER A 1 323 ? 9.621 6.435 4.909 1.00 84.31 323 SER A N 1
ATOM 2596 C CA . SER A 1 323 ? 10.536 7.002 3.912 1.00 84.31 323 SER A CA 1
ATOM 2597 C C . SER A 1 323 ? 10.414 8.519 3.793 1.00 84.31 323 SER A C 1
ATOM 2599 O O . SER A 1 323 ? 11.423 9.220 3.847 1.00 84.31 323 SER A O 1
ATOM 2601 N N . VAL A 1 324 ? 9.192 9.061 3.714 1.00 84.94 324 VAL A N 1
ATOM 2602 C CA . VAL A 1 324 ? 8.998 10.519 3.637 1.00 84.94 324 VAL A CA 1
ATOM 2603 C C . VAL A 1 324 ? 9.496 11.207 4.908 1.00 84.94 324 VAL A C 1
ATOM 2605 O O . VAL A 1 324 ? 10.058 12.298 4.845 1.00 84.94 324 VAL A O 1
ATOM 2608 N N . ARG A 1 325 ? 9.327 10.603 6.087 1.00 84.69 325 ARG A N 1
ATOM 2609 C CA . ARG A 1 325 ? 9.792 11.200 7.349 1.00 84.69 325 ARG A CA 1
ATOM 2610 C C . ARG A 1 325 ? 11.288 11.139 7.533 1.00 84.69 325 ARG A C 1
ATOM 2612 O O . ARG A 1 325 ? 11.866 12.151 7.918 1.00 84.69 325 ARG A O 1
ATOM 2619 N N . SER A 1 326 ? 11.872 9.968 7.304 1.00 81.75 326 SER A N 1
ATOM 2620 C CA . SER A 1 326 ? 13.306 9.765 7.458 1.00 81.75 326 SER A CA 1
ATOM 2621 C C . SER A 1 326 ? 14.101 10.493 6.393 1.00 81.75 326 SER A C 1
ATOM 2623 O O . SER A 1 326 ? 15.283 10.709 6.612 1.00 81.75 326 SER A O 1
ATOM 2625 N N . GLY A 1 327 ? 13.479 10.846 5.263 1.00 76.62 327 GLY A N 1
ATOM 2626 C CA . GLY A 1 327 ? 14.211 11.490 4.193 1.00 76.62 327 GLY A CA 1
ATOM 2627 C C . GLY A 1 327 ? 14.734 12.870 4.587 1.00 76.62 327 GLY A C 1
ATOM 2628 O O . GLY A 1 327 ? 14.036 13.638 5.251 1.00 76.62 327 GLY A O 1
ATOM 2629 N N . HIS A 1 328 ? 15.948 13.213 4.185 1.00 71.38 328 HIS A N 1
ATOM 2630 C CA . HIS A 1 328 ? 16.551 14.517 4.456 1.00 71.38 328 HIS A CA 1
ATOM 2631 C C . HIS A 1 328 ? 16.751 15.241 3.141 1.00 71.38 328 HIS A C 1
ATOM 2633 O O . HIS A 1 328 ? 17.281 14.661 2.205 1.00 71.38 328 HIS A O 1
ATOM 2639 N N . ILE A 1 329 ? 16.337 16.505 3.048 1.00 66.00 329 ILE A N 1
ATOM 2640 C CA . ILE A 1 329 ? 16.584 17.270 1.832 1.00 66.00 329 ILE A CA 1
ATOM 2641 C C . ILE A 1 329 ? 16.859 18.737 2.121 1.00 66.00 329 ILE A C 1
ATOM 2643 O O . ILE A 1 329 ? 16.110 19.392 2.841 1.00 66.00 329 ILE A O 1
ATOM 2647 N N . ASP A 1 330 ? 17.909 19.232 1.469 1.00 61.88 330 ASP A N 1
ATOM 2648 C CA . ASP A 1 330 ? 18.250 20.651 1.374 1.00 61.88 330 ASP A CA 1
ATOM 2649 C C . ASP A 1 330 ? 17.852 21.255 0.005 1.00 61.88 330 ASP A C 1
ATOM 2651 O O . ASP A 1 330 ? 17.885 22.474 -0.161 1.00 61.88 330 ASP A O 1
ATOM 2655 N N . SER A 1 331 ? 17.473 20.435 -0.992 1.00 74.44 331 SER A N 1
ATOM 2656 C CA . SER A 1 331 ? 17.203 20.875 -2.377 1.00 74.44 331 SER A CA 1
ATOM 2657 C C . SER A 1 331 ? 15.929 20.268 -3.005 1.00 74.44 331 SER A C 1
ATOM 2659 O O . SER A 1 331 ? 15.648 19.092 -2.777 1.00 74.44 331 SER A O 1
ATOM 2661 N N . PRO A 1 332 ? 15.152 21.041 -3.795 1.00 83.88 332 PRO A N 1
ATOM 2662 C CA . PRO A 1 332 ? 13.873 20.597 -4.365 1.00 83.88 332 PRO A CA 1
ATOM 2663 C C . PRO A 1 332 ? 14.043 19.523 -5.450 1.00 83.88 332 PRO A C 1
ATOM 2665 O O . PRO A 1 332 ? 15.113 19.419 -6.057 1.00 83.88 332 PRO A O 1
ATOM 2668 N N . LEU A 1 333 ? 12.979 18.754 -5.718 1.00 87.19 333 LEU A N 1
ATOM 2669 C CA . LEU A 1 333 ? 12.936 17.789 -6.823 1.00 87.19 333 LEU A CA 1
ATOM 2670 C C . LEU A 1 333 ? 13.254 18.495 -8.160 1.00 87.19 333 LEU A C 1
ATOM 2672 O O . LEU A 1 333 ? 12.695 19.565 -8.425 1.00 87.19 333 LEU A O 1
ATOM 2676 N N . PRO A 1 334 ? 14.126 17.936 -9.026 1.00 89.81 334 PRO A N 1
ATOM 2677 C CA . PRO A 1 334 ? 14.456 18.536 -10.318 1.00 89.81 334 PRO A CA 1
ATOM 2678 C C . PRO A 1 334 ? 13.276 18.407 -11.293 1.00 89.81 334 PRO A C 1
ATOM 2680 O O . PRO A 1 334 ? 13.221 17.494 -12.114 1.00 89.81 334 PRO A O 1
ATOM 2683 N N . ILE A 1 335 ? 12.319 19.332 -11.194 1.00 87.38 335 ILE A N 1
ATOM 2684 C CA . ILE A 1 335 ? 11.040 19.259 -11.911 1.00 87.38 335 ILE A CA 1
ATOM 2685 C C . ILE A 1 335 ? 11.201 19.296 -13.437 1.00 87.38 335 ILE A C 1
ATOM 2687 O O . ILE A 1 335 ? 10.461 18.618 -14.142 1.00 87.38 335 ILE A O 1
ATOM 2691 N N . ASP A 1 336 ? 12.211 20.004 -13.949 1.00 89.62 336 ASP A N 1
ATOM 2692 C CA . ASP A 1 336 ? 12.518 20.029 -15.384 1.00 89.62 336 ASP A CA 1
ATOM 2693 C C . ASP A 1 336 ? 12.869 18.623 -15.896 1.00 89.62 336 ASP A C 1
ATOM 2695 O O . ASP A 1 336 ? 12.364 18.192 -16.927 1.00 89.62 336 ASP A O 1
ATOM 2699 N N . ALA A 1 337 ? 13.642 17.855 -15.118 1.00 91.31 337 ALA A N 1
ATOM 2700 C CA . ALA A 1 337 ? 13.974 16.474 -15.457 1.00 91.31 337 ALA A CA 1
ATOM 2701 C C . ALA A 1 337 ? 12.738 15.560 -15.412 1.00 91.31 337 ALA A C 1
ATOM 2703 O O . ALA A 1 337 ? 12.602 14.663 -16.241 1.00 91.31 337 ALA A O 1
ATOM 2704 N N . VAL A 1 338 ? 11.812 15.796 -14.476 1.00 90.62 338 VAL A N 1
ATOM 2705 C CA . VAL A 1 338 ? 10.527 15.078 -14.427 1.00 90.62 338 VAL A CA 1
ATOM 2706 C C . VAL A 1 338 ? 9.706 15.358 -15.689 1.00 90.62 338 VAL A C 1
ATOM 2708 O O . VAL A 1 338 ? 9.206 14.419 -16.306 1.00 90.62 338 VAL A O 1
ATOM 2711 N N . TYR A 1 339 ? 9.606 16.618 -16.119 1.00 90.75 339 TYR A N 1
ATOM 2712 C CA . TYR A 1 339 ? 8.899 16.971 -17.353 1.00 90.75 339 TYR A CA 1
ATOM 2713 C C . TYR A 1 339 ? 9.563 16.394 -18.604 1.00 90.75 339 TYR A C 1
ATOM 2715 O O . TYR A 1 339 ? 8.855 15.915 -19.489 1.00 90.75 339 TYR A O 1
ATOM 2723 N N . ASP A 1 340 ? 10.896 16.377 -18.663 1.00 91.38 340 ASP A N 1
ATOM 2724 C CA . ASP A 1 340 ? 11.630 15.737 -19.756 1.00 91.38 340 ASP A CA 1
ATOM 2725 C C . ASP A 1 340 ? 11.309 14.235 -19.829 1.00 91.38 340 ASP A C 1
ATOM 2727 O O . ASP A 1 340 ? 11.036 13.717 -20.911 1.00 91.38 340 ASP A O 1
ATOM 2731 N N . ILE A 1 341 ? 11.255 13.538 -18.685 1.00 93.88 341 ILE A N 1
ATOM 2732 C CA . ILE A 1 341 ? 10.856 12.120 -18.617 1.00 93.88 341 ILE A CA 1
ATOM 2733 C C . ILE A 1 341 ? 9.435 11.929 -19.148 1.00 93.88 341 ILE A C 1
ATOM 2735 O O . ILE A 1 341 ? 9.219 11.066 -19.999 1.00 93.88 341 ILE A O 1
ATOM 2739 N N . ILE A 1 342 ? 8.477 12.740 -18.689 1.00 91.81 342 ILE A N 1
ATOM 2740 C CA . ILE A 1 342 ? 7.080 12.680 -19.151 1.00 91.81 342 ILE A CA 1
ATOM 2741 C C . ILE A 1 342 ? 7.008 12.893 -20.668 1.00 91.81 342 ILE A C 1
ATOM 2743 O O . ILE A 1 342 ? 6.352 12.124 -21.368 1.00 91.81 342 ILE A O 1
ATOM 2747 N N . GLY A 1 343 ? 7.738 13.879 -21.194 1.00 92.00 343 GLY A N 1
ATOM 2748 C CA . GLY A 1 343 ? 7.795 14.153 -22.629 1.00 92.00 343 GLY A CA 1
ATOM 2749 C C . GLY A 1 343 ? 8.364 12.988 -23.443 1.00 92.00 343 GLY A C 1
ATOM 2750 O O . GLY A 1 343 ? 7.875 12.703 -24.537 1.00 92.00 343 GLY A O 1
ATOM 2751 N N . VAL A 1 344 ? 9.364 12.277 -22.913 1.00 93.69 344 VAL A N 1
ATOM 2752 C CA . VAL A 1 344 ? 9.911 11.072 -23.555 1.00 93.69 344 VAL A CA 1
ATOM 2753 C C . VAL A 1 344 ? 8.906 9.924 -23.542 1.00 93.69 344 VAL A C 1
ATOM 2755 O O . VAL A 1 344 ? 8.773 9.240 -24.557 1.00 93.69 344 VAL A O 1
ATOM 2758 N N . ILE A 1 345 ? 8.191 9.723 -22.432 1.00 92.75 345 ILE A N 1
ATOM 2759 C CA . ILE A 1 345 ? 7.142 8.701 -22.324 1.00 92.75 345 ILE A CA 1
ATOM 2760 C C . ILE A 1 345 ? 6.064 8.963 -23.372 1.00 92.75 345 ILE A C 1
ATOM 2762 O O . ILE A 1 345 ? 5.822 8.102 -24.213 1.00 92.75 345 ILE A O 1
ATOM 2766 N N . ASP A 1 346 ? 5.516 10.178 -23.411 1.00 92.06 346 ASP A N 1
ATOM 2767 C CA . ASP A 1 346 ? 4.483 10.561 -24.375 1.00 92.06 346 ASP A CA 1
ATOM 2768 C C . ASP A 1 346 ? 4.954 10.397 -25.831 1.00 92.06 346 ASP A C 1
ATOM 2770 O O . ASP A 1 346 ? 4.208 9.904 -26.676 1.00 92.06 346 ASP A O 1
ATOM 2774 N N . ALA A 1 347 ? 6.208 10.751 -26.138 1.00 92.31 347 ALA A N 1
ATOM 2775 C CA . ALA A 1 347 ? 6.770 10.606 -27.482 1.00 92.31 347 ALA A CA 1
ATOM 2776 C C . ALA A 1 347 ? 6.986 9.143 -27.909 1.00 92.31 347 ALA A C 1
ATOM 2778 O O . ALA A 1 347 ? 7.067 8.857 -29.107 1.00 92.31 347 ALA A O 1
ATOM 2779 N N . GLN A 1 348 ? 7.122 8.227 -26.949 1.00 90.81 348 GLN A N 1
ATOM 2780 C CA . GLN A 1 348 ? 7.365 6.803 -27.184 1.00 90.81 348 GLN A CA 1
ATOM 2781 C C . GLN A 1 348 ? 6.129 5.942 -26.900 1.00 90.81 348 GLN A C 1
ATOM 2783 O O . GLN A 1 348 ? 6.198 4.719 -27.025 1.00 90.81 348 GLN A O 1
ATOM 2788 N N . THR A 1 349 ? 4.983 6.548 -26.595 1.00 89.94 349 THR A N 1
ATOM 2789 C CA . THR A 1 349 ? 3.674 5.888 -26.567 1.00 89.94 349 THR A CA 1
ATOM 2790 C C . THR A 1 349 ? 3.077 5.875 -27.989 1.00 89.94 349 THR A C 1
ATOM 2792 O O . THR A 1 349 ? 3.028 6.920 -28.637 1.00 89.94 349 THR A O 1
ATOM 2795 N N . PRO A 1 350 ? 2.628 4.730 -28.544 1.00 88.75 350 PRO A N 1
ATOM 2796 C CA . PRO A 1 350 ? 2.511 3.424 -27.910 1.00 88.75 350 PRO A CA 1
ATOM 2797 C C . PRO A 1 350 ? 3.670 2.462 -28.265 1.00 88.75 350 PRO A C 1
ATOM 2799 O O . PRO A 1 350 ? 3.479 1.245 -28.262 1.00 88.75 350 PRO A O 1
ATOM 2802 N N . ALA A 1 351 ? 4.817 2.976 -28.722 1.00 85.62 351 ALA A N 1
ATOM 2803 C CA . ALA A 1 351 ? 5.916 2.179 -29.277 1.00 85.62 351 ALA A CA 1
ATOM 2804 C C . ALA A 1 351 ? 6.680 1.375 -28.212 1.00 85.62 351 ALA A C 1
ATOM 2806 O O . ALA A 1 351 ? 6.978 0.204 -28.436 1.00 85.62 351 ALA A O 1
ATOM 2807 N N . ILE A 1 352 ? 6.981 2.000 -27.073 1.00 86.25 352 ILE A N 1
ATOM 2808 C CA . ILE A 1 352 ? 7.631 1.386 -25.907 1.00 86.25 352 ILE A CA 1
ATOM 2809 C C . ILE A 1 352 ? 6.694 1.381 -24.704 1.00 86.25 352 ILE A C 1
ATOM 2811 O O . ILE A 1 352 ? 6.681 0.403 -23.964 1.00 86.25 352 ILE A O 1
ATOM 2815 N N . PHE A 1 353 ? 5.903 2.434 -24.518 1.00 90.44 353 PHE A N 1
ATOM 2816 C CA . PHE A 1 353 ? 4.956 2.547 -23.410 1.00 90.44 353 PHE A CA 1
ATOM 2817 C C . PHE A 1 353 ? 3.537 2.244 -23.881 1.00 90.44 353 PHE A C 1
ATOM 2819 O O . PHE A 1 353 ? 3.194 2.490 -25.034 1.00 90.44 353 PHE A O 1
ATOM 2826 N N . ASP A 1 354 ? 2.719 1.673 -23.010 1.00 90.88 354 ASP A N 1
ATOM 2827 C CA . ASP A 1 354 ? 1.281 1.546 -23.217 1.00 90.88 354 ASP A CA 1
ATOM 2828 C C . ASP A 1 354 ? 0.563 2.879 -22.936 1.00 90.88 354 ASP A C 1
ATOM 2830 O O . ASP A 1 354 ? 1.060 3.702 -22.167 1.00 90.88 354 ASP A O 1
ATOM 2834 N N . GLU A 1 355 ? -0.616 3.093 -23.532 1.00 86.88 355 GLU A N 1
ATOM 2835 C CA . GLU A 1 355 ? -1.400 4.325 -23.337 1.00 86.88 355 GLU A CA 1
ATOM 2836 C C . GLU A 1 355 ? -1.737 4.572 -21.856 1.00 86.88 355 GLU A C 1
ATOM 2838 O O . GLU A 1 355 ? -1.702 5.718 -21.404 1.00 86.88 355 GLU A O 1
ATOM 2843 N N . GLY A 1 356 ? -1.944 3.508 -21.069 1.00 85.19 356 GLY A N 1
ATOM 2844 C CA . GLY A 1 356 ? -2.234 3.623 -19.638 1.00 85.19 356 GLY A CA 1
ATOM 2845 C C . GLY A 1 356 ? -1.093 4.209 -18.792 1.00 85.19 356 GLY A C 1
ATOM 2846 O O . GLY A 1 356 ? -1.342 4.685 -17.686 1.00 85.19 356 GLY A O 1
ATOM 2847 N N . VAL A 1 357 ? 0.152 4.219 -19.289 1.00 85.75 357 VAL A N 1
ATOM 2848 C CA . VAL A 1 357 ? 1.308 4.790 -18.569 1.00 85.75 357 VAL A CA 1
ATOM 2849 C C . VAL A 1 357 ? 1.193 6.309 -18.464 1.00 85.75 357 VAL A C 1
ATOM 2851 O O . VAL A 1 357 ? 1.343 6.864 -17.376 1.00 85.75 357 VAL A O 1
ATOM 2854 N N . SER A 1 358 ? 0.896 6.983 -19.577 1.00 84.25 358 SER A N 1
ATOM 2855 C CA . SER A 1 358 ? 0.761 8.443 -19.607 1.00 84.25 358 SER A CA 1
ATOM 2856 C C . SER A 1 358 ? -0.406 8.925 -18.739 1.00 84.25 358 SER A C 1
ATOM 2858 O O . SER A 1 358 ? -0.301 9.970 -18.094 1.00 84.25 358 SER A O 1
ATOM 2860 N N . ASP A 1 359 ? -1.506 8.171 -18.696 1.00 81.38 359 ASP A N 1
ATOM 2861 C CA . ASP A 1 359 ? -2.671 8.511 -17.875 1.00 81.38 359 ASP A CA 1
ATOM 2862 C C . ASP A 1 359 ? -2.371 8.355 -16.380 1.00 81.38 359 ASP A C 1
ATOM 2864 O O . ASP A 1 359 ? -2.599 9.293 -15.612 1.00 81.38 359 ASP A O 1
ATOM 2868 N N . ALA A 1 360 ? -1.748 7.243 -15.975 1.00 81.88 360 ALA A N 1
ATOM 2869 C CA . ALA A 1 360 ? -1.373 7.022 -14.581 1.00 81.88 360 ALA A CA 1
ATOM 2870 C C . ALA A 1 360 ? -0.408 8.096 -14.055 1.00 81.88 360 ALA A C 1
ATOM 2872 O O . ALA A 1 360 ? -0.578 8.579 -12.935 1.00 81.88 360 ALA A O 1
ATOM 2873 N N . ILE A 1 361 ? 0.575 8.518 -14.860 1.00 84.50 361 ILE A N 1
ATOM 2874 C CA . ILE A 1 361 ? 1.528 9.567 -14.463 1.00 84.50 361 ILE A CA 1
ATOM 2875 C C . ILE A 1 361 ? 0.821 10.905 -14.240 1.00 84.50 361 ILE A C 1
ATOM 2877 O O . ILE A 1 361 ? 1.074 11.565 -13.234 1.00 84.50 361 ILE A O 1
ATOM 2881 N N . LYS A 1 362 ? -0.098 11.305 -15.129 1.00 77.38 362 LYS A N 1
ATOM 2882 C CA . LYS A 1 362 ? -0.873 12.547 -14.952 1.00 77.38 362 LYS A CA 1
ATOM 2883 C C . LYS A 1 362 ? -1.688 12.524 -13.661 1.00 77.38 362 LYS A C 1
ATOM 2885 O O . LYS A 1 362 ? -1.793 13.542 -12.977 1.00 77.38 362 LYS A O 1
ATOM 2890 N N . GLU A 1 363 ? -2.255 11.372 -13.325 1.00 72.62 363 GLU A N 1
ATOM 2891 C CA . GLU A 1 363 ? -3.044 11.208 -12.109 1.00 72.62 363 GLU A CA 1
ATOM 2892 C C . GLU A 1 363 ? -2.174 11.239 -10.845 1.00 72.62 363 GLU A C 1
ATOM 2894 O O . GLU A 1 363 ? -2.523 11.943 -9.899 1.00 72.62 363 GLU A O 1
ATOM 2899 N N . ALA A 1 364 ? -1.017 10.568 -10.831 1.00 72.88 364 ALA A N 1
ATOM 2900 C CA . ALA A 1 364 ? -0.118 10.567 -9.671 1.00 72.88 364 ALA A CA 1
ATOM 2901 C C . ALA A 1 364 ? 0.677 11.871 -9.489 1.00 72.88 364 ALA A C 1
ATOM 2903 O O . ALA A 1 364 ? 1.081 12.181 -8.374 1.00 72.88 364 ALA A O 1
ATOM 2904 N N . SER A 1 365 ? 0.905 12.632 -10.562 1.00 69.06 365 SER A N 1
ATOM 2905 C CA . SER A 1 365 ? 1.588 13.935 -10.532 1.00 69.06 365 SER A CA 1
ATOM 2906 C C . SER A 1 365 ? 0.620 15.122 -10.482 1.00 69.06 365 SER A C 1
ATOM 2908 O O . SER A 1 365 ? 1.012 16.261 -10.742 1.00 69.06 365 SER A O 1
ATOM 2910 N N . SER A 1 366 ? -0.658 14.874 -10.182 1.00 65.81 366 SER A N 1
ATOM 2911 C CA . SER A 1 366 ? -1.626 15.949 -9.985 1.00 65.81 366 SER A CA 1
ATOM 2912 C C . SER A 1 366 ? -1.245 16.777 -8.748 1.00 65.81 366 SER A C 1
ATOM 2914 O O . SER A 1 366 ? -1.026 16.205 -7.680 1.00 65.81 366 SER A O 1
ATOM 2916 N N . PRO A 1 367 ? -1.166 18.117 -8.863 1.00 57.72 367 PRO A N 1
ATOM 2917 C CA . PRO A 1 367 ? -0.690 18.965 -7.780 1.00 57.72 367 PRO A CA 1
ATOM 2918 C C . PRO A 1 367 ? -1.599 18.862 -6.554 1.00 57.72 367 PRO A C 1
ATOM 2920 O O . PRO A 1 367 ? -2.824 18.945 -6.666 1.00 57.72 367 PRO A O 1
ATOM 2923 N N . GLU A 1 368 ? -0.991 18.730 -5.375 1.00 58.22 368 GLU A N 1
ATOM 2924 C CA . GLU A 1 368 ? -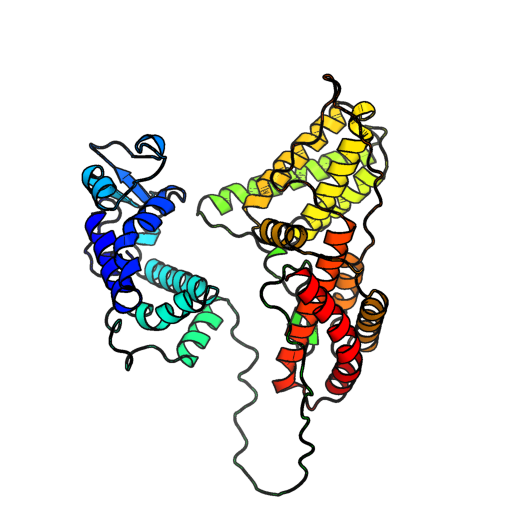1.731 18.711 -4.116 1.00 58.22 368 GLU A CA 1
ATOM 2925 C C . GLU A 1 368 ? -2.435 20.051 -3.861 1.00 58.22 368 GLU A C 1
ATOM 2927 O O . GLU A 1 368 ? -1.891 21.139 -4.087 1.00 58.22 368 GLU A O 1
ATOM 2932 N N . LEU A 1 369 ? -3.665 19.981 -3.346 1.00 56.25 369 LEU A N 1
ATOM 2933 C CA . LEU A 1 369 ? -4.403 21.164 -2.920 1.00 56.25 369 LEU A CA 1
ATOM 2934 C C . LEU A 1 369 ? -3.668 21.844 -1.756 1.00 56.25 369 LEU A C 1
ATOM 2936 O O . LEU A 1 369 ? -3.566 21.297 -0.657 1.00 56.25 369 LEU A O 1
ATOM 2940 N N . LEU A 1 370 ? -3.211 23.079 -1.975 1.00 52.78 370 LEU A N 1
ATOM 2941 C CA . LEU A 1 370 ? -2.635 23.915 -0.923 1.00 52.78 370 LEU A CA 1
ATOM 2942 C C . LEU A 1 370 ? -3.723 24.299 0.090 1.00 52.78 370 LEU A C 1
ATOM 2944 O O . LEU A 1 370 ? -4.495 25.237 -0.120 1.00 52.78 370 LEU A O 1
ATOM 2948 N N . ILE A 1 371 ? -3.777 23.582 1.211 1.00 53.88 371 ILE A N 1
ATOM 2949 C CA . ILE A 1 371 ? -4.620 23.934 2.356 1.00 53.88 371 ILE A CA 1
ATOM 2950 C C . ILE A 1 371 ? -3.772 24.767 3.321 1.00 53.88 371 ILE A C 1
ATOM 2952 O O . ILE A 1 371 ? -2.761 24.300 3.843 1.00 53.88 371 ILE A O 1
ATOM 2956 N N . ALA A 1 372 ? -4.173 26.017 3.560 1.00 42.72 372 ALA A N 1
ATOM 2957 C CA . ALA A 1 372 ? -3.490 26.888 4.512 1.00 42.72 372 ALA A CA 1
ATOM 2958 C C . ALA A 1 372 ? -3.499 26.263 5.921 1.00 42.72 372 ALA A C 1
ATOM 2960 O O . ALA A 1 372 ? -4.558 25.895 6.435 1.00 42.72 372 ALA A O 1
ATOM 2961 N N . LYS A 1 373 ? -2.326 26.164 6.564 1.00 41.03 373 LYS A N 1
ATOM 2962 C CA . LYS A 1 373 ? -2.224 25.776 7.979 1.00 41.03 373 LYS A CA 1
ATOM 2963 C C . LYS A 1 373 ? -2.919 26.835 8.834 1.00 41.03 373 LYS A C 1
ATOM 2965 O O . LYS A 1 373 ? -2.481 27.981 8.871 1.00 41.03 373 LYS A O 1
ATOM 2970 N N . VAL A 1 374 ? -3.975 26.439 9.539 1.00 41.69 374 VAL A N 1
ATOM 2971 C CA . VAL A 1 374 ? -4.584 27.252 10.596 1.00 41.69 374 VAL A CA 1
ATOM 2972 C C . VAL A 1 374 ? -4.040 26.749 11.931 1.00 41.69 374 VAL A C 1
ATOM 2974 O O . VAL A 1 374 ? -4.383 25.655 12.378 1.00 41.69 374 VAL A O 1
ATOM 2977 N N . GLU A 1 375 ? -3.154 27.527 12.551 1.00 35.41 375 GLU A N 1
ATOM 2978 C CA . GLU A 1 375 ? -2.750 27.321 13.943 1.00 35.41 375 GLU A CA 1
ATOM 2979 C C . GLU A 1 375 ? -3.871 27.840 14.847 1.00 35.41 375 GLU A C 1
ATOM 2981 O O . GLU A 1 375 ? -4.037 29.045 14.986 1.00 35.41 375 GLU A O 1
ATOM 2986 N N . ASN A 1 376 ? -4.664 26.943 15.436 1.00 41.19 376 ASN A N 1
ATOM 2987 C CA . ASN A 1 376 ? -5.580 27.291 16.521 1.00 41.19 376 ASN A CA 1
ATOM 2988 C C . ASN A 1 376 ? -5.599 26.174 17.570 1.00 41.19 376 ASN A C 1
ATOM 2990 O O . ASN A 1 376 ? -5.811 24.997 17.246 1.00 41.19 376 ASN A O 1
ATOM 2994 N N . ASP A 1 377 ? -5.460 26.562 18.836 1.00 40.31 377 ASP A N 1
ATOM 2995 C CA . ASP A 1 377 ? -5.690 25.700 19.994 1.00 40.31 377 ASP A CA 1
ATOM 2996 C C . ASP A 1 377 ? -7.158 25.249 20.037 1.00 40.31 377 ASP A C 1
ATOM 2998 O O . ASP A 1 377 ? -8.082 26.010 19.741 1.00 40.31 377 ASP A O 1
ATOM 3002 N N . ALA A 1 378 ? -7.380 23.968 20.330 1.00 42.25 378 ALA A N 1
ATOM 3003 C CA . ALA A 1 378 ? -8.710 23.370 20.358 1.00 42.25 378 ALA A CA 1
ATOM 3004 C C . ALA A 1 378 ? -9.570 23.983 21.478 1.00 42.25 378 ALA A C 1
ATOM 3006 O O . ALA A 1 378 ? -9.195 23.953 22.648 1.00 42.25 378 ALA A O 1
ATOM 3007 N N . THR A 1 379 ? -10.746 24.502 21.123 1.00 47.78 379 THR A N 1
ATOM 3008 C CA . THR A 1 379 ? -11.818 24.838 22.067 1.00 47.78 379 THR A CA 1
ATOM 3009 C C . THR A 1 379 ? -12.755 23.637 22.248 1.00 47.78 379 THR A C 1
ATOM 3011 O O . THR A 1 379 ? -13.078 22.922 21.299 1.00 47.78 379 THR A O 1
ATOM 3014 N N . ASP A 1 380 ? -13.196 23.410 23.486 1.00 54.41 380 ASP A N 1
ATOM 3015 C CA . ASP A 1 380 ? -13.772 22.154 24.011 1.00 54.41 380 ASP A CA 1
ATOM 3016 C C . ASP A 1 380 ? -15.219 21.815 23.550 1.00 54.41 380 ASP A C 1
ATOM 3018 O O . ASP A 1 380 ? -15.970 21.141 24.252 1.00 54.41 380 ASP A O 1
ATOM 3022 N N . GLY A 1 381 ? -15.653 22.279 22.370 1.00 64.81 381 GLY A N 1
ATOM 3023 C CA . GLY A 1 381 ? -17.044 22.134 21.895 1.00 64.81 381 GLY A CA 1
ATOM 3024 C C . GLY A 1 381 ? -17.244 21.541 20.496 1.00 64.81 381 GLY A C 1
ATOM 3025 O O . GLY A 1 381 ? -18.377 21.217 20.136 1.00 64.81 381 GLY A O 1
ATOM 3026 N N . HIS A 1 382 ? -16.183 21.386 19.699 1.00 78.62 382 HIS A N 1
ATOM 3027 C CA . HIS A 1 382 ? -16.286 21.023 18.280 1.00 78.62 382 HIS A CA 1
ATOM 3028 C C . HIS A 1 382 ? -15.769 19.607 17.999 1.00 78.62 382 HIS A C 1
ATOM 3030 O O . HIS A 1 382 ? -14.785 19.156 18.585 1.00 78.62 382 HIS A O 1
ATOM 3036 N N . ILE A 1 383 ? -16.420 18.889 17.073 1.00 86.50 383 ILE A N 1
ATOM 3037 C CA . ILE A 1 383 ? -15.912 17.594 16.605 1.00 86.50 383 ILE A CA 1
ATOM 3038 C C . ILE A 1 383 ? -14.645 17.849 15.787 1.00 86.50 383 ILE A C 1
ATOM 3040 O O . ILE A 1 383 ? -14.696 18.492 14.744 1.00 86.50 383 ILE A O 1
ATOM 3044 N N . ALA A 1 384 ? -13.525 17.304 16.249 1.00 88.25 384 ALA A N 1
ATOM 3045 C CA . ALA A 1 384 ? -12.257 17.320 15.533 1.00 88.25 384 ALA A CA 1
ATOM 3046 C C . ALA A 1 384 ? -12.056 16.034 14.704 1.00 88.25 384 ALA A C 1
ATOM 3048 O O . ALA A 1 384 ? -12.624 14.984 15.049 1.00 88.25 384 ALA A O 1
ATOM 3049 N N . PRO A 1 385 ? -11.220 16.078 13.649 1.00 90.06 385 PRO A N 1
ATOM 3050 C CA . PRO A 1 385 ? -10.772 14.868 12.968 1.00 90.06 385 PRO A CA 1
ATOM 3051 C C . PRO A 1 385 ? -10.067 13.901 13.934 1.00 90.06 385 PRO A C 1
ATOM 3053 O O . PRO A 1 385 ? -9.461 14.343 14.915 1.00 90.06 385 PRO A O 1
ATOM 3056 N N . PRO A 1 386 ? -10.102 12.580 13.666 1.00 90.75 386 PRO A N 1
ATOM 3057 C CA . PRO A 1 386 ? -9.365 11.616 14.476 1.00 90.75 386 PRO A CA 1
ATOM 3058 C C . PRO A 1 386 ? -7.858 11.899 14.417 1.00 90.75 386 PRO A C 1
ATOM 3060 O O . PRO A 1 386 ? -7.341 12.392 13.412 1.00 90.75 386 PRO A O 1
ATOM 3063 N N . ILE A 1 387 ? -7.135 11.591 15.494 1.00 86.62 387 ILE A N 1
ATOM 3064 C CA . ILE A 1 387 ? -5.670 11.684 15.504 1.00 86.62 387 ILE A CA 1
ATOM 3065 C C . ILE A 1 387 ? -5.126 10.645 14.524 1.00 86.62 387 ILE A C 1
ATOM 3067 O O . ILE A 1 387 ? -5.495 9.474 14.598 1.00 86.62 387 ILE A O 1
ATOM 3071 N N . ASP A 1 388 ? -4.262 11.076 13.607 1.00 87.31 388 ASP A N 1
ATOM 3072 C CA . ASP A 1 388 ? -3.610 10.157 12.684 1.00 87.31 388 ASP A CA 1
ATOM 3073 C C . ASP A 1 388 ? -2.480 9.412 13.421 1.00 87.31 388 ASP A C 1
ATOM 3075 O O . ASP A 1 388 ? -1.552 10.068 13.906 1.00 87.31 388 ASP A O 1
ATOM 3079 N N . PRO A 1 389 ? -2.521 8.071 13.536 1.00 85.75 389 PRO A N 1
ATOM 3080 C CA . PRO A 1 389 ? -1.494 7.314 14.255 1.00 85.75 389 PRO A CA 1
ATOM 3081 C C . PRO A 1 389 ? -0.134 7.367 13.556 1.00 85.75 389 PRO A C 1
ATOM 3083 O O . PRO A 1 389 ? 0.901 7.259 14.209 1.00 85.75 389 PRO A O 1
ATOM 3086 N N . LEU A 1 390 ? -0.133 7.572 12.237 1.00 84.56 390 LEU A N 1
ATOM 3087 C CA . LEU A 1 390 ? 1.076 7.785 11.459 1.00 84.56 390 LEU A CA 1
ATOM 3088 C C . LEU A 1 390 ? 1.463 9.260 11.437 1.00 84.56 390 LEU A C 1
ATOM 3090 O O . LEU A 1 390 ? 2.434 9.576 10.775 1.00 84.56 390 LEU A O 1
ATOM 3094 N N . GLY A 1 391 ? 0.765 10.155 12.148 1.00 82.00 391 GLY A N 1
ATOM 3095 C CA . GLY A 1 391 ? 0.985 11.605 12.224 1.00 82.00 391 GLY A CA 1
ATOM 3096 C C . GLY A 1 391 ? 0.920 12.340 10.877 1.00 82.00 391 GLY A C 1
ATOM 3097 O O . GLY A 1 391 ? 0.489 11.788 9.866 1.00 82.00 391 GLY A O 1
ATOM 3098 N N . GLU A 1 392 ? 1.367 13.597 10.869 1.00 76.69 392 GLU A N 1
ATOM 3099 C CA . GLU A 1 392 ? 1.388 14.436 9.662 1.00 76.69 392 GLU A CA 1
ATOM 3100 C C . GLU A 1 392 ? 2.663 14.225 8.834 1.00 76.69 392 GLU A C 1
ATOM 3102 O O . GLU A 1 392 ? 3.722 13.893 9.386 1.00 76.69 392 GLU A O 1
ATOM 3107 N N . LEU A 1 393 ? 2.549 14.433 7.520 1.00 76.12 393 LEU A N 1
ATOM 3108 C CA . LEU A 1 393 ? 3.674 14.590 6.597 1.00 76.12 393 LEU A CA 1
ATOM 3109 C C . LEU A 1 393 ? 3.724 16.028 6.092 1.00 76.12 393 LEU A C 1
ATOM 3111 O O . LEU A 1 393 ? 2.726 16.746 6.129 1.00 76.12 393 LEU A O 1
ATOM 3115 N N . ASP A 1 394 ? 4.897 16.434 5.620 1.00 77.12 394 ASP A N 1
ATOM 3116 C CA . ASP A 1 394 ? 4.992 17.601 4.755 1.00 77.12 394 ASP A CA 1
ATOM 3117 C C . ASP A 1 394 ? 4.406 17.218 3.381 1.00 77.12 394 ASP A C 1
ATOM 3119 O O . ASP A 1 394 ? 4.931 16.283 2.767 1.00 77.12 394 ASP A O 1
ATOM 3123 N N . PRO A 1 395 ? 3.324 17.877 2.921 1.00 75.31 395 PRO A N 1
ATOM 3124 C CA . PRO A 1 395 ? 2.650 17.508 1.677 1.00 75.31 395 PRO A CA 1
ATOM 3125 C C . PRO A 1 395 ? 3.578 17.625 0.452 1.00 75.31 395 PRO A C 1
ATOM 3127 O O . PRO A 1 395 ? 3.727 16.679 -0.319 1.00 75.31 395 PRO A O 1
ATOM 3130 N N . SER A 1 396 ? 4.363 18.707 0.366 1.00 78.12 396 SER A N 1
ATOM 3131 C CA . SER A 1 396 ? 5.337 18.905 -0.719 1.00 78.12 396 SER A CA 1
ATOM 3132 C C . SER A 1 396 ? 6.383 17.793 -0.740 1.00 78.12 396 SER A C 1
ATOM 3134 O O . SER A 1 396 ? 6.714 17.259 -1.794 1.00 78.12 396 SER A O 1
ATOM 3136 N N . LYS A 1 397 ? 6.878 17.404 0.439 1.00 84.19 397 LYS A N 1
ATOM 3137 C CA . LYS A 1 397 ? 7.859 16.321 0.568 1.00 84.19 397 LYS A CA 1
ATOM 3138 C C . LYS A 1 397 ? 7.276 14.963 0.166 1.00 84.19 397 LYS A C 1
ATOM 3140 O O . LYS A 1 397 ? 7.976 14.148 -0.430 1.00 84.19 397 LYS A O 1
ATOM 3145 N N . ALA A 1 398 ? 6.014 14.708 0.513 1.00 84.44 398 ALA A N 1
ATOM 3146 C CA . ALA A 1 398 ? 5.313 13.482 0.153 1.00 84.44 398 ALA A CA 1
ATOM 3147 C C . ALA A 1 398 ? 5.098 13.392 -1.364 1.00 84.44 398 ALA A C 1
ATOM 3149 O O . ALA A 1 398 ? 5.432 12.367 -1.955 1.00 84.44 398 ALA A O 1
ATOM 3150 N N . HIS A 1 399 ? 4.624 14.471 -1.991 1.00 83.75 399 HIS A N 1
ATOM 3151 C CA . HIS A 1 399 ? 4.441 14.566 -3.439 1.00 83.75 399 HIS A CA 1
ATOM 3152 C C . HIS A 1 399 ? 5.758 14.377 -4.210 1.00 83.75 399 HIS A C 1
ATOM 3154 O O . HIS A 1 399 ? 5.825 13.595 -5.165 1.00 83.75 399 HIS A O 1
ATOM 3160 N N . ASP A 1 400 ? 6.832 15.042 -3.779 1.00 87.25 400 ASP A N 1
ATOM 3161 C CA . ASP A 1 400 ? 8.142 14.923 -4.425 1.00 87.25 400 ASP A CA 1
ATOM 3162 C C . ASP A 1 400 ? 8.682 13.490 -4.334 1.00 87.25 400 ASP A C 1
ATOM 3164 O O . ASP A 1 400 ? 9.175 12.933 -5.320 1.00 87.25 400 ASP A O 1
ATOM 3168 N N . PHE A 1 401 ? 8.524 12.854 -3.170 1.00 89.25 401 PHE A N 1
ATOM 3169 C CA . PHE A 1 401 ? 8.911 11.462 -2.973 1.00 89.25 401 PHE A CA 1
ATOM 3170 C C . PHE A 1 401 ? 8.073 10.492 -3.820 1.00 89.25 401 PHE A C 1
ATOM 3172 O O . PHE A 1 401 ? 8.642 9.592 -4.435 1.00 89.25 401 PHE A O 1
ATOM 3179 N N . GLN A 1 402 ? 6.751 10.686 -3.920 1.00 88.56 402 GLN A N 1
ATOM 3180 C CA . GLN A 1 402 ? 5.893 9.894 -4.818 1.00 88.56 402 GLN A CA 1
ATOM 3181 C C . GLN A 1 402 ? 6.338 10.023 -6.274 1.00 88.56 402 GLN A C 1
ATOM 3183 O O . GLN A 1 402 ? 6.416 9.020 -6.988 1.00 88.56 402 GLN A O 1
ATOM 3188 N N . THR A 1 403 ? 6.669 11.246 -6.695 1.00 89.19 403 THR A N 1
ATOM 3189 C CA . THR A 1 403 ? 7.108 11.534 -8.061 1.00 89.19 403 THR A CA 1
ATOM 3190 C C . THR A 1 403 ? 8.423 10.827 -8.379 1.00 89.19 403 THR A C 1
ATOM 3192 O O . THR A 1 403 ? 8.542 10.114 -9.375 1.00 89.19 403 THR A O 1
ATOM 3195 N N . ALA A 1 404 ? 9.409 10.947 -7.494 1.00 91.06 404 ALA A N 1
ATOM 3196 C CA . ALA A 1 404 ? 10.672 10.238 -7.643 1.00 91.06 404 ALA A CA 1
ATOM 3197 C C . ALA A 1 404 ? 10.508 8.708 -7.553 1.00 91.06 404 ALA A C 1
ATOM 3199 O O . ALA A 1 404 ? 11.212 7.971 -8.245 1.00 91.06 404 ALA A O 1
ATOM 3200 N N . GLY A 1 405 ? 9.564 8.224 -6.739 1.00 90.62 405 GLY A N 1
ATOM 3201 C CA . GLY A 1 405 ? 9.254 6.806 -6.567 1.00 90.62 405 GLY A CA 1
ATOM 3202 C C . GLY A 1 405 ? 8.775 6.135 -7.854 1.00 90.62 405 GLY A C 1
ATOM 3203 O O . GLY A 1 405 ? 9.313 5.087 -8.230 1.00 90.62 405 GLY A O 1
ATOM 3204 N N . TRP A 1 406 ? 7.836 6.749 -8.584 1.00 90.94 406 TRP A N 1
ATOM 3205 C CA . TRP A 1 406 ? 7.396 6.179 -9.861 1.00 90.94 406 TRP A CA 1
ATOM 3206 C C . TRP A 1 406 ? 8.485 6.278 -10.935 1.00 90.94 406 TRP A C 1
ATOM 3208 O O . TRP A 1 406 ? 8.648 5.331 -11.703 1.00 90.94 406 TRP A O 1
ATOM 3218 N N . VAL A 1 407 ? 9.290 7.350 -10.963 1.00 94.00 407 VAL A N 1
ATOM 3219 C CA . VAL A 1 407 ? 10.443 7.453 -11.882 1.00 94.00 407 VAL A CA 1
ATOM 3220 C C . VAL A 1 407 ? 11.444 6.327 -11.618 1.00 94.00 407 VAL A C 1
ATOM 3222 O O . VAL A 1 407 ? 11.919 5.674 -12.548 1.00 94.00 407 VAL A O 1
ATOM 3225 N N . ASN A 1 408 ? 11.733 6.055 -10.345 1.00 93.62 408 ASN A N 1
ATOM 3226 C CA . ASN A 1 408 ? 12.615 4.971 -9.938 1.00 93.62 408 ASN A CA 1
ATOM 3227 C C . ASN A 1 408 ? 12.087 3.595 -10.363 1.00 93.62 408 ASN A C 1
ATOM 3229 O O . ASN A 1 408 ? 12.841 2.780 -10.899 1.00 93.62 408 ASN A O 1
ATOM 3233 N N . ASN A 1 409 ? 10.787 3.352 -10.178 1.00 92.25 409 ASN A N 1
ATOM 3234 C CA . ASN A 1 409 ? 10.150 2.122 -10.634 1.00 92.25 409 ASN A CA 1
ATOM 3235 C C . ASN A 1 409 ? 10.211 1.981 -12.164 1.00 92.25 409 ASN A C 1
ATOM 3237 O O . ASN A 1 409 ? 10.585 0.921 -12.663 1.00 92.25 409 ASN A O 1
ATOM 3241 N N . LEU A 1 410 ? 9.932 3.057 -12.906 1.00 92.38 410 LEU A N 1
ATOM 3242 C CA . LEU A 1 410 ? 10.007 3.072 -14.367 1.00 92.38 410 LEU A CA 1
ATOM 3243 C C . LEU A 1 410 ? 11.409 2.702 -14.855 1.00 92.38 410 LEU A C 1
ATOM 3245 O O . LEU A 1 410 ? 11.549 1.827 -15.706 1.00 92.38 410 LEU A O 1
ATOM 3249 N N . TRP A 1 411 ? 12.446 3.328 -14.291 1.00 93.50 411 TRP A N 1
ATOM 3250 C CA . TRP A 1 411 ? 13.836 3.069 -14.667 1.00 93.50 411 TRP A CA 1
ATOM 3251 C C . TRP A 1 411 ? 14.245 1.623 -14.404 1.00 93.50 411 TRP A C 1
ATOM 3253 O O . TRP A 1 411 ? 14.847 0.980 -15.265 1.00 93.50 411 TRP A O 1
ATOM 3263 N N . LYS A 1 412 ? 13.851 1.081 -13.244 1.00 90.75 412 LYS A N 1
ATOM 3264 C CA . LYS A 1 412 ? 14.084 -0.323 -12.891 1.00 90.75 412 LYS A CA 1
ATOM 3265 C C . LYS A 1 412 ? 13.519 -1.268 -13.953 1.00 90.75 412 LYS A C 1
ATOM 3267 O O . LYS A 1 412 ? 14.211 -2.177 -14.408 1.00 90.75 412 LYS A O 1
ATOM 3272 N N . ILE A 1 413 ? 12.270 -1.045 -14.354 1.00 88.50 413 ILE A N 1
ATOM 3273 C CA . ILE A 1 413 ? 11.564 -1.897 -15.317 1.00 88.50 413 ILE A CA 1
ATOM 3274 C C . ILE A 1 413 ? 12.113 -1.710 -16.732 1.00 88.50 413 ILE A C 1
ATOM 3276 O O . ILE A 1 413 ? 12.322 -2.690 -17.451 1.00 88.50 413 ILE A O 1
ATOM 3280 N N . PHE A 1 414 ? 12.405 -0.471 -17.123 1.00 86.25 414 PHE A N 1
ATOM 3281 C CA . PHE A 1 414 ? 12.989 -0.151 -18.419 1.00 86.25 414 PHE A CA 1
ATOM 3282 C C . PHE A 1 414 ? 14.358 -0.824 -18.610 1.00 86.25 414 PHE A C 1
ATOM 3284 O O . PHE A 1 414 ? 14.570 -1.497 -19.623 1.00 86.25 414 PHE A O 1
ATOM 3291 N N . ASN A 1 415 ? 15.243 -0.742 -17.608 1.00 85.00 415 ASN A N 1
ATOM 3292 C CA . ASN A 1 415 ? 16.570 -1.364 -17.650 1.00 85.00 415 ASN A CA 1
ATOM 3293 C C . ASN A 1 415 ? 16.521 -2.891 -17.602 1.00 85.00 415 ASN A C 1
ATOM 3295 O O . ASN A 1 415 ? 17.316 -3.544 -18.277 1.00 85.00 415 ASN A O 1
ATOM 3299 N N . ALA A 1 416 ? 15.560 -3.486 -16.889 1.00 80.69 416 ALA A N 1
ATOM 3300 C CA . ALA A 1 416 ? 15.354 -4.935 -16.933 1.00 80.69 416 ALA A CA 1
ATOM 3301 C C . ALA A 1 416 ? 15.051 -5.441 -18.362 1.00 80.69 416 ALA A C 1
ATOM 3303 O O . ALA A 1 416 ? 15.381 -6.577 -18.701 1.00 80.69 416 ALA A O 1
ATOM 3304 N N . GLY A 1 417 ? 14.482 -4.587 -19.223 1.00 71.44 417 GLY A N 1
ATOM 3305 C CA . GLY A 1 417 ? 14.227 -4.885 -20.633 1.00 71.44 417 GLY A CA 1
ATOM 3306 C C . GLY A 1 417 ? 15.466 -4.849 -21.538 1.00 71.44 417 GLY A C 1
ATOM 3307 O O . GLY A 1 417 ? 15.397 -5.338 -22.667 1.00 71.44 417 GLY A O 1
ATOM 3308 N N . ALA A 1 418 ? 16.607 -4.326 -21.073 1.00 73.19 418 ALA A N 1
ATOM 3309 C CA . ALA A 1 418 ? 17.815 -4.173 -21.889 1.00 73.19 418 ALA A CA 1
ATOM 3310 C C . ALA A 1 418 ? 18.304 -5.510 -22.474 1.00 73.19 418 ALA A C 1
ATOM 3312 O O . ALA A 1 418 ? 18.697 -5.573 -23.635 1.00 73.19 418 ALA A O 1
ATOM 3313 N N . ALA A 1 419 ? 18.196 -6.608 -21.719 1.00 65.44 419 ALA A N 1
ATOM 3314 C CA . ALA A 1 419 ? 18.610 -7.937 -22.178 1.00 65.44 419 ALA A CA 1
ATOM 3315 C C . ALA A 1 419 ? 17.844 -8.433 -23.423 1.00 65.44 419 ALA A C 1
ATOM 3317 O O . ALA A 1 419 ? 18.351 -9.282 -24.154 1.00 65.44 419 ALA A O 1
ATOM 3318 N N . VAL A 1 420 ? 16.638 -7.909 -23.664 1.00 64.00 420 VAL A N 1
ATOM 3319 C CA . VAL A 1 420 ? 15.734 -8.351 -24.737 1.00 64.00 420 VAL A CA 1
ATOM 3320 C C . VAL A 1 420 ? 15.631 -7.308 -25.853 1.00 64.00 420 VAL A C 1
ATOM 3322 O O . VAL A 1 420 ? 15.574 -7.667 -27.027 1.00 64.00 420 VAL A O 1
ATOM 3325 N N . TYR A 1 421 ? 15.647 -6.018 -25.506 1.00 70.94 421 TYR A N 1
ATOM 3326 C CA . TYR A 1 421 ? 15.333 -4.924 -26.430 1.00 70.94 421 TYR A CA 1
ATOM 3327 C C . TYR A 1 421 ? 16.516 -4.002 -26.752 1.00 70.94 421 TYR A C 1
ATOM 3329 O O . TYR A 1 421 ? 16.339 -3.064 -27.524 1.00 70.94 421 TYR A O 1
ATOM 3337 N N . ALA A 1 422 ? 17.730 -4.261 -26.246 1.00 64.06 422 ALA A N 1
ATOM 3338 C CA . ALA A 1 422 ? 18.898 -3.401 -26.499 1.00 64.06 422 ALA A CA 1
ATOM 3339 C C . ALA A 1 422 ? 19.279 -3.248 -27.986 1.00 64.06 422 ALA A C 1
ATOM 3341 O O . ALA A 1 422 ? 20.024 -2.336 -28.336 1.00 64.06 422 ALA A O 1
ATOM 3342 N N . SER A 1 423 ? 18.773 -4.112 -28.870 1.00 65.25 423 SER A N 1
ATOM 3343 C CA . SER A 1 423 ? 18.950 -4.024 -30.326 1.00 65.25 423 SER A CA 1
ATOM 3344 C C . SER A 1 423 ? 17.773 -3.365 -31.063 1.00 65.25 423 SER A C 1
ATOM 3346 O O . SER A 1 423 ? 17.838 -3.176 -32.278 1.00 65.25 423 SER A O 1
ATOM 3348 N N . VAL A 1 424 ? 16.700 -3.000 -30.354 1.00 78.12 424 VAL A N 1
ATOM 3349 C CA . VAL A 1 424 ? 15.483 -2.406 -30.917 1.00 78.12 424 VAL A CA 1
ATOM 3350 C C . VAL A 1 424 ? 15.622 -0.885 -30.943 1.00 78.12 424 VAL A C 1
ATOM 3352 O O . VAL A 1 424 ? 15.786 -0.239 -29.912 1.00 78.12 424 VAL A O 1
ATOM 3355 N N . GLU A 1 425 ? 15.541 -0.284 -32.131 1.00 81.75 425 GLU A N 1
ATOM 3356 C CA . GLU A 1 425 ? 15.818 1.148 -32.308 1.00 81.75 425 GLU A CA 1
ATOM 3357 C C . GLU A 1 425 ? 14.923 2.089 -31.468 1.00 81.75 425 GLU A C 1
ATOM 3359 O O . GLU A 1 425 ? 15.462 3.030 -30.878 1.00 81.75 425 GLU A O 1
ATOM 3364 N N . PRO A 1 426 ? 13.602 1.846 -31.326 1.00 81.00 426 PRO A N 1
ATOM 3365 C CA . PRO A 1 426 ? 12.771 2.559 -30.353 1.00 81.00 426 PRO A CA 1
ATOM 3366 C C . PRO A 1 426 ? 13.301 2.506 -28.912 1.00 81.00 426 PRO A C 1
ATOM 3368 O O . PRO A 1 426 ? 13.296 3.526 -28.225 1.00 81.00 426 PRO A O 1
ATOM 3371 N N . TRP A 1 427 ? 13.821 1.361 -28.460 1.00 86.19 427 TRP A N 1
ATOM 3372 C CA . TRP A 1 427 ? 14.365 1.215 -27.107 1.00 86.19 427 TRP A CA 1
ATOM 3373 C C . TRP A 1 427 ? 15.653 2.024 -26.939 1.00 86.19 427 TRP A C 1
ATOM 3375 O O . TRP A 1 427 ? 15.770 2.783 -25.983 1.00 86.19 427 TRP A O 1
ATOM 3385 N N . ILE A 1 428 ? 16.576 1.956 -27.906 1.00 83.31 428 ILE A N 1
ATOM 3386 C CA . ILE A 1 428 ? 17.836 2.722 -27.877 1.00 83.31 428 ILE A CA 1
ATOM 3387 C C . ILE A 1 428 ? 17.556 4.230 -27.826 1.00 83.31 428 ILE A C 1
ATOM 3389 O O . ILE A 1 428 ? 18.153 4.943 -27.019 1.00 83.31 428 ILE A O 1
ATOM 3393 N N . LYS A 1 429 ? 16.625 4.721 -28.657 1.00 88.12 429 LYS A N 1
ATOM 3394 C CA . LYS A 1 429 ? 16.215 6.136 -28.653 1.00 88.12 429 LYS A CA 1
ATOM 3395 C C . LYS A 1 429 ? 15.599 6.541 -27.318 1.00 88.12 429 LYS A C 1
ATOM 3397 O O . LYS A 1 429 ? 15.917 7.609 -26.805 1.00 88.12 429 LYS A O 1
ATOM 3402 N N . THR A 1 430 ? 14.762 5.676 -26.749 1.00 90.25 430 THR A N 1
ATOM 3403 C CA . THR A 1 430 ? 14.136 5.907 -25.442 1.00 90.25 430 THR A CA 1
ATOM 3404 C C . THR A 1 430 ? 15.185 5.950 -24.332 1.00 90.25 430 THR A C 1
ATOM 3406 O O . THR A 1 430 ? 15.194 6.890 -23.546 1.00 90.25 430 THR A O 1
ATOM 3409 N N . TYR A 1 431 ? 16.132 5.008 -24.312 1.00 89.75 431 TYR A N 1
ATOM 3410 C CA . TYR A 1 431 ? 17.223 4.967 -23.335 1.00 89.75 431 TYR A CA 1
ATOM 3411 C C . TYR A 1 431 ? 18.075 6.240 -23.396 1.00 89.75 431 TYR A C 1
ATOM 3413 O O . TYR A 1 431 ? 18.311 6.881 -22.373 1.00 89.75 431 TYR A O 1
ATOM 3421 N N . GLN A 1 432 ? 18.492 6.649 -24.600 1.00 90.25 432 GLN A N 1
ATOM 3422 C CA . GLN A 1 432 ? 19.303 7.856 -24.797 1.00 90.25 432 GLN A CA 1
ATOM 3423 C C . GLN A 1 432 ? 18.584 9.128 -24.335 1.00 90.25 432 GLN A C 1
ATOM 3425 O O . GLN A 1 432 ? 19.237 10.051 -23.852 1.00 90.25 432 GLN A O 1
ATOM 3430 N N . ALA A 1 433 ? 17.258 9.174 -24.472 1.00 92.38 433 ALA A N 1
ATOM 3431 C CA . ALA A 1 433 ? 16.453 10.308 -24.043 1.00 92.38 433 ALA A CA 1
ATOM 3432 C C . ALA A 1 433 ? 16.136 10.288 -22.534 1.00 92.38 433 ALA A C 1
ATOM 3434 O O . ALA A 1 433 ? 16.043 11.350 -21.925 1.00 92.38 433 ALA A O 1
ATOM 3435 N N . LEU A 1 434 ? 16.013 9.107 -21.913 1.00 92.38 434 LEU A N 1
ATOM 3436 C CA . LEU A 1 434 ? 15.693 8.965 -20.487 1.00 92.38 434 LEU A CA 1
ATOM 3437 C C . LEU A 1 434 ? 16.906 9.070 -19.562 1.00 92.38 434 LEU A C 1
ATOM 3439 O O . LEU A 1 434 ? 16.763 9.554 -18.441 1.00 92.38 434 LEU A O 1
ATOM 3443 N N . ILE A 1 435 ? 18.090 8.621 -19.987 1.00 92.00 435 ILE A N 1
ATOM 3444 C CA . ILE A 1 435 ? 19.208 8.404 -19.058 1.00 92.00 435 ILE A CA 1
ATOM 3445 C C . ILE A 1 435 ? 19.606 9.660 -18.276 1.00 92.00 435 ILE A C 1
ATOM 3447 O O . ILE A 1 435 ? 19.760 9.601 -17.056 1.00 92.00 435 ILE A O 1
ATOM 3451 N N . ALA A 1 436 ? 19.741 10.806 -18.944 1.00 92.81 436 ALA A N 1
ATOM 3452 C CA . ALA A 1 436 ? 20.145 12.052 -18.299 1.00 92.81 436 ALA A CA 1
ATOM 3453 C C . ALA A 1 436 ? 19.101 12.568 -17.285 1.00 92.81 436 ALA A C 1
ATOM 3455 O O . ALA A 1 436 ? 19.472 12.767 -16.122 1.00 92.81 436 ALA A O 1
ATOM 3456 N N . PRO A 1 437 ? 17.817 12.756 -17.652 1.00 93.88 437 PRO A N 1
ATOM 3457 C CA . PRO A 1 437 ? 16.832 13.258 -16.701 1.00 93.88 437 PRO A CA 1
ATOM 3458 C C . PRO A 1 437 ? 16.517 12.252 -15.578 1.00 93.88 437 PRO A C 1
ATOM 3460 O O . PRO A 1 437 ? 16.401 12.653 -14.420 1.00 93.88 437 PRO A O 1
ATOM 3463 N N . VAL A 1 438 ? 16.491 10.942 -15.854 1.00 94.19 438 VAL A N 1
ATOM 3464 C CA . VAL A 1 438 ? 16.297 9.920 -14.807 1.00 94.19 438 VAL A CA 1
ATOM 3465 C C . VAL A 1 438 ? 17.452 9.910 -13.808 1.00 94.19 438 VAL A C 1
ATOM 3467 O O . VAL A 1 438 ? 17.222 9.849 -12.601 1.00 94.19 438 VAL A O 1
ATOM 3470 N N . THR A 1 439 ? 18.695 10.040 -14.281 1.00 93.38 439 THR A N 1
ATOM 3471 C CA . THR A 1 439 ? 19.877 10.130 -13.408 1.00 93.38 439 THR A CA 1
ATOM 3472 C C . THR A 1 439 ? 19.759 11.301 -12.429 1.00 93.38 439 THR A C 1
ATOM 3474 O O . THR A 1 439 ? 20.108 11.156 -11.256 1.00 93.38 439 THR A O 1
ATOM 3477 N N . ALA A 1 440 ? 19.237 12.450 -12.873 1.00 93.00 440 ALA A N 1
ATOM 3478 C CA . ALA A 1 440 ? 19.028 13.610 -12.007 1.00 93.00 440 ALA A CA 1
ATOM 3479 C C . ALA A 1 440 ? 18.009 13.324 -10.889 1.00 93.00 440 ALA A C 1
ATOM 3481 O O . ALA A 1 440 ? 18.288 13.611 -9.722 1.00 93.00 440 ALA A O 1
ATOM 3482 N N . VAL A 1 441 ? 16.870 12.709 -11.225 1.00 93.56 441 VAL A N 1
ATOM 3483 C CA . VAL A 1 441 ? 15.823 12.347 -10.252 1.00 93.56 441 VAL A CA 1
ATOM 3484 C C . VAL A 1 441 ? 16.303 11.264 -9.282 1.00 93.56 441 VAL A C 1
ATOM 3486 O O . VAL A 1 441 ? 16.083 11.368 -8.079 1.00 93.56 441 VAL A O 1
ATOM 3489 N N . LEU A 1 442 ? 17.008 10.241 -9.765 1.00 93.44 442 LEU A N 1
ATOM 3490 C CA . LEU A 1 442 ? 17.509 9.160 -8.916 1.00 93.44 442 LEU A CA 1
ATOM 3491 C C . LEU A 1 442 ? 18.635 9.602 -7.984 1.00 93.44 442 LEU A C 1
ATOM 3493 O O . LEU A 1 442 ? 18.719 9.116 -6.858 1.00 93.44 442 LEU A O 1
ATOM 3497 N N . LYS A 1 443 ? 19.486 10.537 -8.417 1.00 91.88 443 LYS A N 1
ATOM 3498 C CA . LYS A 1 443 ? 20.470 11.156 -7.526 1.00 91.88 443 LYS A CA 1
ATOM 3499 C C . LYS A 1 443 ? 19.770 11.890 -6.383 1.00 91.88 443 LYS A C 1
ATOM 3501 O O . LYS A 1 443 ? 20.092 11.642 -5.228 1.00 91.88 443 LYS A O 1
ATOM 3506 N N . TRP A 1 444 ? 18.776 12.713 -6.715 1.00 93.00 444 TRP A N 1
ATOM 3507 C CA . TRP A 1 444 ? 17.947 13.394 -5.725 1.00 93.00 444 TRP A CA 1
ATOM 3508 C C . TRP A 1 444 ? 17.283 12.403 -4.762 1.00 93.00 444 TRP A C 1
ATOM 3510 O O . TRP A 1 444 ? 17.316 12.605 -3.555 1.00 93.00 444 TRP A O 1
ATOM 3520 N N . LEU A 1 445 ? 16.751 11.288 -5.273 1.00 91.88 445 LEU A N 1
ATOM 3521 C CA . LEU A 1 445 ? 16.089 10.273 -4.452 1.00 91.88 445 LEU A CA 1
ATOM 3522 C C . LEU A 1 445 ? 17.055 9.545 -3.507 1.00 91.88 445 LEU A C 1
ATOM 3524 O O . LEU A 1 445 ? 16.685 9.220 -2.382 1.00 91.88 445 LEU A O 1
ATOM 3528 N N . ARG A 1 446 ? 18.293 9.286 -3.944 1.00 90.44 446 ARG A N 1
ATOM 3529 C CA . ARG A 1 446 ? 19.336 8.711 -3.081 1.00 90.44 446 ARG A CA 1
ATOM 3530 C C . ARG A 1 446 ? 19.733 9.670 -1.973 1.00 90.44 446 ARG A C 1
ATOM 3532 O O . ARG A 1 446 ? 19.814 9.236 -0.831 1.00 90.44 446 ARG A O 1
ATOM 3539 N N . ASP A 1 447 ? 19.940 10.937 -2.315 1.00 88.25 447 ASP A N 1
ATOM 3540 C CA . ASP A 1 447 ? 20.258 11.983 -1.342 1.00 88.25 447 ASP A CA 1
ATOM 3541 C C . ASP A 1 447 ? 19.087 12.174 -0.359 1.00 88.25 447 ASP A C 1
ATOM 3543 O O . ASP A 1 447 ? 19.300 12.366 0.833 1.00 88.25 447 ASP A O 1
ATOM 3547 N N . PHE A 1 448 ? 17.844 12.034 -0.834 1.00 87.19 448 PHE A N 1
ATOM 3548 C CA . PHE A 1 448 ? 16.658 12.055 0.016 1.00 87.19 448 PHE A CA 1
ATOM 3549 C C . PHE A 1 448 ? 16.620 10.895 1.005 1.00 87.19 448 PHE A C 1
ATOM 3551 O O . PHE A 1 448 ? 16.242 11.102 2.149 1.00 87.19 448 PHE A O 1
ATOM 3558 N N . LEU A 1 449 ? 16.952 9.675 0.575 1.00 85.44 449 LEU A N 1
ATOM 3559 C CA . LEU A 1 449 ? 16.847 8.463 1.395 1.00 85.44 449 LEU A CA 1
ATOM 3560 C C . LEU A 1 449 ? 18.072 8.194 2.287 1.00 85.44 449 LEU A C 1
ATOM 3562 O O . LEU A 1 449 ? 17.988 7.313 3.147 1.00 85.44 449 LEU A O 1
ATOM 3566 N N . SER A 1 450 ? 19.187 8.899 2.069 1.00 79.88 450 SER A N 1
ATOM 3567 C CA . SER A 1 450 ? 20.395 8.835 2.908 1.00 79.88 450 SER A CA 1
ATOM 3568 C C . SER A 1 450 ? 20.218 9.543 4.247 1.00 79.88 450 SER A C 1
ATOM 3570 O O . SER A 1 450 ? 20.773 9.022 5.242 1.00 79.88 450 SER A O 1
#

Nearest PDB structures (foldseek):
  7fhy-assembly1_A  TM=2.363E-01  e=7.005E+00  Stenotrophomonas maltophilia K279a
  5w94-assembly1_A  TM=1.979E-01  e=9.256E+00  Saccharomyces cerevisiae

Secondary structure (DSSP, 8-state):
-HHHHHTT--BTTBB-HHHHHHHHHHHHTTT-TTTGGGGHHHHHHTTTTTSEEEEETTEEE-GGGSTTSS-SSHHHHHTT-SEEEE-GGGHHHHH-HHHHHHHHHHHHHHHHTS-HHHHHTHHHHH-GGGTT-GGGSPPHHHHHHHHHHHTT---SSSSS-S-----------------S--PPPTT---S-EEEEETTEEEEE--TTTS---SSHHHHHHHHHHHHHHHHHHHHHHHHHHTTSS---THHHHHHHHHHHHS--SS----HHHHHHHHHHHHHHHHHHTTTS-HHHHHHHHHHHHHHHHHGGG-HHHHHHHHHHHH---SS---HHHHHHHHHHHHHHTTTTB-HHHHHHHHHHTPPPP-PPP---PPPTTSPPPPPPTT----HHHHHHHHHHHHHHHHHHHHHHTHHHHTT-HHHHHHHHHHHHHHHHHHHHHHHHH-

Solvent-accessible surface area (backbone atoms only — not comparable to full-atom values): 26165 Å² total; per-residue (Å²): 103,66,66,39,46,76,69,67,74,43,47,62,79,55,25,56,61,64,60,50,32,50,54,41,22,69,69,34,27,88,84,38,61,88,54,14,76,48,34,47,53,64,62,51,56,41,40,82,55,49,57,31,46,40,25,38,94,91,37,80,59,56,42,90,77,27,101,75,51,51,68,91,39,56,68,59,40,59,76,58,43,72,34,29,26,47,23,80,95,45,43,70,52,69,68,33,67,68,49,42,52,53,51,50,52,52,53,46,48,55,30,61,76,48,54,73,73,48,38,67,48,39,48,34,62,73,44,69,93,33,49,85,40,73,90,69,36,67,50,76,65,56,52,49,55,53,49,28,58,72,73,71,63,72,87,89,80,85,87,84,82,88,88,79,82,90,79,91,80,84,88,81,89,79,78,85,75,84,72,89,71,80,73,58,72,80,93,62,57,39,84,53,38,56,38,83,51,98,84,20,40,26,65,43,88,47,63,42,32,41,76,54,60,93,30,86,60,40,58,71,53,42,57,61,39,53,47,52,35,48,55,46,43,51,52,50,43,50,38,53,74,69,53,77,55,95,69,69,67,61,59,48,54,37,42,52,51,21,55,67,19,42,54,54,97,92,42,53,41,27,46,51,58,18,49,52,29,53,46,54,52,42,51,52,42,55,66,39,30,90,78,51,56,68,73,56,42,52,51,52,28,53,40,51,50,37,47,62,65,48,46,80,31,28,64,51,56,56,53,40,51,49,51,55,65,68,33,46,78,96,71,80,76,60,59,69,31,53,51,52,44,51,52,52,49,60,72,33,45,72,74,47,28,34,72,62,39,62,54,52,50,55,65,73,65,51,81,77,83,87,72,79,87,68,92,71,85,87,66,102,83,56,67,64,53,69,85,58,92,83,58,86,75,60,65,69,57,45,54,47,48,41,54,42,20,30,52,36,41,43,51,43,47,56,57,69,42,43,90,78,37,64,87,38,68,71,50,46,55,48,48,70,65,37,51,64,34,50,45,55,41,51,50,52,48,49,55,25,69,100

pLDDT: mean 81.2, std 15.85, range [24.8, 96.94]

Radius of gyration: 26.65 Å; Cα contacts (8 Å, |Δi|>4): 485; chains: 1; bounding box: 61×65×74 Å

Sequence (450 aa):
MIDLADEGRIEPAEIDAKLVCDRFSDYVSPFYPDRGKDGYKPLWHLTNDRLWTFFCNGKSLGSSDFSHGAPASKAKLLAKVDHLEIGKDYIDIWKSEAERKTLRLFMLAILNESDSDSRNLIPPLFNKINLLEKELWPSAEHLRTVFSNLTGQGDLFEAASVDASPSSSADRSSSFEPAHEIDAIDHVPTPIAYGWVANKIAVVENSANRPIFPFATSRRNHAPRLEACRVKSQDLILKLKEQVWQVRNDYKSELESYIRWLPTEDDPGNILLADGAARIIRYMFFAEREILPFAFAASLKILLEQHIALRAFYPEVEDFYRSVRSGHIDSPLPIDAVYDIIGVIDAQTPAIFDEGVSDAIKEASSPELLIAKVENDATDGHIAPPIDPLGELDPSKAHDFQTAGWVNNLWKIFNAGAAVYASVEPWIKTYQALIAPVTAVLKWLRDFLS